Protein AF-A0A3P8TM21-F1 (afdb_monomer_lite)

Sequence (411 aa):
MSSENQRLQRLLQEQQEVLQDLQQEKLKEAEVKQRQTDQMKLLKEKLEESRRENELSEQKIKTLEANMEEERSTHLETKFTSEIVQLRLRDLEAMVAVERSGQQEALCSLKLLRDQLMEERERRDATERALQRLQTEFDQCRSDVSVAMETQRKMASDLSEQLEDEKRRHADTQSLLQQAAQSRSEADEAFVDSTNQIRDLLKQHGSSGEPAEDAGSRSLSAEVLQLLRTTLSSNQHRLQEADQQVQDLLFASQKLQDDNQTLRQLASDHKSQIEESRLVSVRLEEEATRLRQEASDWSKQSRVLRVELDEERKARTEEVQEINDRHQEESTARLTFLHCLYQRLLAGCVLLQQPQSILGNFTWLELCDVISEQVDQLTSDLQKANDKVSLEREVMRCTVKLSKLFLLSHL

Structure (mmCIF, N/CA/C/O backbone):
data_AF-A0A3P8TM21-F1
#
_entry.id   AF-A0A3P8TM21-F1
#
loop_
_atom_site.group_PDB
_atom_site.id
_atom_site.type_symbol
_atom_site.label_atom_id
_atom_site.label_alt_id
_atom_site.label_comp_id
_atom_site.label_asym_id
_atom_site.label_entity_id
_atom_site.label_seq_id
_atom_site.pdbx_PDB_ins_code
_atom_site.Cartn_x
_atom_site.Cartn_y
_atom_site.Cartn_z
_atom_site.occupancy
_atom_site.B_iso_or_equiv
_atom_site.auth_seq_id
_atom_site.auth_comp_id
_atom_site.auth_asym_id
_atom_site.auth_atom_id
_atom_site.pdbx_PDB_model_num
ATOM 1 N N . MET A 1 1 ? 86.165 44.520 -127.001 1.00 53.03 1 MET A N 1
ATOM 2 C CA . MET A 1 1 ? 86.768 43.340 -126.341 1.00 53.03 1 MET A CA 1
ATOM 3 C C . MET A 1 1 ? 87.251 43.581 -124.900 1.00 53.03 1 MET A C 1
ATOM 5 O O . MET A 1 1 ? 87.163 42.646 -124.122 1.00 53.03 1 MET A O 1
ATOM 9 N N . SER A 1 2 ? 87.734 44.773 -124.495 1.00 60.28 2 SER A N 1
ATOM 10 C CA . SER A 1 2 ? 88.243 45.017 -123.116 1.00 60.28 2 SER A CA 1
ATOM 11 C C . SER A 1 2 ? 87.156 45.385 -122.077 1.00 60.28 2 SER A C 1
ATOM 13 O O . SER A 1 2 ? 87.175 44.896 -120.950 1.00 60.28 2 SER A O 1
ATOM 15 N N . SER A 1 3 ? 86.147 46.173 -122.463 1.00 68.62 3 SER A N 1
ATOM 16 C CA . SER A 1 3 ? 85.075 46.629 -121.557 1.00 68.62 3 SER A CA 1
ATOM 17 C C . SER A 1 3 ? 84.092 45.526 -121.141 1.00 68.62 3 SER A C 1
ATOM 19 O O . SER A 1 3 ? 83.601 45.526 -120.014 1.00 68.62 3 SER A O 1
ATOM 21 N N . GLU A 1 4 ? 83.821 44.565 -122.026 1.00 70.75 4 GLU A N 1
ATOM 22 C CA . GLU A 1 4 ? 82.967 43.406 -121.733 1.00 70.75 4 GLU A CA 1
ATOM 23 C C . GLU A 1 4 ? 83.597 42.465 -120.707 1.00 70.75 4 GLU A C 1
ATOM 25 O O . GLU A 1 4 ? 82.904 41.978 -119.820 1.00 70.75 4 GLU A O 1
ATOM 30 N N . ASN A 1 5 ? 84.915 42.265 -120.764 1.00 72.88 5 ASN A N 1
ATOM 31 C CA . ASN A 1 5 ? 85.606 41.329 -119.878 1.00 72.88 5 ASN A CA 1
ATOM 32 C C . ASN A 1 5 ? 85.662 41.844 -118.424 1.00 72.88 5 ASN A C 1
ATOM 34 O O . ASN A 1 5 ? 85.401 41.101 -117.483 1.00 72.88 5 ASN A O 1
ATOM 38 N N . GLN A 1 6 ? 85.876 43.151 -118.228 1.00 77.19 6 GLN A N 1
ATOM 39 C CA . GLN A 1 6 ? 85.794 43.795 -116.905 1.00 77.19 6 GLN A CA 1
ATOM 40 C C . GLN A 1 6 ? 84.365 43.857 -116.342 1.00 77.19 6 GLN A C 1
ATOM 42 O O . GLN A 1 6 ? 84.173 43.903 -115.126 1.00 77.19 6 GLN A O 1
ATOM 47 N N . ARG A 1 7 ? 83.346 43.898 -117.209 1.00 80.44 7 ARG A N 1
ATOM 48 C CA . ARG A 1 7 ? 81.940 43.818 -116.791 1.00 80.44 7 ARG A CA 1
ATOM 49 C C . ARG A 1 7 ? 81.589 42.403 -116.336 1.00 80.44 7 ARG A C 1
ATOM 51 O O . ARG A 1 7 ? 80.942 42.258 -115.308 1.00 80.44 7 ARG A O 1
ATOM 58 N N . LEU A 1 8 ? 82.054 41.384 -117.062 1.00 80.31 8 LEU A N 1
ATOM 59 C CA . LEU A 1 8 ? 81.869 39.981 -116.692 1.00 80.31 8 LEU A CA 1
ATOM 60 C C . LEU A 1 8 ? 82.573 39.639 -115.376 1.00 80.31 8 LEU A C 1
ATOM 62 O O . LEU A 1 8 ? 81.959 39.001 -114.534 1.00 80.31 8 LEU A O 1
ATOM 66 N N . GLN A 1 9 ? 83.804 40.110 -115.152 1.00 80.88 9 GLN A N 1
ATOM 67 C CA . GLN A 1 9 ? 84.516 39.890 -113.885 1.00 80.88 9 GLN A CA 1
ATOM 68 C C . GLN A 1 9 ? 83.80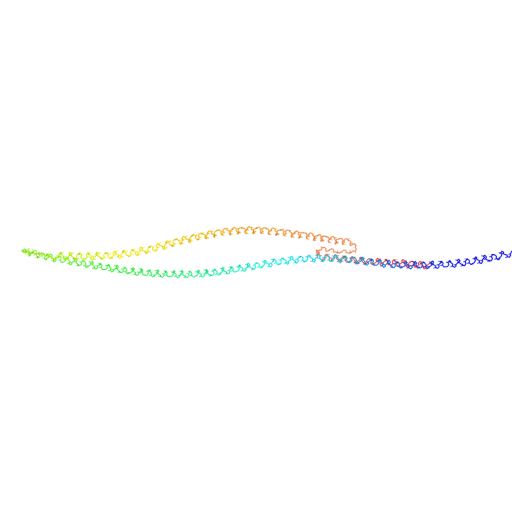8 40.526 -112.682 1.00 80.88 9 GLN A C 1
ATOM 70 O O . GLN A 1 9 ? 83.667 39.865 -111.657 1.00 80.88 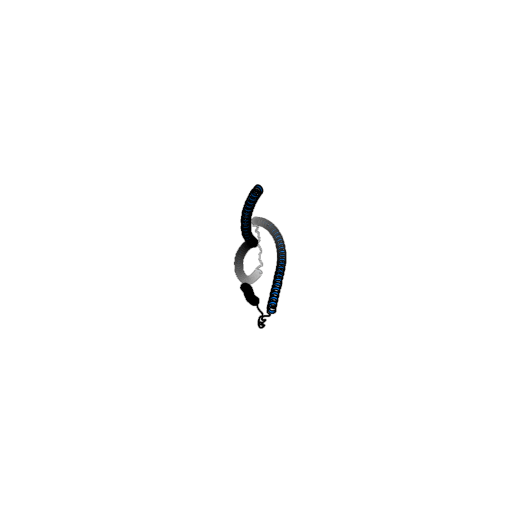9 GLN A O 1
ATOM 75 N N . ARG A 1 10 ? 83.304 41.763 -112.813 1.00 84.12 10 ARG A N 1
ATOM 76 C CA . ARG A 1 10 ? 82.489 42.395 -111.761 1.00 84.12 10 ARG A CA 1
ATOM 77 C C . ARG A 1 10 ? 81.210 41.615 -111.482 1.00 84.12 10 ARG A C 1
ATOM 79 O O . ARG A 1 10 ? 80.928 41.335 -110.329 1.00 84.12 10 ARG A O 1
ATOM 86 N N . LEU A 1 11 ? 80.502 41.189 -112.527 1.00 84.81 11 LEU A N 1
ATOM 87 C CA . LEU A 1 11 ? 79.279 40.400 -112.379 1.00 84.81 11 LEU A CA 1
ATOM 88 C C . LEU A 1 11 ? 79.542 39.047 -111.693 1.00 84.81 11 LEU A C 1
ATOM 90 O O . LEU A 1 11 ? 78.717 38.572 -110.925 1.00 84.81 11 LEU A O 1
ATOM 94 N N . LEU A 1 12 ? 80.686 38.418 -111.973 1.00 85.00 12 LEU A N 1
ATOM 95 C CA . LEU A 1 12 ? 81.078 37.130 -111.392 1.00 85.00 12 LEU A CA 1
ATOM 96 C C . LEU A 1 12 ? 81.473 37.279 -109.916 1.00 85.00 12 LEU A C 1
ATOM 98 O O . LEU A 1 12 ? 81.128 36.424 -109.104 1.00 85.00 12 LEU A O 1
ATOM 102 N N . GLN A 1 13 ? 82.132 38.386 -109.565 1.00 87.00 13 GLN A N 1
ATOM 103 C CA . GLN A 1 13 ? 82.454 38.732 -108.182 1.00 87.00 13 GLN A CA 1
ATOM 104 C C . GLN A 1 13 ? 81.198 39.104 -107.381 1.00 87.00 13 GLN A C 1
ATOM 106 O O . GLN A 1 13 ? 80.999 38.570 -106.296 1.00 87.00 13 GLN A O 1
ATOM 111 N N . GLU A 1 14 ? 80.295 39.903 -107.956 1.00 86.75 14 GLU A N 1
ATOM 112 C CA . GLU A 1 14 ? 78.969 40.192 -107.390 1.00 86.75 14 GLU A CA 1
ATOM 113 C C . GLU A 1 14 ? 78.157 38.897 -107.192 1.00 86.75 14 GLU A C 1
ATOM 115 O O . GLU A 1 14 ? 77.542 38.696 -106.149 1.00 86.75 14 GLU A O 1
ATOM 120 N N . GLN A 1 15 ? 78.193 37.962 -108.152 1.00 86.25 15 GLN A N 1
ATOM 121 C CA . GLN A 1 15 ? 77.552 36.650 -108.002 1.00 86.25 15 GLN A CA 1
ATOM 122 C C . GLN A 1 15 ? 78.196 35.792 -106.904 1.00 86.25 15 GLN A C 1
ATOM 124 O O . GLN A 1 15 ? 77.480 35.074 -106.209 1.00 86.25 15 GLN A O 1
ATOM 129 N N . GLN A 1 16 ? 79.519 35.845 -106.730 1.00 87.19 16 GLN A N 1
ATOM 130 C CA . GLN A 1 16 ? 80.213 35.132 -105.653 1.00 87.19 16 GLN A CA 1
ATOM 131 C C . GLN A 1 16 ? 79.879 35.702 -104.274 1.00 87.19 16 GLN A C 1
ATOM 133 O O . GLN A 1 16 ? 79.613 34.920 -103.364 1.00 87.19 16 GLN A O 1
ATOM 138 N N . GLU A 1 17 ? 79.831 37.026 -104.132 1.00 87.38 17 GLU A N 1
ATOM 139 C CA . GLU A 1 17 ? 79.420 37.694 -102.892 1.00 87.38 17 GLU A CA 1
ATOM 140 C C . GLU A 1 17 ? 77.970 37.344 -102.539 1.00 87.38 17 GLU A C 1
ATOM 142 O O . GLU A 1 17 ? 77.707 36.869 -101.438 1.00 87.38 17 GLU A O 1
ATOM 147 N N . VAL A 1 18 ? 77.044 37.420 -103.503 1.00 90.12 18 VAL A N 1
ATOM 148 C CA . VAL A 1 18 ? 75.639 37.027 -103.292 1.00 90.12 18 VAL A CA 1
ATOM 149 C C . VAL A 1 18 ? 75.509 35.549 -102.914 1.00 90.12 18 VAL A C 1
ATOM 151 O O . VAL A 1 18 ? 74.708 35.200 -102.048 1.00 90.12 18 VAL A O 1
ATOM 154 N N . LEU A 1 19 ? 76.282 34.653 -103.537 1.00 88.19 19 LEU A N 1
ATOM 155 C CA . LEU A 1 19 ? 76.279 33.233 -103.171 1.00 88.19 19 LEU A CA 1
ATOM 156 C C . LEU A 1 19 ? 76.838 32.998 -101.765 1.00 88.19 19 LEU A C 1
ATOM 158 O O . LEU A 1 19 ? 76.314 32.146 -101.046 1.00 88.19 19 LEU A O 1
ATOM 162 N N . GLN A 1 20 ? 77.876 33.733 -101.370 1.00 88.62 20 GLN A N 1
ATOM 163 C CA . GLN A 1 20 ? 78.473 33.641 -100.041 1.00 88.62 20 GLN A CA 1
ATOM 164 C C . GLN A 1 20 ? 77.525 34.182 -98.962 1.00 88.62 20 GLN A C 1
ATOM 166 O O . GLN A 1 20 ? 77.343 33.529 -97.932 1.00 88.62 20 GLN A O 1
ATOM 171 N N . ASP A 1 21 ? 76.860 35.307 -99.218 1.00 89.06 21 ASP A N 1
ATOM 172 C CA . ASP A 1 21 ? 75.845 35.876 -98.330 1.00 89.06 21 ASP A CA 1
ATOM 173 C C . ASP A 1 21 ? 74.647 34.934 -98.191 1.00 89.06 21 ASP A C 1
ATOM 175 O O . ASP A 1 21 ? 74.230 34.618 -97.076 1.00 89.06 21 ASP A O 1
ATOM 179 N N . LEU A 1 22 ? 74.164 34.371 -99.303 1.00 91.31 22 LEU A N 1
ATOM 180 C CA . LEU A 1 22 ? 73.089 33.379 -99.290 1.00 91.31 22 LEU A CA 1
ATOM 181 C C . LEU A 1 22 ? 73.484 32.114 -98.506 1.00 91.31 22 LEU A C 1
ATOM 183 O O . LEU A 1 22 ? 72.652 31.519 -97.820 1.00 91.31 22 LEU A O 1
ATOM 187 N N . GLN A 1 23 ? 74.746 31.679 -98.584 1.00 88.81 23 GLN A N 1
ATOM 188 C CA . GLN A 1 23 ? 75.255 30.563 -97.781 1.00 88.81 23 GLN A CA 1
ATOM 189 C C . GLN A 1 23 ? 75.303 30.909 -96.288 1.00 88.81 23 GLN A C 1
ATOM 191 O O . GLN A 1 23 ? 74.889 30.090 -95.465 1.00 88.81 23 GLN A O 1
ATOM 196 N N . GLN A 1 24 ? 75.756 32.112 -95.925 1.00 90.31 24 GLN A N 1
ATOM 197 C CA . GLN A 1 24 ? 75.760 32.564 -94.532 1.00 90.31 24 GLN A CA 1
ATOM 198 C C . GLN A 1 24 ? 74.345 32.719 -93.965 1.00 90.31 24 GLN A C 1
ATOM 200 O O . GLN A 1 24 ? 74.105 32.324 -92.824 1.00 90.31 24 GLN A O 1
ATOM 205 N N . GLU A 1 25 ? 73.398 33.252 -94.738 1.00 89.12 25 GLU A N 1
ATOM 206 C CA . GLU A 1 25 ? 71.993 33.338 -94.331 1.00 89.12 25 GLU A CA 1
ATOM 207 C C . GLU A 1 25 ? 71.380 31.956 -94.130 1.00 89.12 25 GLU A C 1
ATOM 209 O O . GLU A 1 25 ? 70.741 31.723 -93.107 1.00 89.12 25 GLU A O 1
ATOM 214 N N . LYS A 1 26 ? 71.646 31.001 -95.031 1.00 91.06 26 LYS A N 1
ATOM 215 C CA . LYS A 1 26 ? 71.194 29.613 -94.862 1.00 91.06 26 LYS A CA 1
ATOM 216 C C . LYS A 1 26 ? 71.758 28.955 -93.606 1.00 91.06 26 LYS A C 1
ATOM 218 O O . LYS A 1 26 ? 71.033 28.217 -92.942 1.00 91.06 26 LYS A O 1
ATOM 223 N N . LEU A 1 27 ? 73.021 29.213 -93.262 1.00 91.88 27 LEU A N 1
ATOM 224 C CA . LEU A 1 27 ? 73.616 28.711 -92.019 1.00 91.88 27 LEU A CA 1
ATOM 225 C C . LEU A 1 27 ? 72.960 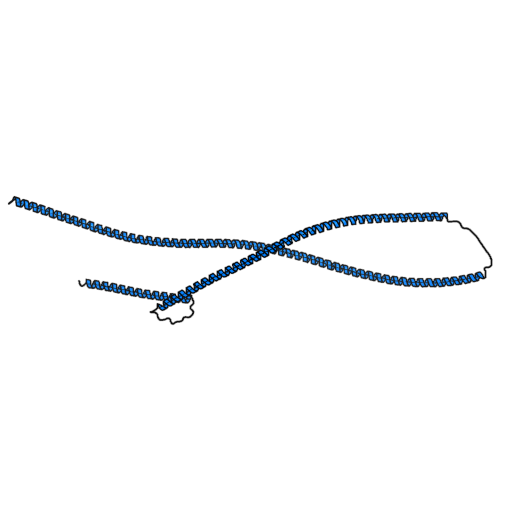29.346 -90.788 1.00 91.88 27 LEU A C 1
ATOM 227 O O . LEU A 1 27 ? 72.570 28.624 -89.873 1.00 91.88 27 LEU A O 1
ATOM 231 N N . LYS A 1 28 ? 72.750 30.668 -90.786 1.00 92.62 28 LYS A N 1
ATOM 232 C CA . LYS A 1 28 ? 72.033 31.364 -89.702 1.00 92.62 28 LYS A CA 1
ATOM 233 C C . LYS A 1 28 ? 70.595 30.859 -89.560 1.00 92.62 28 LYS A C 1
ATOM 235 O O . LYS A 1 28 ? 70.129 30.636 -88.446 1.00 92.62 28 LYS A O 1
ATOM 240 N N . GLU A 1 29 ? 69.897 30.638 -90.671 1.00 92.12 29 GLU A N 1
ATOM 241 C CA . GLU A 1 29 ? 68.543 30.085 -90.678 1.00 92.12 29 GLU A CA 1
ATOM 242 C C . GLU A 1 29 ? 68.525 28.646 -90.139 1.00 92.12 29 GLU A C 1
ATOM 244 O O . GLU A 1 29 ? 67.647 28.293 -89.351 1.00 92.12 29 GLU A O 1
ATOM 249 N N . ALA A 1 30 ? 69.513 27.823 -90.506 1.00 91.94 30 ALA A N 1
ATOM 250 C CA . ALA A 1 30 ? 69.670 26.472 -89.977 1.00 91.94 30 ALA A CA 1
ATOM 251 C C . ALA A 1 30 ? 69.945 26.474 -88.463 1.00 91.94 30 ALA A C 1
ATOM 253 O O . ALA A 1 30 ? 69.302 25.720 -87.734 1.00 91.94 30 ALA A O 1
ATOM 254 N N . GLU A 1 31 ? 70.818 27.358 -87.970 1.00 93.44 31 GLU A N 1
ATOM 255 C CA . GLU A 1 31 ? 71.078 27.521 -86.533 1.00 93.44 31 GLU A CA 1
ATOM 256 C C . GLU A 1 31 ? 69.828 27.969 -85.766 1.00 93.44 31 GLU A C 1
ATOM 258 O O . GLU A 1 31 ? 69.533 27.440 -84.693 1.00 93.44 31 GLU A O 1
ATOM 263 N N . VAL A 1 32 ? 69.061 28.925 -86.303 1.00 94.75 32 VAL A N 1
ATOM 264 C CA . VAL A 1 32 ? 67.804 29.378 -85.687 1.00 94.75 32 VAL A CA 1
ATOM 265 C C . VAL A 1 32 ? 66.781 28.244 -85.652 1.00 94.75 32 VAL A C 1
ATOM 267 O O . VAL A 1 32 ? 66.187 28.004 -84.601 1.00 94.75 32 VAL A O 1
ATOM 270 N N . LYS A 1 33 ? 66.613 27.500 -86.752 1.00 94.38 33 LYS A N 1
ATOM 271 C CA . LYS A 1 33 ? 65.732 26.321 -86.800 1.00 94.38 33 LYS A CA 1
ATOM 272 C C . LYS A 1 33 ? 66.164 25.251 -85.802 1.00 94.38 33 LYS A C 1
ATOM 274 O O . LYS A 1 33 ? 65.311 24.656 -85.143 1.00 94.38 33 LYS A O 1
ATOM 279 N N . GLN A 1 34 ? 67.468 25.026 -85.646 1.00 94.75 34 GLN A N 1
ATOM 280 C CA . GLN A 1 34 ? 67.995 24.082 -84.665 1.00 94.75 34 GLN A CA 1
ATOM 281 C C . GLN A 1 34 ? 67.684 24.538 -83.232 1.00 94.75 34 GLN A C 1
ATOM 283 O O . GLN A 1 34 ? 67.086 23.777 -82.476 1.00 94.75 34 GLN A O 1
ATOM 288 N N . ARG A 1 35 ? 67.959 25.806 -82.887 1.00 94.69 35 ARG A N 1
ATOM 289 C CA . ARG A 1 35 ? 67.615 26.377 -81.569 1.00 94.69 35 ARG A CA 1
ATOM 290 C C . ARG A 1 35 ? 66.116 26.302 -81.277 1.00 94.69 35 ARG A C 1
ATOM 292 O O . ARG A 1 35 ? 65.736 25.931 -80.171 1.00 94.69 35 ARG A O 1
ATOM 299 N N . GLN A 1 36 ? 65.266 26.614 -82.256 1.00 94.38 36 GLN A N 1
ATOM 300 C CA . GLN A 1 36 ? 63.811 26.482 -82.126 1.00 94.38 36 GLN A CA 1
ATOM 301 C C . GLN A 1 36 ? 63.396 25.023 -81.903 1.00 94.38 36 GLN A C 1
ATOM 303 O O . GLN A 1 36 ? 62.550 24.744 -81.057 1.00 94.38 36 GLN A O 1
ATOM 308 N N . THR A 1 37 ? 64.011 24.078 -82.619 1.00 95.19 37 THR A N 1
ATOM 309 C CA . THR A 1 37 ? 63.733 22.643 -82.463 1.00 95.19 37 THR A CA 1
ATOM 310 C C . THR A 1 37 ? 64.095 22.156 -81.062 1.00 95.19 37 THR A C 1
ATOM 312 O O . THR A 1 37 ? 63.310 21.441 -80.440 1.00 95.19 37 THR A O 1
ATOM 315 N N . ASP A 1 38 ? 65.246 22.571 -80.537 1.00 95.25 38 ASP A N 1
ATOM 316 C CA . ASP A 1 38 ? 65.695 22.172 -79.203 1.00 95.25 38 ASP A CA 1
ATOM 317 C C . ASP A 1 38 ? 64.869 22.844 -78.091 1.00 95.25 38 ASP A C 1
ATOM 319 O O . ASP A 1 38 ? 64.496 22.182 -77.122 1.00 95.25 38 ASP A O 1
ATOM 323 N N . GLN A 1 39 ? 64.460 24.107 -78.265 1.00 96.50 39 GLN A N 1
ATOM 324 C CA . GLN A 1 39 ? 63.493 24.764 -77.373 1.00 96.50 39 GLN A CA 1
ATOM 325 C C . GLN A 1 39 ? 62.143 24.035 -77.354 1.00 96.50 39 GLN A C 1
ATOM 327 O O . GLN A 1 39 ? 61.578 23.807 -76.284 1.00 96.50 39 GLN A O 1
ATOM 332 N N . MET A 1 40 ? 61.637 23.619 -78.519 1.00 95.12 40 MET A N 1
ATOM 333 C CA . MET A 1 40 ? 60.390 22.857 -78.612 1.00 95.12 40 MET A CA 1
ATOM 334 C C . MET A 1 40 ? 60.488 21.483 -77.941 1.00 95.12 40 MET A C 1
ATOM 336 O O . MET A 1 40 ? 59.499 21.028 -77.371 1.00 95.12 40 MET A O 1
ATOM 340 N N . LYS A 1 41 ? 61.651 20.817 -77.980 1.00 96.12 41 LYS A N 1
ATOM 341 C CA . LYS A 1 41 ? 61.875 19.558 -77.246 1.00 96.12 41 LYS A CA 1
ATOM 342 C C . LYS A 1 41 ? 61.841 19.778 -75.735 1.00 96.12 41 LYS A C 1
ATOM 344 O O . LYS A 1 41 ? 61.069 19.109 -75.058 1.00 96.12 41 LYS A O 1
ATOM 349 N N . LEU A 1 42 ? 62.580 20.770 -75.231 1.00 96.81 42 LEU A N 1
ATOM 350 C CA . LEU A 1 42 ? 62.615 21.085 -73.799 1.00 96.81 42 LEU A CA 1
ATOM 351 C C . LEU A 1 42 ? 61.223 21.435 -73.251 1.00 96.81 42 LEU A C 1
ATOM 353 O O . LEU A 1 42 ? 60.852 21.009 -72.160 1.00 96.81 42 LEU A O 1
ATOM 357 N N . LEU A 1 43 ? 60.434 22.214 -73.999 1.00 96.19 43 LEU A N 1
ATOM 358 C CA . LEU A 1 43 ? 59.068 22.554 -73.593 1.00 96.19 43 LEU A CA 1
ATOM 359 C C . LEU A 1 43 ? 58.145 21.330 -73.568 1.00 96.19 43 LEU A C 1
ATOM 361 O O . LEU A 1 43 ? 57.297 21.241 -72.684 1.00 96.19 43 LEU A O 1
ATOM 365 N N . LYS A 1 44 ? 58.314 20.382 -74.499 1.00 96.12 44 LYS A N 1
ATOM 366 C CA . LYS A 1 44 ? 57.559 19.120 -74.491 1.00 96.12 44 LYS A CA 1
ATOM 367 C C . LYS A 1 44 ? 57.901 18.268 -73.273 1.00 96.12 44 LYS A C 1
ATOM 369 O O . LYS A 1 44 ? 56.982 17.804 -72.612 1.00 96.12 44 LYS A O 1
ATOM 374 N N . GLU A 1 45 ? 59.182 18.112 -72.948 1.00 96.69 45 GLU A N 1
ATOM 375 C CA . GLU A 1 45 ? 59.623 17.355 -71.766 1.00 96.69 45 GLU A CA 1
ATOM 376 C C . GLU A 1 45 ? 59.048 17.952 -70.476 1.00 96.69 45 GLU A C 1
ATOM 378 O O . GLU A 1 45 ? 58.401 17.242 -69.709 1.00 96.69 45 GLU A O 1
ATOM 383 N N . LYS A 1 46 ? 59.155 19.277 -70.298 1.00 97.19 46 LYS A N 1
ATOM 384 C CA . LYS A 1 46 ? 58.562 19.980 -69.147 1.00 97.19 46 LYS A CA 1
ATOM 385 C C . LYS A 1 46 ? 57.043 19.831 -69.068 1.00 97.19 46 LYS A C 1
ATOM 387 O O . LYS A 1 46 ? 56.491 19.698 -67.979 1.00 97.19 46 LYS A O 1
ATOM 392 N N . LEU A 1 47 ? 56.353 19.870 -70.211 1.00 96.75 47 LEU A N 1
ATOM 393 C CA . LEU A 1 47 ? 54.906 19.660 -70.260 1.00 96.75 47 LEU A CA 1
ATOM 394 C C . LEU A 1 47 ? 54.541 18.229 -69.847 1.00 96.75 47 LEU A C 1
ATOM 396 O O . LEU A 1 47 ? 53.574 18.035 -69.116 1.00 96.75 47 LEU A O 1
ATOM 400 N N . GLU A 1 48 ? 55.300 17.230 -70.295 1.00 96.44 48 GLU A N 1
ATOM 401 C CA . GLU A 1 48 ? 55.075 15.840 -69.901 1.00 96.44 48 GLU A CA 1
ATOM 402 C C . GLU A 1 48 ? 55.378 15.592 -68.419 1.00 96.44 48 GLU A C 1
ATOM 404 O O . GLU A 1 48 ? 54.630 14.868 -67.767 1.00 96.44 48 GLU A O 1
ATOM 409 N N . GLU A 1 49 ? 56.443 16.181 -67.871 1.00 96.50 49 GLU A N 1
ATOM 410 C CA . GLU A 1 49 ? 56.738 16.142 -66.431 1.00 96.50 49 GLU A CA 1
ATOM 411 C C . GLU A 1 49 ? 55.591 16.750 -65.621 1.00 96.50 49 GLU A C 1
ATOM 413 O O . GLU A 1 49 ? 55.025 16.075 -64.762 1.00 96.50 49 GLU A O 1
ATOM 418 N N . SER A 1 50 ? 55.162 17.965 -65.975 1.00 95.75 50 SER A N 1
ATOM 419 C CA . SER A 1 50 ? 54.026 18.629 -65.329 1.00 95.75 50 SER A CA 1
ATOM 420 C C . SER A 1 50 ? 52.734 17.815 -65.447 1.00 95.75 50 SER A C 1
ATOM 422 O O . SER A 1 50 ? 51.962 17.738 -64.493 1.00 95.75 50 SER A O 1
ATOM 424 N N . ARG A 1 51 ? 52.503 17.150 -66.586 1.00 97.50 51 ARG A N 1
ATOM 425 C CA . ARG A 1 51 ? 51.350 16.264 -66.771 1.00 97.50 51 ARG A CA 1
ATOM 426 C C . ARG A 1 51 ? 51.401 15.060 -65.830 1.00 97.50 51 ARG A C 1
ATOM 428 O O . ARG A 1 51 ? 50.389 14.762 -65.207 1.00 97.50 51 ARG A O 1
ATOM 435 N N . ARG A 1 52 ? 52.554 14.395 -65.699 1.00 97.38 52 ARG A N 1
ATOM 436 C CA . ARG A 1 52 ? 52.723 13.262 -64.769 1.00 97.38 52 ARG A CA 1
ATOM 437 C C . ARG A 1 52 ? 52.542 13.705 -63.318 1.00 97.38 52 ARG A C 1
ATOM 439 O O . ARG A 1 52 ? 51.880 13.014 -62.551 1.00 97.38 52 ARG A O 1
ATOM 446 N N . GLU A 1 53 ? 53.083 14.863 -62.944 1.00 96.75 53 GLU A N 1
ATOM 447 C CA . GLU A 1 53 ? 52.881 15.441 -61.611 1.00 96.75 53 GLU A CA 1
ATOM 448 C C . GLU A 1 53 ? 51.406 15.758 -61.339 1.00 96.75 53 GLU A C 1
ATOM 450 O O . GLU A 1 53 ? 50.915 15.464 -60.249 1.00 96.75 53 GLU A O 1
ATOM 455 N N . ASN A 1 54 ? 50.686 16.294 -62.330 1.00 96.31 54 ASN A N 1
ATOM 456 C CA . ASN A 1 54 ? 49.258 16.577 -62.216 1.00 96.31 54 ASN A CA 1
ATOM 457 C C . ASN A 1 54 ? 48.410 15.296 -62.131 1.00 96.31 54 ASN A C 1
ATOM 459 O O . ASN A 1 54 ? 47.476 15.223 -61.345 1.00 96.31 54 ASN A O 1
ATOM 463 N N . GLU A 1 55 ? 48.754 14.253 -62.888 1.00 97.31 55 GLU A N 1
ATOM 464 C CA . GLU A 1 55 ? 48.088 12.946 -62.793 1.00 97.31 55 GLU A CA 1
ATOM 465 C C . GLU A 1 55 ? 48.316 12.306 -61.408 1.00 97.31 55 GLU A C 1
ATOM 467 O O . GLU A 1 55 ? 47.387 11.760 -60.809 1.00 97.31 55 GLU A O 1
ATOM 472 N N . LEU A 1 56 ? 49.528 12.421 -60.850 1.00 97.62 56 LEU A N 1
ATOM 473 C CA . LEU A 1 56 ? 49.841 11.949 -59.497 1.00 97.62 56 LEU A CA 1
ATOM 474 C C . LEU A 1 56 ? 49.124 12.761 -58.410 1.00 97.62 56 LEU A C 1
ATOM 476 O O . LEU A 1 56 ? 48.667 12.186 -57.420 1.00 97.62 56 LEU A O 1
ATOM 480 N N . SER A 1 57 ? 49.031 14.086 -58.554 1.00 96.69 57 SER A N 1
ATOM 481 C CA . SER A 1 57 ? 48.296 14.926 -57.602 1.00 96.69 57 SER A CA 1
ATOM 482 C C . SER A 1 57 ? 46.793 14.648 -57.666 1.00 96.69 57 SER A C 1
ATOM 484 O O . SER A 1 57 ? 46.165 14.521 -56.618 1.00 96.69 57 SER A O 1
ATOM 486 N N . GLU A 1 58 ? 46.232 14.434 -58.858 1.00 97.56 58 GLU A N 1
ATOM 487 C CA . GLU A 1 58 ? 44.828 14.067 -59.047 1.00 97.56 58 GLU A CA 1
ATOM 488 C C . GLU A 1 58 ? 44.500 12.713 -58.396 1.00 97.56 58 GLU A C 1
ATOM 490 O O . GLU A 1 58 ? 43.485 12.580 -57.714 1.00 97.56 58 GLU A O 1
ATOM 495 N N . GLN A 1 59 ? 45.374 11.709 -58.529 1.00 97.81 59 GLN A N 1
ATOM 496 C CA . GLN A 1 59 ? 45.210 10.422 -57.838 1.00 97.81 59 GLN A CA 1
ATOM 497 C C . GLN A 1 59 ? 45.257 10.564 -56.312 1.00 97.81 59 GLN A C 1
ATOM 499 O O . GLN A 1 59 ? 44.462 9.935 -55.606 1.00 97.81 59 GLN A O 1
ATOM 504 N N . LYS A 1 60 ? 46.154 11.411 -55.790 1.00 98.25 60 LYS A N 1
ATOM 505 C CA . LYS A 1 60 ? 46.219 11.708 -54.351 1.00 98.25 60 LYS A CA 1
ATOM 506 C C . LYS A 1 60 ? 44.944 12.391 -53.866 1.00 98.25 60 LYS A C 1
ATOM 508 O O . LYS A 1 60 ? 44.426 11.990 -52.829 1.00 98.25 60 LYS A O 1
ATOM 513 N N . ILE A 1 61 ? 44.424 13.364 -54.619 1.00 97.69 61 ILE A N 1
ATOM 514 C CA . ILE A 1 61 ? 43.159 14.041 -54.303 1.00 97.69 61 ILE A CA 1
ATOM 515 C C . ILE A 1 61 ? 42.022 13.018 -54.238 1.00 97.69 61 ILE A C 1
ATOM 517 O O . ILE A 1 61 ? 41.366 12.929 -53.208 1.00 97.69 61 ILE A O 1
ATOM 521 N N . LYS A 1 62 ? 41.870 12.162 -55.258 1.00 98.25 62 LYS A N 1
ATOM 522 C CA . LYS A 1 62 ? 40.832 11.114 -55.281 1.00 98.25 62 LYS A CA 1
ATOM 523 C C . LYS A 1 62 ? 40.919 10.157 -54.091 1.00 98.25 62 LYS A C 1
ATOM 525 O O . LYS A 1 62 ? 39.901 9.769 -53.531 1.00 98.25 62 LYS A O 1
ATOM 530 N N . THR A 1 63 ? 42.135 9.775 -53.699 1.00 97.88 63 THR A N 1
ATOM 531 C CA . THR A 1 63 ? 42.346 8.880 -52.550 1.00 97.88 63 THR A CA 1
ATOM 532 C C . THR A 1 63 ? 41.965 9.566 -51.237 1.00 97.88 63 THR A C 1
ATOM 534 O O . THR A 1 63 ? 41.304 8.968 -50.395 1.00 97.88 63 THR A O 1
ATOM 537 N N . LEU A 1 64 ? 42.346 10.835 -51.065 1.00 97.88 64 LEU A N 1
ATOM 538 C CA . LEU A 1 64 ? 41.981 11.610 -49.880 1.00 97.88 64 LEU A CA 1
ATOM 539 C C . LEU A 1 64 ? 40.471 11.856 -49.801 1.00 97.88 64 LEU A C 1
ATOM 541 O O . LEU A 1 64 ? 39.904 11.745 -48.720 1.00 97.88 64 LEU A O 1
ATOM 545 N N . GLU A 1 65 ? 39.816 12.142 -50.927 1.00 97.56 65 GLU A N 1
ATOM 546 C CA . GLU A 1 65 ? 38.359 12.300 -50.999 1.00 97.56 65 GLU A CA 1
ATOM 547 C C . GLU A 1 65 ? 37.627 11.016 -50.590 1.00 97.56 65 GLU A C 1
ATOM 549 O O . GLU A 1 65 ? 36.691 11.082 -49.795 1.00 97.56 65 GLU A O 1
ATOM 554 N N . ALA A 1 66 ? 38.082 9.852 -51.069 1.00 97.62 66 ALA A N 1
ATOM 555 C CA . ALA A 1 66 ? 37.513 8.561 -50.683 1.00 97.62 66 ALA A CA 1
ATOM 556 C C . ALA A 1 66 ? 37.669 8.288 -49.177 1.00 97.62 66 ALA A C 1
ATOM 558 O O . ALA A 1 66 ? 36.688 7.958 -48.514 1.00 97.62 66 ALA A O 1
ATOM 559 N N . ASN A 1 67 ? 38.868 8.506 -48.623 1.00 98.00 67 ASN A N 1
ATOM 560 C CA . ASN A 1 67 ? 39.122 8.324 -47.191 1.00 98.00 67 ASN A CA 1
ATOM 561 C C . ASN A 1 67 ? 38.281 9.283 -46.333 1.00 98.00 67 ASN A C 1
ATOM 563 O O . ASN A 1 67 ? 37.726 8.881 -45.315 1.00 98.00 67 ASN A O 1
ATOM 567 N N . MET A 1 68 ? 38.151 10.548 -46.747 1.00 97.31 68 MET A N 1
ATOM 568 C CA . MET A 1 68 ? 37.311 11.520 -46.042 1.00 97.31 68 MET A CA 1
ATOM 569 C C . MET A 1 68 ? 35.837 11.110 -46.028 1.00 97.31 68 MET A C 1
ATOM 571 O O . MET A 1 68 ? 35.143 11.359 -45.044 1.00 97.31 68 MET A O 1
ATOM 575 N N . GLU A 1 69 ? 35.338 10.517 -47.112 1.00 97.81 69 GLU A N 1
ATOM 576 C CA . GLU A 1 69 ? 33.950 10.063 -47.175 1.00 97.81 69 GLU A CA 1
ATOM 577 C C . GLU A 1 69 ? 33.720 8.801 -46.327 1.00 97.81 69 GLU A C 1
ATOM 579 O O . GLU A 1 69 ? 32.703 8.697 -45.641 1.00 97.81 69 GLU A O 1
ATOM 584 N N . GLU A 1 70 ? 34.698 7.896 -46.267 1.00 97.94 70 GLU A N 1
ATOM 585 C CA . GLU A 1 70 ? 34.686 6.750 -45.350 1.00 97.94 70 GLU A CA 1
ATOM 586 C C . GLU A 1 70 ? 34.690 7.196 -43.874 1.00 97.94 70 GLU A C 1
ATOM 588 O O . GLU A 1 70 ? 33.868 6.738 -43.072 1.00 97.94 70 GLU A O 1
ATOM 593 N N . GLU A 1 71 ? 35.542 8.159 -43.509 1.00 96.69 71 GLU A N 1
ATOM 594 C CA . GLU A 1 71 ? 35.559 8.750 -42.163 1.00 96.69 71 GLU A CA 1
ATOM 595 C C . GLU A 1 71 ? 34.227 9.430 -41.816 1.00 96.69 71 GLU A C 1
ATOM 597 O O . GLU A 1 71 ? 33.733 9.315 -40.693 1.00 96.69 71 GLU A O 1
ATOM 602 N N . ARG A 1 72 ? 33.592 10.113 -42.776 1.00 98.12 72 ARG A N 1
ATOM 603 C CA . ARG A 1 72 ? 32.262 10.706 -42.567 1.00 98.12 72 ARG A CA 1
ATOM 604 C C . ARG A 1 72 ? 31.193 9.646 -42.331 1.00 98.12 72 ARG A C 1
ATOM 606 O O . ARG A 1 72 ? 30.386 9.821 -41.418 1.00 98.12 72 ARG A O 1
ATOM 613 N N . SER A 1 73 ? 31.193 8.560 -43.107 1.00 97.50 73 SER A N 1
ATOM 614 C CA . SER A 1 73 ? 30.237 7.457 -42.940 1.00 97.50 73 SER A CA 1
ATOM 615 C C . SER A 1 73 ? 30.372 6.814 -41.559 1.00 97.50 73 SER A C 1
ATOM 617 O O . SER A 1 73 ? 29.399 6.731 -40.809 1.00 97.50 73 SER A O 1
ATOM 619 N N . THR A 1 74 ? 31.596 6.453 -41.171 1.00 97.38 74 THR A N 1
ATOM 620 C CA . THR A 1 74 ? 31.878 5.833 -39.864 1.00 97.38 74 THR A CA 1
ATOM 621 C C . THR A 1 74 ? 31.579 6.773 -38.692 1.00 97.38 74 THR A C 1
ATOM 623 O O . THR A 1 74 ? 31.053 6.341 -37.659 1.00 97.38 74 THR A O 1
ATOM 626 N N . HIS A 1 75 ? 31.840 8.078 -38.838 1.00 97.94 75 HIS A N 1
ATOM 627 C CA . HIS A 1 75 ? 31.475 9.077 -37.835 1.00 97.94 75 HIS A CA 1
ATOM 628 C C . HIS A 1 75 ? 29.957 9.185 -37.657 1.00 97.94 75 HIS A C 1
ATOM 630 O O . HIS A 1 75 ? 29.478 9.231 -36.521 1.00 97.94 75 HIS A O 1
ATOM 636 N N . LEU A 1 76 ? 29.195 9.205 -38.754 1.00 98.31 76 LEU A N 1
ATOM 637 C CA . LEU A 1 76 ? 27.734 9.249 -38.701 1.00 98.31 76 LEU A CA 1
ATOM 638 C C . LEU A 1 76 ? 27.163 7.995 -38.036 1.00 98.31 76 LEU A C 1
ATOM 640 O O . LEU A 1 76 ? 26.343 8.117 -37.127 1.00 98.31 76 LEU A O 1
ATOM 644 N N . GLU A 1 77 ? 27.636 6.808 -38.413 1.00 97.75 77 GLU A N 1
ATOM 645 C CA . GLU A 1 77 ? 27.228 5.544 -37.787 1.00 97.75 77 GLU A CA 1
ATOM 646 C C . GLU A 1 77 ? 27.520 5.529 -36.283 1.00 97.75 77 GLU A C 1
ATOM 648 O O . GLU A 1 77 ? 26.649 5.199 -35.471 1.00 97.75 77 GLU A O 1
ATOM 653 N N . THR A 1 78 ? 28.721 5.960 -35.887 1.00 97.94 78 THR A N 1
ATOM 654 C CA . THR A 1 78 ? 29.114 6.052 -34.474 1.00 97.94 78 THR A CA 1
ATOM 655 C C . THR A 1 78 ? 28.243 7.056 -33.720 1.00 97.94 78 THR A C 1
ATOM 657 O O . THR A 1 78 ? 27.810 6.784 -32.597 1.00 97.94 78 THR A O 1
ATOM 660 N N . LYS A 1 79 ? 27.939 8.208 -34.332 1.00 98.44 79 LYS A N 1
ATOM 661 C CA . LYS A 1 79 ? 27.076 9.237 -33.746 1.00 98.44 79 LYS A CA 1
ATOM 662 C C . LYS A 1 79 ? 25.661 8.708 -33.511 1.00 98.44 79 LYS A C 1
ATOM 664 O O . LYS A 1 79 ? 25.173 8.808 -32.388 1.00 98.44 79 LYS A O 1
ATOM 669 N N . PHE A 1 80 ? 25.035 8.100 -34.520 1.00 98.38 80 PHE A N 1
ATOM 670 C CA . PHE A 1 80 ? 23.700 7.511 -34.375 1.00 98.38 80 PHE A CA 1
ATOM 671 C C . PHE A 1 80 ? 23.683 6.405 -33.320 1.00 98.38 80 PHE A C 1
ATOM 673 O O . PHE A 1 80 ? 22.786 6.358 -32.480 1.00 98.38 80 PHE A O 1
ATOM 680 N N . THR A 1 81 ? 24.709 5.553 -33.302 1.00 98.31 81 THR A N 1
ATOM 681 C CA . THR A 1 81 ? 24.831 4.489 -32.299 1.00 98.31 81 THR A CA 1
ATOM 682 C C . THR A 1 81 ? 24.929 5.066 -30.884 1.00 98.31 81 THR A C 1
ATOM 684 O O . THR A 1 81 ? 24.234 4.606 -29.977 1.00 98.31 81 THR A O 1
ATOM 687 N N . SER A 1 82 ? 25.734 6.115 -30.691 1.00 97.88 82 SER A N 1
ATOM 688 C CA . SER A 1 82 ? 25.867 6.816 -29.408 1.00 97.88 82 SER A CA 1
ATOM 689 C C . SER A 1 82 ? 24.550 7.458 -28.958 1.00 97.88 82 SER A C 1
ATOM 691 O O . SER A 1 82 ? 24.156 7.307 -27.802 1.00 97.88 82 SER A O 1
ATOM 693 N N . GLU A 1 83 ? 23.818 8.109 -29.867 1.00 98.44 83 GLU A N 1
ATOM 694 C CA . GLU A 1 83 ? 22.507 8.705 -29.572 1.00 98.44 83 GLU A CA 1
ATOM 695 C C . GLU A 1 83 ? 21.481 7.648 -29.135 1.00 98.44 83 GLU A C 1
ATOM 697 O O . GLU A 1 83 ? 20.774 7.847 -28.144 1.00 98.44 83 GLU A O 1
ATOM 702 N N . ILE A 1 84 ? 21.451 6.487 -29.799 1.00 98.31 84 ILE A N 1
ATOM 703 C CA . ILE A 1 84 ? 20.583 5.362 -29.418 1.00 98.31 84 ILE A CA 1
ATOM 704 C C . ILE A 1 84 ? 20.932 4.852 -28.014 1.00 98.31 84 ILE A C 1
ATOM 706 O O . ILE A 1 84 ? 20.035 4.627 -27.199 1.00 98.31 84 ILE A O 1
ATOM 710 N N . VAL A 1 85 ? 22.222 4.683 -27.703 1.00 98.31 85 VAL A N 1
ATOM 711 C CA . VAL A 1 85 ? 22.657 4.250 -26.365 1.00 98.31 85 VAL A CA 1
ATOM 712 C C . VAL A 1 85 ? 22.271 5.279 -25.302 1.00 98.31 85 VAL A C 1
ATOM 714 O O . VAL A 1 85 ? 21.767 4.900 -24.248 1.00 98.31 85 VAL A O 1
ATOM 717 N N . GLN A 1 86 ? 22.437 6.575 -25.574 1.00 98.38 86 GLN A N 1
ATOM 718 C CA . GLN A 1 86 ? 22.056 7.638 -24.640 1.00 98.38 86 GLN A CA 1
ATOM 719 C C . GLN A 1 86 ? 20.549 7.699 -24.376 1.00 98.38 86 GLN A C 1
ATOM 721 O O . GLN A 1 86 ? 20.148 8.013 -23.256 1.00 98.38 86 GLN A O 1
ATOM 726 N N . LEU A 1 87 ? 19.714 7.431 -25.382 1.00 98.19 87 LEU A N 1
ATOM 727 C CA . LEU A 1 87 ? 18.264 7.347 -25.193 1.00 98.19 87 LEU A CA 1
ATOM 728 C C . LEU A 1 87 ? 17.902 6.153 -24.307 1.00 98.19 87 LEU A C 1
ATOM 730 O O . LEU A 1 87 ? 17.219 6.326 -23.304 1.00 98.19 87 LEU A O 1
ATOM 734 N N . ARG A 1 88 ? 18.465 4.973 -24.594 1.00 98.25 88 ARG A N 1
ATOM 735 C CA . ARG A 1 88 ? 18.245 3.774 -23.770 1.00 98.25 88 ARG A CA 1
ATOM 736 C C . ARG A 1 88 ? 18.706 3.957 -22.326 1.00 98.25 88 ARG A C 1
ATOM 738 O O . ARG A 1 88 ? 18.034 3.491 -21.415 1.00 98.25 88 ARG A O 1
ATOM 745 N N . LEU A 1 89 ? 19.835 4.634 -22.106 1.00 98.19 89 LEU A N 1
ATOM 746 C CA . LEU A 1 89 ? 20.303 4.962 -20.757 1.00 98.19 89 LEU A CA 1
ATOM 747 C C . LEU A 1 89 ? 19.288 5.831 -20.009 1.00 98.19 89 LEU A C 1
ATOM 749 O O . LEU A 1 89 ? 18.961 5.517 -18.870 1.00 98.19 89 LEU A O 1
ATOM 753 N N . ARG A 1 90 ? 18.735 6.862 -20.660 1.00 98.06 90 ARG A N 1
ATOM 754 C CA . ARG A 1 90 ? 17.701 7.719 -20.059 1.00 98.06 90 ARG A CA 1
ATOM 755 C C . ARG A 1 90 ? 16.422 6.950 -19.731 1.00 98.06 90 ARG A C 1
ATOM 757 O O . ARG A 1 90 ? 15.867 7.143 -18.652 1.00 98.06 90 ARG A O 1
ATOM 764 N N . ASP A 1 91 ? 15.979 6.064 -20.621 1.00 98.25 91 ASP A N 1
ATOM 765 C CA . ASP A 1 91 ? 14.795 5.230 -20.382 1.00 98.25 91 ASP A CA 1
ATOM 766 C C . ASP A 1 91 ? 15.008 4.293 -19.183 1.00 98.25 91 ASP A C 1
ATOM 768 O O . ASP A 1 91 ? 14.146 4.185 -18.308 1.00 98.25 91 ASP A O 1
ATOM 772 N N . LEU A 1 92 ? 16.187 3.667 -19.089 1.00 98.00 92 LEU A N 1
ATOM 773 C CA . LEU A 1 92 ? 16.554 2.818 -17.954 1.00 98.00 92 LEU A CA 1
ATOM 774 C C . LEU A 1 92 ? 16.650 3.612 -16.645 1.00 98.00 92 LEU A C 1
ATOM 776 O O . LEU A 1 92 ? 16.167 3.147 -15.615 1.00 98.00 92 LEU A O 1
ATOM 780 N N . GLU A 1 93 ? 17.233 4.810 -16.664 1.00 98.12 93 GLU A N 1
ATOM 781 C CA . GLU A 1 93 ? 17.282 5.697 -15.496 1.00 98.12 93 GLU A CA 1
ATOM 782 C C . GLU A 1 93 ? 15.876 6.082 -15.016 1.00 98.12 93 GLU A C 1
ATOM 784 O O . GLU A 1 93 ? 15.607 6.050 -13.811 1.00 98.12 93 GLU A O 1
ATOM 789 N N . ALA A 1 94 ? 14.962 6.387 -15.943 1.00 97.75 94 ALA A N 1
ATOM 790 C CA . ALA A 1 94 ? 13.569 6.686 -15.627 1.00 97.75 94 ALA A CA 1
ATOM 791 C C . ALA A 1 94 ? 12.845 5.469 -15.028 1.00 97.75 94 ALA A C 1
ATOM 793 O O . ALA A 1 94 ? 12.185 5.598 -13.996 1.00 97.75 94 ALA A O 1
ATOM 794 N N . MET A 1 95 ? 13.017 4.279 -15.614 1.00 97.81 95 MET A N 1
ATOM 795 C CA . MET A 1 95 ? 12.464 3.034 -15.068 1.00 97.81 95 MET A CA 1
ATOM 796 C C . MET A 1 95 ? 12.977 2.751 -13.651 1.00 97.81 95 MET A C 1
ATOM 798 O O . MET A 1 95 ? 12.186 2.463 -12.755 1.00 97.81 95 MET A O 1
ATOM 802 N N . VAL A 1 96 ? 14.286 2.895 -13.422 1.00 97.69 96 VAL A N 1
ATOM 803 C CA . VAL A 1 96 ? 14.896 2.701 -12.098 1.00 97.69 96 VAL A CA 1
ATOM 804 C C . VAL A 1 96 ? 14.365 3.718 -11.087 1.00 97.69 96 VAL A C 1
ATOM 806 O O . VAL A 1 96 ? 14.153 3.373 -9.924 1.00 97.69 96 VAL A O 1
ATOM 809 N N . ALA A 1 97 ? 14.140 4.970 -11.492 1.00 97.44 97 ALA A N 1
ATOM 810 C CA . ALA A 1 97 ? 13.561 5.982 -10.614 1.00 97.44 97 ALA A CA 1
ATOM 811 C C . ALA A 1 97 ? 12.133 5.610 -10.178 1.00 97.44 97 ALA A C 1
ATOM 813 O O . ALA A 1 97 ? 11.831 5.683 -8.985 1.00 97.44 97 ALA A O 1
ATOM 814 N N . VAL A 1 98 ? 11.296 5.153 -11.117 1.00 97.88 98 VAL A N 1
ATOM 815 C CA . VAL A 1 98 ? 9.926 4.687 -10.840 1.00 97.88 98 VAL A CA 1
ATOM 816 C C . VAL A 1 98 ? 9.930 3.458 -9.927 1.00 97.88 98 VAL A C 1
ATOM 818 O O . VAL A 1 98 ? 9.158 3.387 -8.970 1.00 97.88 98 VAL A O 1
ATOM 821 N N . GLU A 1 99 ? 10.827 2.503 -10.168 1.00 96.19 99 GLU A N 1
ATOM 822 C CA . GLU A 1 99 ? 10.937 1.310 -9.328 1.00 96.19 99 GLU A CA 1
ATOM 823 C C . GLU A 1 99 ? 11.389 1.657 -7.902 1.00 96.19 99 GLU A C 1
ATOM 825 O O . GLU A 1 99 ? 10.826 1.152 -6.930 1.00 96.19 99 GLU A O 1
ATOM 830 N N . ARG A 1 100 ? 12.331 2.596 -7.747 1.00 97.31 100 ARG A N 1
ATOM 831 C CA . ARG A 1 100 ? 12.757 3.097 -6.430 1.00 97.31 100 ARG A CA 1
ATOM 832 C C . ARG A 1 100 ? 11.629 3.794 -5.674 1.00 97.31 100 ARG A C 1
ATOM 834 O O . ARG A 1 100 ? 11.499 3.571 -4.469 1.00 97.31 100 ARG A O 1
ATOM 841 N N . SER A 1 101 ? 10.819 4.621 -6.338 1.00 95.88 101 SER A N 1
ATOM 842 C CA . SER A 1 101 ? 9.666 5.251 -5.681 1.00 95.88 101 SER A CA 1
ATOM 843 C C . SER A 1 101 ? 8.617 4.217 -5.277 1.00 95.88 101 SER A C 1
ATOM 845 O O . SER A 1 101 ? 8.175 4.233 -4.130 1.00 95.88 101 SER A O 1
ATOM 847 N N . GLY A 1 102 ? 8.305 3.253 -6.151 1.00 96.19 102 GLY A N 1
ATOM 848 C CA . GLY A 1 102 ? 7.378 2.163 -5.829 1.00 96.19 102 GLY A CA 1
ATOM 849 C C . GLY A 1 102 ? 7.873 1.291 -4.669 1.00 96.19 102 GLY A C 1
ATOM 850 O O . GLY A 1 102 ? 7.110 0.950 -3.764 1.00 96.19 102 GLY A O 1
ATOM 851 N N . GLN A 1 103 ? 9.175 0.994 -4.623 1.00 96.62 103 GLN A N 1
ATOM 852 C CA . GLN A 1 103 ? 9.784 0.282 -3.500 1.00 96.62 103 GLN A CA 1
ATOM 853 C C . GLN A 1 103 ? 9.666 1.078 -2.193 1.00 96.62 103 GLN A C 1
ATOM 855 O O . GLN A 1 103 ? 9.358 0.506 -1.144 1.00 96.62 103 GLN A O 1
ATOM 860 N N . GLN A 1 104 ? 9.889 2.392 -2.235 1.00 97.50 104 GLN A N 1
ATOM 861 C CA . GLN A 1 104 ? 9.764 3.250 -1.060 1.00 97.50 104 GLN A CA 1
ATOM 862 C C . GLN A 1 104 ? 8.318 3.296 -0.541 1.00 97.50 104 GLN A C 1
ATOM 864 O O . GLN A 1 104 ? 8.099 3.199 0.668 1.00 97.50 104 GLN A O 1
ATOM 869 N N . GLU A 1 105 ? 7.330 3.382 -1.431 1.00 97.06 105 GLU A N 1
ATOM 870 C CA . GLU A 1 105 ? 5.905 3.319 -1.084 1.00 97.06 105 GLU A CA 1
ATOM 871 C C . GLU A 1 105 ? 5.521 1.970 -0.462 1.00 97.06 105 GLU A C 1
ATOM 873 O O . GLU A 1 105 ? 4.840 1.927 0.570 1.00 97.06 105 GLU A O 1
ATOM 878 N N . ALA A 1 106 ? 6.020 0.863 -1.021 1.00 95.94 106 ALA A N 1
ATOM 879 C CA . ALA A 1 106 ? 5.822 -0.470 -0.462 1.00 95.94 106 ALA A CA 1
ATOM 880 C C . ALA A 1 106 ? 6.427 -0.591 0.948 1.00 95.94 106 ALA A C 1
ATOM 882 O O . ALA A 1 106 ? 5.792 -1.132 1.855 1.00 95.94 106 ALA A O 1
ATOM 883 N N . LEU A 1 107 ? 7.623 -0.036 1.177 1.00 97.31 107 LEU A N 1
ATOM 884 C CA . LEU A 1 107 ? 8.256 -0.014 2.500 1.00 97.31 107 LEU A CA 1
ATOM 885 C C . LEU A 1 107 ? 7.466 0.820 3.515 1.00 97.31 107 LEU A C 1
ATOM 887 O O . LEU A 1 107 ? 7.337 0.407 4.669 1.00 97.31 107 LEU A O 1
ATOM 891 N N . CYS A 1 108 ? 6.932 1.973 3.111 1.00 96.88 108 CYS A N 1
ATOM 892 C CA . CYS A 1 108 ? 6.054 2.783 3.957 1.00 96.88 108 CYS A CA 1
ATOM 893 C C . CYS A 1 108 ? 4.772 2.020 4.320 1.00 96.88 108 CYS A C 1
ATOM 895 O O . CYS A 1 108 ? 4.400 1.966 5.492 1.00 96.88 108 CYS A O 1
ATOM 897 N N . SER A 1 109 ? 4.155 1.355 3.342 1.00 97.69 109 SER A N 1
ATOM 898 C CA . SER A 1 109 ? 2.952 0.540 3.544 1.00 97.69 109 SER A CA 1
ATOM 899 C C . SER A 1 109 ? 3.208 -0.634 4.497 1.00 97.69 109 SER A C 1
ATOM 901 O O . SER A 1 109 ? 2.421 -0.888 5.407 1.00 97.69 109 SER A O 1
ATOM 903 N N . LEU A 1 110 ? 4.350 -1.317 4.357 1.00 97.94 110 LEU A N 1
ATOM 904 C CA . LEU A 1 110 ? 4.748 -2.408 5.252 1.00 97.94 110 LEU A CA 1
ATOM 905 C C . LEU A 1 110 ? 5.018 -1.941 6.686 1.00 97.94 110 LEU A C 1
ATOM 907 O O . LEU A 1 110 ? 4.721 -2.678 7.626 1.00 97.94 110 LEU A O 1
ATOM 911 N N . LYS A 1 111 ? 5.589 -0.745 6.873 1.00 97.88 111 LYS A N 1
ATOM 912 C CA . LYS A 1 111 ? 5.762 -0.156 8.210 1.00 97.88 111 LYS A CA 1
ATOM 913 C C . LYS A 1 111 ? 4.409 0.115 8.861 1.00 97.88 111 LYS A C 1
ATOM 915 O O . LYS A 1 111 ? 4.197 -0.333 9.979 1.00 97.88 111 LYS A O 1
ATOM 920 N N . LEU A 1 112 ? 3.477 0.727 8.130 1.00 97.69 112 LEU A N 1
ATOM 921 C CA . LEU A 1 112 ? 2.127 0.989 8.631 1.00 97.69 112 LEU A CA 1
ATOM 922 C C . LEU A 1 112 ? 1.406 -0.305 9.045 1.00 97.69 112 LEU A C 1
ATOM 924 O O . LEU A 1 112 ? 0.849 -0.378 10.136 1.00 97.69 112 LEU A O 1
ATOM 928 N N . LEU A 1 113 ? 1.457 -1.344 8.204 1.00 96.81 113 LEU A N 1
ATOM 929 C CA . LEU A 1 113 ? 0.865 -2.649 8.525 1.00 96.81 113 LEU A CA 1
ATOM 930 C C . LEU A 1 113 ? 1.512 -3.290 9.755 1.00 96.81 113 LEU A C 1
ATOM 932 O O . LEU A 1 113 ? 0.826 -3.908 10.566 1.00 96.81 113 LEU A O 1
ATOM 936 N N . ARG A 1 114 ? 2.832 -3.150 9.913 1.00 97.88 114 ARG A N 1
ATOM 937 C CA . ARG A 1 114 ? 3.537 -3.637 11.102 1.00 97.88 114 ARG A CA 1
ATOM 938 C C . ARG A 1 114 ? 3.052 -2.922 12.357 1.00 97.88 114 ARG A C 1
ATOM 940 O O . ARG A 1 114 ? 2.776 -3.599 13.341 1.00 97.88 114 ARG A O 1
ATOM 947 N N . ASP A 1 115 ? 2.935 -1.601 12.314 1.00 97.00 115 ASP A N 1
ATOM 948 C CA . ASP A 1 115 ? 2.494 -0.805 13.459 1.00 97.00 115 ASP A CA 1
ATOM 949 C C . ASP A 1 115 ? 1.046 -1.157 13.840 1.00 97.00 115 ASP A C 1
ATOM 951 O O . ASP A 1 115 ? 0.764 -1.415 15.008 1.00 97.00 115 ASP A O 1
ATOM 955 N N . GLN A 1 116 ? 0.159 -1.326 12.852 1.00 96.94 116 GLN A N 1
ATOM 956 C CA . GLN A 1 116 ? -1.211 -1.810 13.073 1.00 96.94 116 GLN A CA 1
ATOM 957 C C . GLN A 1 116 ? -1.248 -3.204 13.713 1.00 96.94 116 GLN A C 1
ATOM 959 O O . GLN A 1 116 ? -2.004 -3.439 14.652 1.00 96.94 116 GLN A O 1
ATOM 964 N N . LEU A 1 117 ? -0.419 -4.141 13.242 1.00 95.81 117 LEU A N 1
ATOM 965 C CA . LEU A 1 117 ? -0.341 -5.482 13.830 1.00 95.81 117 LEU A CA 1
ATOM 966 C C . LEU A 1 117 ? 0.172 -5.455 15.274 1.00 95.81 117 LEU A C 1
ATOM 968 O O . LEU A 1 117 ? -0.266 -6.270 16.091 1.00 95.81 117 LEU A O 1
ATOM 972 N N . MET A 1 118 ? 1.094 -4.545 15.589 1.00 97.00 118 MET A N 1
ATOM 973 C CA . MET A 1 118 ? 1.580 -4.353 16.954 1.00 97.00 118 MET A CA 1
ATOM 974 C C . MET A 1 118 ? 0.483 -3.780 17.854 1.00 97.00 118 MET A C 1
ATOM 976 O O . MET A 1 118 ? 0.256 -4.333 18.928 1.00 97.00 118 MET A O 1
ATOM 980 N N . GLU A 1 119 ? -0.258 -2.769 17.398 1.00 96.69 119 GLU A N 1
ATOM 981 C CA . GLU A 1 119 ? -1.409 -2.236 18.138 1.00 96.69 119 GLU A CA 1
ATOM 982 C C . GLU A 1 119 ? -2.490 -3.296 18.386 1.00 96.69 119 GLU A C 1
ATOM 984 O O . GLU A 1 119 ? -2.998 -3.423 19.500 1.00 96.69 119 GLU A O 1
ATOM 989 N N . GLU A 1 120 ? -2.837 -4.094 17.375 1.00 94.94 120 GLU A N 1
ATOM 990 C CA . GLU A 1 120 ? -3.825 -5.170 17.520 1.00 94.94 120 GLU A CA 1
ATOM 991 C C . GLU A 1 120 ? -3.353 -6.260 18.486 1.00 94.94 120 GLU A C 1
ATOM 993 O O . GLU A 1 120 ? -4.150 -6.866 19.209 1.00 94.94 120 GLU A O 1
ATOM 998 N N . ARG A 1 121 ? -2.043 -6.514 18.542 1.00 96.44 121 ARG A N 1
ATOM 999 C CA . ARG A 1 121 ? -1.465 -7.414 19.539 1.00 96.44 121 ARG A CA 1
ATOM 1000 C C . ARG A 1 121 ? -1.585 -6.830 20.944 1.00 96.44 121 ARG A C 1
ATOM 1002 O O . ARG A 1 121 ? -2.054 -7.529 21.833 1.00 96.44 121 ARG A O 1
ATOM 1009 N N . GLU A 1 122 ? -1.243 -5.562 21.139 1.00 96.25 122 GLU A N 1
ATOM 1010 C CA . GLU A 1 122 ? -1.376 -4.902 22.443 1.00 96.25 122 GLU A CA 1
ATOM 1011 C C . GLU A 1 122 ? -2.836 -4.825 22.910 1.00 96.25 122 GLU A C 1
ATOM 1013 O O . GLU A 1 122 ? -3.125 -5.082 24.084 1.00 96.25 122 GLU A O 1
ATOM 1018 N N . ARG A 1 123 ? -3.773 -4.539 21.994 1.00 96.88 123 ARG A N 1
ATOM 1019 C CA . ARG A 1 123 ? -5.217 -4.591 22.266 1.00 96.88 123 ARG A CA 1
ATOM 1020 C C . ARG A 1 123 ? -5.640 -5.984 22.709 1.00 96.88 123 ARG A C 1
ATOM 1022 O O . ARG A 1 123 ? -6.299 -6.112 23.739 1.00 96.88 123 ARG A O 1
ATOM 1029 N N . ARG A 1 124 ? -5.221 -7.026 21.988 1.00 96.25 124 ARG A N 1
ATOM 1030 C CA . ARG A 1 124 ? -5.499 -8.421 22.354 1.00 96.25 124 ARG A CA 1
ATOM 1031 C C . ARG A 1 124 ? -4.958 -8.756 23.741 1.00 96.25 124 ARG A C 1
ATOM 1033 O O . ARG A 1 124 ? -5.720 -9.231 24.578 1.00 96.25 124 ARG A O 1
ATOM 1040 N N . ASP A 1 125 ? -3.706 -8.418 24.026 1.00 96.94 125 ASP A N 1
ATOM 1041 C CA . ASP A 1 125 ? -3.070 -8.675 25.322 1.00 96.94 125 ASP A CA 1
ATOM 1042 C C . ASP A 1 125 ? -3.762 -7.896 26.462 1.00 96.94 125 ASP A C 1
ATOM 1044 O O . ASP A 1 125 ? -3.823 -8.344 27.611 1.00 96.94 125 ASP A O 1
ATOM 1048 N N . ALA A 1 126 ? -4.303 -6.705 26.184 1.00 97.75 126 ALA A N 1
ATOM 1049 C CA . ALA A 1 126 ? -5.130 -5.960 27.132 1.00 97.75 126 ALA A CA 1
ATOM 1050 C C . ALA A 1 126 ? -6.489 -6.639 27.371 1.00 97.75 126 ALA A C 1
ATOM 1052 O O . ALA A 1 126 ? -6.897 -6.784 28.526 1.00 97.75 126 ALA A O 1
ATOM 1053 N N . THR A 1 127 ? -7.162 -7.097 26.309 1.00 96.19 127 THR A N 1
ATOM 1054 C CA . THR A 1 127 ? -8.432 -7.830 26.427 1.00 96.19 127 THR A CA 1
ATOM 1055 C C . THR A 1 127 ? -8.261 -9.156 27.160 1.00 96.19 127 THR A C 1
ATOM 1057 O O . THR A 1 127 ? -9.067 -9.474 28.028 1.00 96.19 127 THR A O 1
ATOM 1060 N N . GLU A 1 128 ? -7.179 -9.890 26.904 1.00 97.25 128 GLU A N 1
ATOM 1061 C CA . GLU A 1 128 ? -6.885 -11.156 27.572 1.00 97.25 128 GLU A CA 1
ATOM 1062 C C . GLU A 1 128 ? -6.658 -10.951 29.074 1.00 97.25 128 GLU A C 1
ATOM 1064 O O . GLU A 1 128 ? -7.241 -11.660 29.894 1.00 97.25 128 GLU A O 1
ATOM 1069 N N . ARG A 1 129 ? -5.909 -9.910 29.463 1.00 98.12 129 ARG A N 1
ATOM 1070 C CA . ARG A 1 129 ? -5.752 -9.537 30.879 1.00 98.12 129 ARG A CA 1
ATOM 1071 C C . ARG A 1 129 ? -7.073 -9.133 31.533 1.00 98.12 129 ARG A C 1
ATOM 1073 O O . ARG A 1 129 ? -7.293 -9.465 32.696 1.00 98.12 129 ARG A O 1
ATOM 1080 N N . ALA A 1 130 ? -7.944 -8.413 30.826 1.00 97.75 130 ALA A N 1
ATOM 1081 C CA . ALA A 1 130 ? -9.262 -8.046 31.344 1.00 97.75 130 ALA A CA 1
ATOM 1082 C C . ALA A 1 130 ? -10.153 -9.283 31.552 1.00 97.75 130 ALA A C 1
ATOM 1084 O O . ALA A 1 130 ? -10.782 -9.411 32.600 1.00 97.75 130 ALA A O 1
ATOM 1085 N N . LEU A 1 131 ? -10.140 -10.222 30.601 1.00 97.62 131 LEU A N 1
ATOM 1086 C CA . LEU A 1 131 ? -10.858 -11.492 30.712 1.00 97.62 131 LEU A CA 1
ATOM 1087 C C . LEU A 1 131 ? -10.347 -12.333 31.884 1.00 97.62 131 LEU A C 1
ATOM 1089 O O . LEU A 1 131 ? -11.153 -12.842 32.654 1.00 97.62 131 LEU A O 1
ATOM 1093 N N . GLN A 1 132 ? -9.028 -12.428 32.074 1.00 97.88 132 GLN A N 1
ATOM 1094 C CA . GLN A 1 132 ? -8.445 -13.135 33.219 1.00 97.88 132 GLN A CA 1
ATOM 1095 C C . GLN A 1 132 ? -8.886 -12.526 34.557 1.00 97.88 132 GLN A C 1
ATOM 1097 O O . GLN A 1 132 ? -9.233 -13.265 35.474 1.00 97.88 132 GLN A O 1
ATOM 1102 N N . ARG A 1 133 ? -8.929 -11.191 34.671 1.00 98.25 133 ARG A N 1
ATOM 1103 C CA . ARG A 1 133 ? -9.434 -10.517 35.881 1.00 98.25 133 ARG A CA 1
ATOM 1104 C C . ARG A 1 133 ? -10.899 -10.851 36.140 1.00 98.25 133 ARG A C 1
ATOM 1106 O O . ARG A 1 133 ? -11.236 -11.283 37.239 1.00 98.25 133 ARG A O 1
ATOM 1113 N N . LEU A 1 134 ? -11.747 -10.732 35.120 1.00 97.69 134 LEU A N 1
ATOM 1114 C CA . LEU A 1 134 ? -13.171 -11.037 35.250 1.00 97.69 134 LEU A CA 1
ATOM 1115 C C . LEU A 1 134 ? -13.407 -12.510 35.622 1.00 97.69 134 LEU A C 1
ATOM 1117 O O . LEU A 1 134 ? -14.259 -12.807 36.453 1.00 97.69 134 LEU A O 1
ATOM 1121 N N . GLN A 1 135 ? -12.618 -13.429 35.058 1.00 98.12 135 GLN A N 1
ATOM 1122 C CA . GLN A 1 135 ? -12.639 -14.848 35.414 1.00 98.12 135 GLN A CA 1
ATOM 1123 C C . GLN A 1 135 ? -12.328 -15.044 36.906 1.00 98.12 135 GLN A C 1
ATOM 1125 O O . GLN A 1 135 ? -13.070 -15.735 37.601 1.00 98.12 135 GLN A O 1
ATOM 1130 N N . THR A 1 136 ? -11.272 -14.399 37.415 1.00 98.12 136 THR A N 1
ATOM 1131 C CA . THR A 1 136 ? -10.908 -14.500 38.837 1.00 98.12 136 THR A CA 1
ATOM 1132 C C . THR A 1 136 ? -11.973 -13.912 39.762 1.00 98.12 136 THR A C 1
ATOM 1134 O O . THR A 1 136 ? -12.269 -14.503 40.797 1.00 98.12 136 THR A O 1
ATOM 1137 N N . GLU A 1 137 ? -12.594 -12.792 39.383 1.00 98.06 137 GLU A N 1
ATOM 1138 C CA . GLU A 1 137 ? -13.696 -12.183 40.139 1.00 98.06 137 GLU A CA 1
ATOM 1139 C C . GLU A 1 137 ? -14.937 -13.083 40.153 1.00 98.06 137 GLU A C 1
ATOM 1141 O O . GLU A 1 137 ? -15.577 -13.249 41.193 1.00 98.06 137 GLU A O 1
ATOM 1146 N N . PHE A 1 138 ? -15.256 -13.710 39.018 1.00 97.88 138 PHE A N 1
ATOM 1147 C CA . PHE A 1 138 ? -16.359 -14.660 38.918 1.00 97.88 138 PHE A CA 1
ATOM 1148 C C . PHE A 1 138 ? -16.132 -15.888 39.803 1.00 97.88 138 PHE A C 1
ATOM 1150 O O . PHE A 1 138 ? -17.028 -16.282 40.551 1.00 97.88 138 PHE A O 1
ATOM 1157 N N . ASP A 1 139 ? -14.935 -16.477 39.756 1.00 98.12 139 ASP A N 1
ATOM 1158 C CA . ASP A 1 139 ? -14.595 -17.636 40.582 1.00 98.12 139 ASP A CA 1
ATOM 1159 C C . ASP A 1 139 ? -14.616 -17.290 42.079 1.00 98.12 139 ASP A C 1
ATOM 1161 O O . ASP A 1 139 ? -15.124 -18.079 42.883 1.00 98.12 139 ASP A O 1
ATOM 1165 N N . GLN A 1 140 ? -14.162 -16.087 42.450 1.00 98.25 140 GLN A N 1
ATOM 1166 C CA . GLN A 1 140 ? -14.264 -15.585 43.821 1.00 98.25 140 GLN A CA 1
ATOM 1167 C C . GLN A 1 140 ? -15.728 -15.441 44.258 1.00 98.25 140 GLN A C 1
ATOM 1169 O O . GLN A 1 140 ? -16.120 -16.001 45.280 1.00 98.25 140 GLN A O 1
ATOM 1174 N N . CYS A 1 141 ? -16.561 -14.769 43.458 1.00 97.88 141 CYS A N 1
ATOM 1175 C CA . CYS A 1 141 ? -17.984 -14.595 43.754 1.00 97.88 141 CYS A CA 1
ATOM 1176 C C . CYS A 1 141 ? -18.704 -15.946 43.888 1.00 97.88 141 CYS A C 1
ATOM 1178 O O . CYS A 1 141 ? -19.499 -16.152 44.807 1.00 97.88 141 CYS A O 1
ATOM 1180 N N . ARG A 1 142 ? -18.380 -16.910 43.017 1.00 98.31 142 ARG A N 1
ATOM 1181 C CA . ARG A 1 142 ? -18.922 -18.271 43.084 1.00 98.31 142 ARG A CA 1
ATOM 1182 C C . ARG A 1 142 ? -18.544 -18.967 44.392 1.00 98.31 142 ARG A C 1
ATOM 1184 O O . ARG A 1 142 ? -19.390 -19.634 44.988 1.00 98.31 142 ARG A O 1
ATOM 1191 N N . SER A 1 143 ? -17.293 -18.820 44.830 1.00 98.06 143 SER A N 1
ATOM 1192 C CA . SER A 1 143 ? -16.821 -19.350 46.112 1.00 98.06 143 SER A CA 1
ATOM 1193 C C . SER A 1 143 ? -17.562 -18.708 47.286 1.00 98.06 143 SER A C 1
ATOM 1195 O O . SER A 1 143 ? -18.088 -19.425 48.137 1.00 98.06 143 SER A O 1
ATOM 1197 N N . ASP A 1 144 ? -17.680 -17.380 47.303 1.00 98.00 144 ASP A N 1
ATOM 1198 C CA . ASP A 1 144 ? -18.344 -16.635 48.380 1.00 98.00 144 ASP A CA 1
ATOM 1199 C C . ASP A 1 144 ? -19.823 -17.017 48.509 1.00 98.00 144 ASP A C 1
ATOM 1201 O O . ASP A 1 144 ? -20.308 -17.290 49.609 1.00 98.00 144 ASP A O 1
ATOM 1205 N N . VAL A 1 145 ? -20.531 -17.125 47.379 1.00 97.50 145 VAL A N 1
ATOM 1206 C CA . VAL A 1 145 ? -21.922 -17.596 47.350 1.00 97.50 145 VAL A CA 1
ATOM 1207 C C . VAL A 1 145 ? -22.020 -19.041 47.836 1.00 97.50 145 VAL A C 1
ATOM 1209 O O . VAL A 1 145 ? -22.930 -19.361 48.597 1.00 97.50 145 VAL A O 1
ATOM 1212 N N . SER A 1 146 ? -21.087 -19.921 47.457 1.00 97.88 146 SER A N 1
ATOM 1213 C CA . SER A 1 146 ? -21.074 -21.303 47.953 1.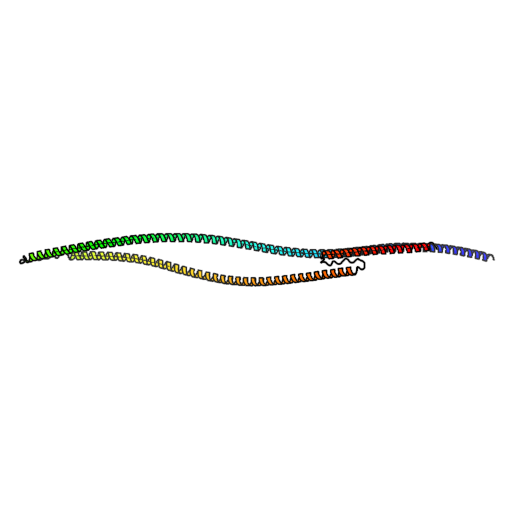00 97.88 146 SER A CA 1
ATOM 1214 C C . SER A 1 146 ? -20.927 -21.352 49.473 1.00 97.88 146 SER A C 1
ATOM 1216 O O . SER A 1 146 ? -21.682 -22.064 50.132 1.00 97.88 146 SER A O 1
ATOM 1218 N N . VAL A 1 147 ? -20.004 -20.566 50.038 1.00 98.25 147 VAL A N 1
ATOM 1219 C CA . VAL A 1 147 ? -19.802 -20.472 51.491 1.00 98.25 147 VAL A CA 1
ATOM 1220 C C . VAL A 1 147 ? -21.051 -19.917 52.178 1.00 98.25 147 VAL A C 1
ATOM 1222 O O . VAL A 1 147 ? -21.498 -20.492 53.167 1.00 98.25 147 VAL A O 1
ATOM 1225 N N . ALA A 1 148 ? -21.657 -18.853 51.645 1.00 97.69 148 ALA A N 1
ATOM 1226 C CA . ALA A 1 148 ? -22.888 -18.274 52.187 1.00 97.69 148 ALA A CA 1
ATOM 1227 C C . ALA A 1 148 ? -24.072 -19.259 52.152 1.00 97.69 148 ALA A C 1
ATOM 1229 O O . ALA A 1 148 ? -24.860 -19.339 53.093 1.00 97.69 148 ALA A O 1
ATOM 1230 N N . MET A 1 149 ? -24.183 -20.059 51.090 1.00 96.75 149 MET A N 1
ATOM 1231 C CA . MET A 1 149 ? -25.192 -21.116 51.003 1.00 96.75 149 MET A CA 1
ATOM 1232 C C . MET A 1 149 ? -24.940 -22.223 52.033 1.00 96.75 149 MET A C 1
ATOM 1234 O O . MET A 1 149 ? -25.887 -22.708 52.651 1.00 96.75 149 MET A O 1
ATOM 1238 N N . GLU A 1 150 ? -23.683 -22.620 52.245 1.00 97.62 150 GLU A N 1
ATOM 1239 C CA . GLU A 1 150 ? -23.298 -23.605 53.263 1.00 97.62 150 GLU A CA 1
ATOM 1240 C C . GLU A 1 150 ? -23.654 -23.114 54.676 1.00 97.62 150 GLU A C 1
ATOM 1242 O O . GLU A 1 150 ? -24.250 -23.853 55.462 1.00 97.62 150 GLU A O 1
ATOM 1247 N N . THR A 1 151 ? -23.349 -21.850 54.992 1.00 97.31 151 THR A N 1
ATOM 1248 C CA . THR A 1 151 ? -23.665 -21.256 56.299 1.00 97.31 151 THR A CA 1
ATOM 1249 C C . THR A 1 151 ? -25.169 -21.126 56.505 1.00 97.31 151 THR A C 1
ATOM 1251 O O . THR A 1 151 ? -25.660 -21.482 57.575 1.00 97.31 151 THR A O 1
ATOM 1254 N N . GLN A 1 152 ? -25.925 -20.708 55.486 1.00 96.88 152 GLN A N 1
ATOM 1255 C CA . GLN A 1 152 ? -27.383 -20.627 55.568 1.00 96.88 152 GLN A CA 1
ATOM 1256 C C . GLN A 1 152 ? -28.032 -22.002 55.752 1.00 96.88 152 GLN A C 1
ATOM 1258 O O . GLN A 1 152 ? -28.938 -22.133 56.574 1.00 96.88 152 GLN A O 1
ATOM 1263 N N . ARG A 1 153 ? -27.556 -23.043 55.051 1.00 97.88 153 ARG A N 1
ATOM 1264 C CA . ARG A 1 153 ? -28.020 -24.425 55.276 1.00 97.88 153 ARG A CA 1
ATOM 1265 C C . ARG A 1 153 ? -27.765 -24.875 56.708 1.00 97.88 153 ARG A C 1
ATOM 1267 O O . ARG A 1 153 ? -28.640 -25.493 57.306 1.00 97.88 153 ARG A O 1
ATOM 1274 N N . LYS A 1 154 ? -26.591 -24.551 57.255 1.00 98.00 154 LYS A N 1
ATOM 1275 C CA . LYS A 1 154 ? -26.229 -24.901 58.631 1.00 98.00 154 LYS A CA 1
ATOM 1276 C C . LYS A 1 154 ? -27.142 -24.204 59.640 1.00 98.00 154 LYS A C 1
ATOM 1278 O O . LYS A 1 154 ? -27.776 -24.882 60.435 1.00 98.00 154 LYS A O 1
ATOM 1283 N N . MET A 1 155 ? -27.332 -22.889 59.508 1.00 97.38 155 MET A N 1
ATOM 1284 C CA . MET A 1 155 ? -28.270 -22.132 60.350 1.00 97.38 155 MET A CA 1
ATOM 1285 C C . MET A 1 155 ? -29.710 -22.654 60.244 1.00 97.38 155 MET A C 1
ATOM 1287 O O . MET A 1 155 ? -30.409 -22.735 61.248 1.00 97.38 155 MET A O 1
ATOM 1291 N N . ALA A 1 156 ? -30.166 -23.020 59.042 1.00 96.44 156 ALA A N 1
ATOM 1292 C CA . ALA A 1 156 ? -31.495 -23.596 58.849 1.00 96.44 156 ALA A CA 1
ATOM 1293 C C . ALA A 1 156 ? -31.634 -24.972 59.523 1.00 96.44 156 ALA A C 1
ATOM 1295 O O . ALA A 1 156 ? -32.674 -25.254 60.115 1.00 96.44 156 ALA A O 1
ATOM 1296 N N . SER A 1 157 ? -30.589 -25.805 59.463 1.00 97.69 157 SER A N 1
ATOM 1297 C CA . SER A 1 157 ? -30.528 -27.082 60.182 1.00 97.69 157 SER A CA 1
ATOM 1298 C C . SER A 1 157 ? -30.603 -26.869 61.695 1.00 97.69 157 SER A C 1
ATOM 1300 O O . SER A 1 157 ? -31.435 -27.495 62.346 1.00 97.69 157 SER A O 1
ATOM 1302 N N . ASP A 1 158 ? -29.802 -25.947 62.234 1.00 98.00 158 ASP A N 1
ATOM 1303 C CA . ASP A 1 158 ? -29.762 -25.639 63.669 1.00 98.00 158 ASP A CA 1
ATOM 1304 C C . ASP A 1 158 ? -31.124 -25.113 64.168 1.00 98.00 158 ASP A C 1
ATOM 1306 O O . ASP A 1 158 ? -31.630 -25.546 65.203 1.00 98.00 158 ASP A O 1
ATOM 1310 N N . LEU A 1 159 ? -31.771 -24.218 63.408 1.00 97.62 159 LEU A N 1
ATOM 1311 C CA . LEU A 1 159 ? -33.119 -23.721 63.720 1.00 97.62 159 LEU A CA 1
ATOM 1312 C C . LEU A 1 159 ? -34.179 -24.827 63.651 1.00 97.62 159 LEU A C 1
ATOM 1314 O O . LEU A 1 159 ? -35.104 -24.844 64.462 1.00 97.62 159 LEU A O 1
ATOM 1318 N N . SER A 1 160 ? -34.060 -25.753 62.696 1.00 96.81 160 SER A N 1
ATOM 1319 C CA . SER A 1 160 ? -34.964 -26.900 62.601 1.00 96.81 160 SER A CA 1
ATOM 1320 C C . SER A 1 160 ? -34.806 -27.839 63.797 1.00 96.81 160 SER A C 1
ATOM 1322 O O . SER A 1 160 ? -35.808 -28.343 64.300 1.00 96.81 160 SER A O 1
ATOM 1324 N N . GLU A 1 161 ? -33.579 -28.064 64.270 1.00 97.69 161 GLU A N 1
ATOM 1325 C CA . GLU A 1 161 ? -33.312 -28.857 65.473 1.00 97.69 161 GLU A CA 1
ATOM 1326 C C . GLU A 1 161 ? -33.911 -28.191 66.720 1.00 97.69 161 GLU A C 1
ATOM 1328 O O . GLU A 1 161 ? -34.658 -28.832 67.460 1.00 97.69 161 GLU A O 1
ATOM 1333 N N . GLN A 1 162 ? -33.686 -26.883 66.900 1.00 97.44 162 GLN A N 1
ATOM 1334 C CA . GLN A 1 162 ? -34.286 -26.109 67.995 1.00 97.44 162 GLN A CA 1
ATOM 1335 C C . GLN A 1 162 ? -35.817 -26.153 67.973 1.00 97.44 162 GLN A C 1
ATOM 1337 O O . GLN A 1 162 ? -36.448 -26.276 69.023 1.00 97.44 162 GLN A O 1
ATOM 1342 N N . LEU A 1 163 ? -36.422 -26.076 66.784 1.00 97.12 163 LEU A N 1
ATOM 1343 C CA . LEU A 1 163 ? -37.869 -26.168 66.622 1.00 97.12 163 LEU A CA 1
ATOM 1344 C C . LEU A 1 163 ? -38.400 -27.547 67.038 1.00 97.12 163 LEU A C 1
ATOM 1346 O O . LEU A 1 163 ? -39.436 -27.627 67.696 1.00 97.12 163 LEU A O 1
ATOM 1350 N N . GLU A 1 164 ? -37.715 -28.630 66.668 1.00 96.62 164 GLU A N 1
ATOM 1351 C CA . GLU A 1 164 ? -38.098 -29.985 67.080 1.00 96.62 164 GLU A CA 1
ATOM 1352 C C . GLU A 1 164 ? -37.928 -30.209 68.588 1.00 96.62 164 GLU A C 1
ATOM 1354 O O . GLU A 1 164 ? -38.754 -30.880 69.211 1.00 96.62 164 GLU A O 1
ATOM 1359 N N . ASP A 1 165 ? -36.902 -29.622 69.201 1.00 96.75 165 ASP A N 1
ATOM 1360 C CA . ASP A 1 165 ? -36.728 -29.641 70.654 1.00 96.75 165 ASP A CA 1
ATOM 1361 C C . ASP A 1 165 ? -37.833 -28.856 71.380 1.00 96.75 165 ASP A C 1
ATOM 1363 O O . ASP A 1 165 ? -38.384 -29.347 72.366 1.00 96.75 165 ASP A O 1
ATOM 1367 N N . GLU A 1 166 ? -38.214 -27.672 70.889 1.00 95.88 166 GLU A N 1
ATOM 1368 C CA . GLU A 1 166 ? -39.338 -26.903 71.443 1.00 95.88 166 GLU A CA 1
ATOM 1369 C C . GLU A 1 166 ? -40.673 -27.636 71.291 1.00 95.88 166 GLU A C 1
ATOM 1371 O O . GLU A 1 166 ? -41.458 -27.685 72.237 1.00 95.88 166 GLU A O 1
ATOM 1376 N N . LYS A 1 167 ? -40.920 -28.287 70.146 1.00 96.06 167 LYS A N 1
ATOM 1377 C CA . LYS A 1 167 ? -42.098 -29.155 69.978 1.00 96.06 167 LYS A CA 1
ATOM 1378 C C . LYS A 1 167 ? -42.125 -30.276 71.017 1.00 96.06 167 LYS A C 1
ATOM 1380 O O . LYS A 1 167 ? -43.187 -30.545 71.577 1.00 96.06 167 LYS A O 1
ATOM 1385 N N . ARG A 1 168 ? -40.977 -30.907 71.303 1.00 97.00 168 ARG A N 1
ATOM 1386 C CA . ARG A 1 168 ? -40.862 -31.941 72.348 1.00 97.00 168 ARG A CA 1
ATOM 1387 C C . ARG A 1 168 ? -41.165 -31.375 73.737 1.00 97.00 168 ARG A C 1
ATOM 1389 O O . ARG A 1 168 ? -42.038 -31.906 74.417 1.00 97.00 168 ARG A O 1
ATOM 1396 N N . ARG A 1 169 ? -40.545 -30.252 74.121 1.00 96.00 169 ARG A N 1
ATOM 1397 C CA . ARG A 1 169 ? -40.820 -29.573 75.407 1.00 96.00 169 ARG A CA 1
ATOM 1398 C C . ARG A 1 169 ? -42.285 -29.170 75.545 1.00 96.00 169 ARG A C 1
ATOM 1400 O O . ARG A 1 169 ? -42.874 -29.330 76.616 1.00 96.00 169 ARG A O 1
ATOM 1407 N N . HIS A 1 170 ? -42.891 -28.658 74.476 1.00 95.62 170 HIS A N 1
ATOM 1408 C CA . HIS A 1 170 ? -44.304 -28.303 74.479 1.00 95.62 170 HIS A CA 1
ATOM 1409 C C . HIS A 1 170 ? -45.188 -29.541 74.688 1.00 95.62 170 HIS A C 1
ATOM 1411 O O . HIS A 1 170 ? -46.102 -29.478 75.514 1.00 95.62 170 HIS A O 1
ATOM 1417 N N . ALA A 1 171 ? -44.911 -30.656 74.006 1.00 96.31 171 ALA A N 1
ATOM 1418 C CA . ALA A 1 171 ? -45.645 -31.907 74.193 1.00 96.31 171 ALA A CA 1
ATOM 1419 C C . ALA A 1 171 ? -45.536 -32.430 75.639 1.00 96.31 171 ALA A C 1
ATOM 1421 O O . ALA A 1 171 ? -46.551 -32.784 76.241 1.00 96.31 171 ALA A O 1
ATOM 1422 N N . ASP A 1 172 ? -44.337 -32.392 76.229 1.00 96.19 172 ASP A N 1
ATOM 1423 C CA . ASP A 1 172 ? -44.107 -32.777 77.629 1.00 96.19 172 ASP A CA 1
ATOM 1424 C C . ASP A 1 172 ? -44.893 -31.880 78.598 1.00 96.19 172 ASP A C 1
ATOM 1426 O O . ASP A 1 172 ? -45.570 -32.359 79.510 1.00 96.19 172 ASP A O 1
ATOM 1430 N N . THR A 1 173 ? -44.860 -30.565 78.370 1.00 95.38 173 THR A N 1
ATOM 1431 C CA . THR A 1 173 ? -45.575 -29.582 79.199 1.00 95.38 173 THR A CA 1
ATOM 1432 C C . THR A 1 173 ? -47.090 -29.757 79.082 1.00 95.38 173 THR A C 1
ATOM 1434 O O . THR A 1 173 ? -47.806 -29.672 80.077 1.00 95.38 173 THR A O 1
ATOM 1437 N N . GLN A 1 174 ? -47.591 -30.046 77.878 1.00 95.56 174 GLN A N 1
ATOM 1438 C CA . GLN A 1 174 ? -49.001 -30.343 77.634 1.00 95.56 174 GLN A CA 1
ATOM 1439 C C . GLN A 1 174 ? -49.437 -31.628 78.351 1.00 95.56 174 GLN A C 1
ATOM 1441 O O . GLN A 1 174 ? -50.500 -31.639 78.969 1.00 95.56 174 GLN A O 1
ATOM 1446 N N . SER A 1 175 ? -48.608 -32.676 78.326 1.00 94.62 175 SER A N 1
ATOM 1447 C CA . SER A 1 175 ? -48.840 -33.920 79.072 1.00 94.62 175 SER A CA 1
ATOM 1448 C C . SER A 1 175 ? -48.915 -33.671 80.585 1.00 94.62 175 SER A C 1
ATOM 1450 O O . SER A 1 175 ? -49.867 -34.101 81.237 1.00 94.62 175 SER A O 1
ATOM 1452 N N . LEU A 1 176 ? -47.975 -32.898 81.146 1.00 95.25 176 LEU A N 1
ATOM 1453 C CA . LEU A 1 176 ? -47.982 -32.519 82.566 1.00 95.25 176 LEU A CA 1
ATOM 1454 C C . LEU A 1 176 ? -49.213 -31.688 82.948 1.00 95.25 176 LEU A C 1
ATOM 1456 O O . LEU A 1 176 ? -49.823 -31.930 83.988 1.00 95.25 176 LEU A O 1
ATOM 1460 N N . LEU A 1 177 ? -49.607 -30.725 82.110 1.00 92.81 177 LEU A N 1
ATOM 1461 C CA . LEU A 1 177 ? -50.825 -29.939 82.323 1.00 92.81 177 LEU A CA 1
ATOM 1462 C C . LEU A 1 177 ? -52.077 -30.814 82.274 1.00 92.81 177 LEU A C 1
ATOM 1464 O O . LEU A 1 177 ? -52.987 -30.611 83.074 1.00 92.81 177 LEU A O 1
ATOM 1468 N N . GLN A 1 178 ? -52.119 -31.794 81.371 1.00 92.94 178 GLN A N 1
ATOM 1469 C CA . GLN A 1 178 ? -53.221 -32.744 81.290 1.00 92.94 178 GLN A CA 1
ATOM 1470 C C . GLN A 1 178 ? -53.299 -33.607 82.554 1.00 92.94 178 GLN A C 1
ATOM 1472 O O . GLN A 1 178 ? -54.382 -33.730 83.121 1.00 92.94 178 GLN A O 1
ATOM 1477 N N . GLN A 1 179 ? -52.167 -34.114 83.052 1.00 92.88 179 GLN A N 1
ATOM 1478 C CA . GLN A 1 179 ? -52.108 -34.833 84.330 1.00 92.88 179 GLN A CA 1
ATOM 1479 C C . GLN A 1 179 ? -52.571 -33.957 85.502 1.00 92.88 179 GLN A C 1
ATOM 1481 O O . GLN A 1 179 ? -53.416 -34.381 86.285 1.00 92.88 179 GLN A O 1
ATOM 1486 N N . ALA A 1 180 ? -52.087 -32.715 85.602 1.00 89.50 180 ALA A N 1
ATOM 1487 C CA . ALA A 1 180 ? -52.491 -31.786 86.657 1.00 89.50 180 ALA A CA 1
ATOM 1488 C C . ALA A 1 180 ? -53.985 -31.426 86.588 1.00 89.50 180 ALA A C 1
ATOM 1490 O O . ALA A 1 180 ? -54.643 -31.324 87.623 1.00 89.50 180 ALA A O 1
ATOM 1491 N N . ALA A 1 181 ? -54.538 -31.257 85.382 1.00 89.75 181 ALA A N 1
ATOM 1492 C CA . ALA A 1 181 ? -55.970 -31.048 85.181 1.00 89.75 181 ALA A CA 1
ATOM 1493 C C . ALA A 1 181 ? -56.787 -32.270 85.626 1.00 89.75 181 ALA A C 1
ATOM 1495 O O . ALA A 1 181 ? -57.845 -32.108 86.229 1.00 89.75 181 ALA A O 1
ATOM 1496 N N . GLN A 1 182 ? -56.277 -33.479 85.381 1.00 89.88 182 GLN A N 1
ATOM 1497 C CA . GLN A 1 182 ? -56.907 -34.732 85.787 1.00 89.88 182 GLN A CA 1
ATOM 1498 C C . GLN A 1 182 ? -56.903 -34.890 87.314 1.00 89.88 182 GLN A C 1
ATOM 1500 O O . GLN A 1 182 ? -57.965 -35.062 87.901 1.00 89.88 182 GLN A O 1
ATOM 1505 N N . SER A 1 183 ? -55.761 -34.674 87.976 1.00 84.94 183 SER A N 1
ATOM 1506 C CA . SER A 1 183 ? -55.675 -34.659 89.445 1.00 84.94 183 SER A CA 1
ATOM 1507 C C . SER A 1 183 ? -56.531 -33.560 90.080 1.00 84.94 183 SER A C 1
ATOM 1509 O O . SER A 1 183 ? -57.088 -33.750 91.157 1.00 84.94 183 SER A O 1
ATOM 1511 N N . ARG A 1 184 ? -56.660 -32.398 89.424 1.00 85.88 184 ARG A N 1
ATOM 1512 C CA . ARG A 1 184 ? -57.564 -31.333 89.869 1.00 85.88 184 ARG A CA 1
ATOM 1513 C C . ARG A 1 184 ? -59.028 -31.740 89.727 1.00 85.88 184 ARG A C 1
ATOM 1515 O O . ARG A 1 184 ? -59.785 -31.471 90.644 1.00 85.88 184 ARG A O 1
ATOM 1522 N N . SER A 1 185 ? -59.414 -32.406 88.638 1.00 82.19 185 SER A N 1
ATOM 1523 C CA . SER A 1 185 ? -60.763 -32.963 88.475 1.00 82.19 185 SER A CA 1
ATOM 1524 C C . SER A 1 185 ? -61.070 -34.003 89.550 1.00 82.19 185 SER A C 1
ATOM 1526 O O . SER A 1 185 ? -62.137 -33.954 90.144 1.00 82.19 185 SER A O 1
ATOM 1528 N N . GLU A 1 186 ? -60.129 -34.903 89.843 1.00 84.81 186 GLU A N 1
ATOM 1529 C CA . GLU A 1 186 ? -60.259 -35.904 90.913 1.00 84.81 186 GLU A CA 1
ATOM 1530 C C . GLU A 1 186 ? -60.382 -35.246 92.297 1.00 84.81 186 GLU A C 1
ATOM 1532 O O . GLU A 1 186 ? -61.200 -35.657 93.118 1.00 84.81 186 GLU A O 1
ATOM 1537 N N . ALA A 1 187 ? -59.600 -34.193 92.560 1.00 79.81 187 ALA A N 1
ATOM 1538 C CA . ALA A 1 187 ? -59.708 -33.415 93.789 1.00 79.81 187 ALA A CA 1
ATOM 1539 C C . ALA A 1 187 ? -61.039 -32.655 93.863 1.00 79.81 187 ALA A C 1
ATOM 1541 O O . ALA A 1 187 ? -61.678 -32.677 94.910 1.00 79.81 187 ALA A O 1
ATOM 1542 N N . ASP A 1 188 ? -61.472 -32.010 92.775 1.00 82.69 188 ASP A N 1
ATOM 1543 C CA . ASP A 1 188 ? -62.749 -31.300 92.677 1.00 82.69 188 ASP A CA 1
ATOM 1544 C C . ASP A 1 188 ? -63.929 -32.275 92.865 1.00 82.69 188 ASP A C 1
ATOM 1546 O O . ASP A 1 188 ? -64.863 -31.950 93.595 1.00 82.69 188 ASP A O 1
ATOM 1550 N N . GLU A 1 189 ? -63.873 -33.492 92.311 1.00 81.88 189 GLU A N 1
ATOM 1551 C CA . GLU A 1 189 ? -64.842 -34.568 92.574 1.00 81.88 189 GLU A CA 1
ATOM 1552 C C . GLU A 1 189 ? -64.833 -34.987 94.050 1.00 81.88 189 GLU A C 1
ATOM 1554 O O . GLU A 1 189 ? -65.886 -35.001 94.684 1.00 81.88 189 GLU A O 1
ATOM 1559 N N . ALA A 1 190 ? -63.659 -35.214 94.649 1.00 79.75 190 ALA A N 1
ATOM 1560 C CA . ALA A 1 190 ? -63.543 -35.524 96.075 1.00 79.75 190 ALA A CA 1
ATOM 1561 C C . ALA A 1 190 ? -64.046 -34.376 96.978 1.00 79.75 190 ALA A C 1
ATOM 1563 O O . ALA A 1 190 ? -64.649 -34.619 98.031 1.00 79.75 190 ALA A O 1
ATOM 1564 N N . PHE A 1 191 ? -63.838 -33.116 96.577 1.00 81.69 191 PHE A N 1
ATOM 1565 C CA . PHE A 1 191 ? -64.395 -31.935 97.238 1.00 81.69 191 PHE A CA 1
ATOM 1566 C C . PHE A 1 191 ? -65.913 -31.877 97.085 1.00 81.69 191 PHE A C 1
ATOM 1568 O O . PHE A 1 191 ? -66.599 -31.572 98.060 1.00 81.69 191 PHE A O 1
ATOM 1575 N N . VAL A 1 192 ? -66.457 -32.174 95.903 1.00 84.94 192 VAL A N 1
ATOM 1576 C CA . VAL A 1 192 ? -67.904 -32.250 95.664 1.00 84.94 192 VAL A CA 1
ATOM 1577 C C . VAL A 1 192 ? -68.524 -33.363 96.505 1.00 84.94 192 VAL A C 1
ATOM 1579 O O . VAL A 1 192 ? -69.528 -33.114 97.168 1.00 84.94 192 VAL A O 1
ATOM 1582 N N . ASP A 1 193 ? -67.904 -34.538 96.575 1.00 77.81 193 ASP A N 1
ATOM 1583 C CA . ASP A 1 193 ? -68.343 -35.655 97.414 1.00 77.81 193 ASP A CA 1
ATOM 1584 C C . ASP A 1 193 ? -68.310 -35.293 98.900 1.00 77.81 193 ASP A C 1
ATOM 1586 O O . ASP A 1 193 ? -69.285 -35.518 99.618 1.00 77.81 193 ASP A O 1
ATOM 1590 N N . SER A 1 194 ? -67.240 -34.638 99.356 1.00 75.12 194 SER A N 1
ATOM 1591 C CA . SER A 1 194 ? -67.132 -34.115 100.725 1.00 75.12 194 SER A CA 1
ATOM 1592 C C . SER A 1 194 ? -68.193 -33.045 101.008 1.00 75.12 194 SER A C 1
ATOM 1594 O O . SER A 1 194 ? -68.818 -33.040 102.066 1.00 75.12 194 SER A O 1
ATOM 1596 N N . THR A 1 195 ? -68.454 -32.156 100.048 1.00 79.69 195 THR A N 1
ATOM 1597 C CA . THR A 1 195 ? -69.477 -31.104 100.151 1.00 79.69 195 THR A CA 1
ATOM 1598 C C . THR A 1 195 ? -70.884 -31.696 100.149 1.00 79.69 195 THR A C 1
ATOM 1600 O O . THR A 1 195 ? -71.757 -31.192 100.851 1.00 79.69 195 THR A O 1
ATOM 1603 N N . ASN A 1 196 ? -71.120 -32.777 99.407 1.00 75.56 196 ASN A N 1
ATOM 1604 C CA . ASN A 1 196 ? -72.379 -33.515 99.405 1.00 75.56 196 ASN A CA 1
ATOM 1605 C C . ASN A 1 196 ? -72.581 -34.269 100.723 1.00 75.56 196 ASN A C 1
ATOM 1607 O O . ASN A 1 196 ? -73.670 -34.200 101.277 1.00 75.56 196 ASN A O 1
ATOM 1611 N N . GLN A 1 197 ? -71.533 -34.866 101.297 1.00 73.31 197 GLN A N 1
ATOM 1612 C CA . GLN A 1 197 ? -71.580 -35.438 102.648 1.00 73.31 197 GLN A CA 1
ATOM 1613 C C . GLN A 1 197 ? -71.876 -34.367 103.706 1.00 73.31 197 GLN A C 1
ATOM 1615 O O . GLN A 1 197 ? -72.731 -34.571 104.563 1.00 73.31 197 GLN A O 1
ATOM 1620 N N . ILE A 1 198 ? -71.241 -33.192 103.623 1.00 69.81 198 ILE A N 1
ATOM 1621 C CA . ILE A 1 198 ? -71.549 -32.040 104.488 1.00 69.81 198 ILE A CA 1
ATOM 1622 C C . ILE A 1 198 ? -72.988 -31.559 104.262 1.00 69.81 198 ILE A C 1
ATOM 1624 O O . ILE A 1 198 ? -73.683 -31.237 105.221 1.00 69.81 198 ILE A O 1
ATOM 1628 N N . ARG A 1 199 ? -73.472 -31.531 103.017 1.00 71.81 199 ARG A N 1
ATOM 1629 C CA . ARG A 1 199 ? -74.857 -31.181 102.674 1.00 71.81 199 ARG A CA 1
ATOM 1630 C C . ARG A 1 199 ? -75.853 -32.198 103.223 1.00 71.81 199 ARG A C 1
ATOM 1632 O O . ARG A 1 199 ? -76.917 -31.792 103.677 1.00 71.81 199 ARG A O 1
ATOM 1639 N N . ASP A 1 200 ? -75.528 -33.482 103.207 1.00 65.75 200 ASP A N 1
ATOM 1640 C CA . ASP A 1 200 ? -76.366 -34.544 103.758 1.00 65.75 200 ASP A CA 1
ATOM 1641 C C . ASP A 1 200 ? -76.355 -34.519 105.297 1.00 65.75 200 ASP A C 1
ATOM 1643 O O . ASP A 1 200 ? -77.406 -34.693 105.914 1.00 65.75 200 ASP A O 1
ATOM 1647 N N . LEU A 1 201 ? -75.223 -34.163 105.920 1.00 58.22 201 LEU A N 1
ATOM 1648 C CA . LEU A 1 201 ? -75.118 -33.858 107.355 1.00 58.22 201 LEU A CA 1
ATOM 1649 C C . LEU A 1 201 ? -75.881 -32.577 107.744 1.00 58.22 201 LEU A C 1
ATOM 1651 O O . LEU A 1 201 ? -76.529 -32.534 108.786 1.00 58.22 201 LEU A O 1
ATOM 1655 N N . LEU A 1 202 ? -75.878 -31.543 106.898 1.00 57.19 202 LEU A N 1
ATOM 1656 C CA . LEU A 1 202 ? -76.665 -30.318 107.092 1.00 57.19 202 LEU A CA 1
ATOM 1657 C C . LEU A 1 202 ? -78.163 -30.542 106.835 1.00 57.19 202 LEU A C 1
ATOM 1659 O O . LEU A 1 202 ? -78.986 -29.960 107.536 1.00 57.19 202 LEU A O 1
ATOM 1663 N N . LYS A 1 203 ? -78.552 -31.428 105.907 1.00 51.06 203 LYS A N 1
ATOM 1664 C CA . LYS A 1 203 ? -79.948 -31.880 105.737 1.00 51.06 203 LYS A CA 1
ATOM 1665 C C . LYS A 1 203 ? -80.463 -32.650 106.955 1.00 51.06 203 LYS A C 1
ATOM 1667 O O . LYS A 1 203 ? -81.666 -32.637 107.198 1.00 51.06 203 LYS A O 1
ATOM 1672 N N . GLN A 1 204 ? -79.578 -33.261 107.743 1.00 46.81 204 GLN A N 1
ATOM 1673 C CA . GLN A 1 204 ? -79.918 -33.835 109.050 1.00 46.81 204 GLN A CA 1
ATOM 1674 C C . GLN A 1 204 ? -80.044 -32.774 110.165 1.00 46.81 204 GLN A C 1
ATOM 1676 O O . GLN A 1 204 ? -80.599 -33.077 111.217 1.00 46.81 204 GLN A O 1
ATOM 1681 N N . HIS A 1 205 ? -79.597 -31.531 109.942 1.00 42.16 205 HIS A N 1
ATOM 1682 C CA . HIS A 1 205 ? -79.493 -30.482 110.970 1.00 42.16 205 HIS A CA 1
ATOM 1683 C C . HIS A 1 205 ? -80.082 -29.106 110.577 1.00 42.16 205 HIS A C 1
ATOM 1685 O O . HIS A 1 205 ? -79.780 -28.101 111.215 1.00 42.16 205 HIS A O 1
ATOM 1691 N N . GLY A 1 206 ? -80.955 -29.039 109.567 1.00 33.34 206 GLY A N 1
ATOM 1692 C CA . GLY A 1 206 ? -81.419 -27.781 108.968 1.00 33.34 206 GLY A CA 1
ATOM 1693 C C . GLY A 1 206 ? -82.931 -27.552 108.994 1.00 33.34 206 GLY A C 1
ATOM 1694 O O . GLY A 1 206 ? -83.510 -27.242 107.959 1.00 33.34 206 GLY A O 1
ATOM 1695 N N . SER A 1 207 ? -83.586 -27.679 110.150 1.00 26.47 207 SER A N 1
ATOM 1696 C CA . SER A 1 207 ? -84.895 -27.053 110.389 1.00 26.47 207 SER A CA 1
ATOM 1697 C C . SER A 1 207 ? -84.818 -26.139 111.607 1.00 26.47 207 SER A C 1
ATOM 1699 O O . SER A 1 207 ? -85.287 -26.506 112.679 1.00 26.47 207 SER A O 1
ATOM 1701 N N . SER A 1 208 ? -84.188 -24.971 111.453 1.00 27.61 208 SER A N 1
ATOM 1702 C CA . SER A 1 208 ? -84.483 -23.771 112.250 1.00 27.61 208 SER A CA 1
ATOM 1703 C C . SER A 1 208 ? -83.643 -22.578 111.782 1.00 27.61 208 SER A C 1
ATOM 1705 O O . SER A 1 208 ? -82.420 -22.632 111.858 1.00 27.61 208 SER A O 1
ATOM 1707 N N . GLY A 1 209 ? -84.317 -21.478 111.431 1.00 25.59 209 GLY A N 1
ATOM 1708 C CA . GLY A 1 209 ? -83.832 -20.124 111.724 1.00 25.59 209 GLY A CA 1
ATOM 1709 C C . GLY A 1 209 ? -83.236 -19.310 110.574 1.00 25.59 209 GLY A C 1
ATOM 1710 O O . GLY A 1 209 ? -82.036 -19.351 110.337 1.00 25.59 209 GLY A O 1
ATOM 1711 N N . GLU A 1 210 ? -84.099 -18.511 109.944 1.00 27.42 210 GLU A N 1
ATOM 1712 C CA . GLU A 1 210 ? -83.844 -17.208 109.298 1.00 27.42 210 GLU A CA 1
ATOM 1713 C C . GLU A 1 210 ? -83.068 -16.198 110.200 1.00 27.42 210 GLU A C 1
ATOM 1715 O O . GLU A 1 210 ? -82.815 -16.502 111.368 1.00 27.42 210 GLU A O 1
ATOM 1720 N N . PRO A 1 211 ? -82.936 -14.903 109.831 1.00 46.72 211 PRO A N 1
ATOM 1721 C CA . PRO A 1 211 ? -82.414 -14.251 108.614 1.00 46.72 211 PRO A CA 1
ATOM 1722 C C . PRO A 1 211 ? -81.418 -13.121 108.998 1.00 46.72 211 PRO A C 1
ATOM 1724 O O . PRO A 1 211 ? -81.271 -12.802 110.174 1.00 46.72 211 PRO A O 1
ATOM 1727 N N . ALA A 1 212 ? -80.801 -12.427 108.033 1.00 25.98 212 ALA A N 1
ATOM 1728 C CA . ALA A 1 212 ? -80.457 -11.008 108.225 1.00 25.98 212 ALA A CA 1
ATOM 1729 C C . ALA A 1 212 ? -80.166 -10.280 106.901 1.00 25.98 212 ALA A C 1
ATOM 1731 O O . ALA A 1 212 ? -79.358 -10.732 106.091 1.00 25.98 212 ALA A O 1
ATOM 1732 N N . GLU A 1 213 ? -80.849 -9.144 106.751 1.00 32.78 213 GLU A N 1
ATOM 1733 C CA . GLU A 1 213 ? -80.610 -8.001 105.858 1.00 32.78 213 GLU A CA 1
ATOM 1734 C C . GLU A 1 213 ? -79.140 -7.500 105.973 1.00 32.78 213 GLU A C 1
ATOM 1736 O O . GLU A 1 213 ? -78.447 -7.830 106.931 1.00 32.78 213 GLU A O 1
ATOM 1741 N N . ASP A 1 214 ? -78.541 -6.727 105.065 1.00 31.61 214 ASP A N 1
ATOM 1742 C CA . ASP A 1 214 ? -78.890 -5.348 104.723 1.00 31.61 214 ASP A CA 1
ATOM 1743 C C . ASP A 1 214 ? -77.743 -4.728 103.881 1.00 31.61 214 ASP A C 1
ATOM 1745 O O . ASP A 1 214 ? -76.596 -5.172 103.941 1.00 31.61 214 ASP A O 1
ATOM 1749 N N . ALA A 1 215 ? -78.110 -3.685 103.134 1.00 37.56 215 ALA A N 1
ATOM 1750 C CA . ALA A 1 215 ? -77.385 -2.500 102.665 1.00 37.56 215 ALA A CA 1
ATOM 1751 C C . ALA A 1 215 ? -75.877 -2.496 102.340 1.00 37.56 215 ALA A C 1
ATOM 1753 O O . ALA A 1 215 ? -75.002 -2.902 103.099 1.00 37.56 215 ALA A O 1
ATOM 1754 N N . GLY A 1 216 ? -75.550 -1.753 101.273 1.00 35.62 216 GLY A N 1
ATOM 1755 C CA . GLY A 1 216 ? -74.188 -1.253 101.081 1.00 35.62 216 GLY A CA 1
ATOM 1756 C C . GLY A 1 216 ? -73.969 -0.336 99.880 1.00 35.62 216 GLY A C 1
ATOM 1757 O O . GLY A 1 216 ? -73.094 -0.604 99.065 1.00 35.62 216 GLY A O 1
ATOM 1758 N N . SER A 1 217 ? -74.724 0.760 99.745 1.00 47.75 217 SER A N 1
ATOM 1759 C CA . SER A 1 217 ? -74.437 1.794 98.739 1.00 47.75 217 SER A CA 1
ATOM 1760 C C . SER A 1 217 ? -73.178 2.594 99.110 1.00 47.75 217 SER A C 1
ATOM 1762 O O . SER A 1 217 ? -73.246 3.486 99.961 1.00 47.75 217 SER A O 1
ATOM 1764 N N . ARG A 1 218 ? -72.027 2.324 98.472 1.00 46.03 218 ARG A N 1
ATOM 1765 C CA . ARG A 1 218 ? -70.858 3.231 98.520 1.00 46.03 218 ARG A CA 1
ATOM 1766 C C . ARG A 1 218 ? -69.795 2.960 97.432 1.00 46.03 218 ARG A C 1
ATOM 1768 O O . ARG A 1 218 ? -68.717 2.496 97.772 1.00 46.03 218 ARG A O 1
ATOM 1775 N N . SER A 1 219 ? -70.029 3.306 96.154 1.00 54.62 219 SER A N 1
ATOM 1776 C CA . SER A 1 219 ? -68.904 3.446 95.182 1.00 54.62 219 SER A CA 1
ATOM 1777 C C . SER A 1 219 ? -69.163 4.203 93.856 1.00 54.62 219 SER A C 1
ATOM 1779 O O . SER A 1 219 ? -68.208 4.685 93.248 1.00 54.62 219 SER A O 1
ATOM 1781 N N . LEU A 1 220 ? -70.416 4.420 93.434 1.00 56.50 220 LEU A N 1
ATOM 1782 C CA . LEU A 1 220 ? -70.749 4.852 92.057 1.00 56.50 220 LEU A CA 1
ATOM 1783 C C . LEU A 1 220 ? -70.117 6.176 91.556 1.00 56.50 220 LEU A C 1
ATOM 1785 O O . LEU A 1 220 ? -69.832 6.304 90.371 1.00 56.50 220 LEU A O 1
ATOM 1789 N N . SER A 1 221 ? -69.877 7.180 92.409 1.00 60.41 221 SER A N 1
ATOM 1790 C CA . SER A 1 221 ? -69.353 8.495 91.963 1.00 60.41 221 SER A CA 1
ATOM 1791 C C . SER A 1 221 ? -67.831 8.504 91.729 1.00 60.41 221 SER A C 1
ATOM 1793 O O . SER A 1 221 ? -67.335 9.142 90.798 1.00 60.41 221 SER A O 1
ATOM 1795 N N . ALA A 1 222 ? -67.075 7.751 92.534 1.00 59.34 222 ALA A N 1
ATOM 1796 C CA . ALA A 1 222 ? -65.623 7.636 92.388 1.00 59.34 222 ALA A CA 1
ATOM 1797 C C . ALA A 1 222 ? -65.245 6.739 91.198 1.00 59.34 222 ALA A C 1
ATOM 1799 O O . ALA A 1 222 ? -64.314 7.052 90.455 1.00 59.34 222 ALA A O 1
ATOM 1800 N N . GLU A 1 223 ? -66.017 5.675 90.969 1.00 71.69 223 GLU A N 1
ATOM 1801 C CA . GLU A 1 223 ? -65.845 4.761 89.836 1.00 71.69 223 GLU A CA 1
ATOM 1802 C C . GLU A 1 223 ? -66.079 5.456 88.490 1.00 71.69 223 GLU A C 1
ATOM 1804 O O . GLU A 1 223 ? -65.289 5.276 87.563 1.00 71.69 223 GLU A O 1
ATOM 1809 N N . VAL A 1 224 ? -67.102 6.314 88.385 1.00 76.56 224 VAL A N 1
ATOM 1810 C CA . VAL A 1 224 ? -67.394 7.062 87.149 1.00 76.56 224 VAL A CA 1
ATOM 1811 C C . VAL A 1 224 ? -66.274 8.046 86.806 1.00 76.56 224 VAL A C 1
ATOM 1813 O O . VAL A 1 224 ? -65.855 8.115 85.651 1.00 76.56 224 VAL A O 1
ATOM 1816 N N . LEU A 1 225 ? -65.738 8.779 87.788 1.00 77.94 225 LEU A N 1
ATOM 1817 C CA . LEU A 1 225 ? -64.616 9.696 87.553 1.00 77.94 225 LEU A CA 1
ATOM 1818 C C . LEU A 1 225 ? -63.328 8.954 87.188 1.00 77.94 225 LEU A C 1
ATOM 1820 O O . LEU A 1 225 ? -62.568 9.426 86.342 1.00 77.94 225 LEU A O 1
ATOM 1824 N N . GLN A 1 226 ? -63.087 7.789 87.789 1.00 80.88 226 GLN A N 1
ATOM 1825 C CA . GLN A 1 226 ? -61.926 6.967 87.470 1.00 80.88 226 GLN A CA 1
ATOM 1826 C C . GLN A 1 226 ? -62.029 6.359 86.065 1.00 80.88 226 GLN A C 1
ATOM 1828 O O . GLN A 1 226 ? -61.046 6.396 85.327 1.00 80.88 226 GLN A O 1
ATOM 1833 N N . LEU A 1 227 ? -63.222 5.917 85.651 1.00 85.44 227 LEU A N 1
ATOM 1834 C CA . LEU A 1 227 ? -63.504 5.445 84.293 1.00 85.44 227 LEU A CA 1
ATOM 1835 C C . LEU A 1 227 ? -63.351 6.557 83.243 1.00 85.44 227 LEU A C 1
ATOM 1837 O O . LEU A 1 227 ? -62.777 6.342 82.177 1.00 85.44 227 LEU A O 1
ATOM 1841 N N . LEU A 1 228 ? -63.818 7.772 83.539 1.00 85.06 228 LEU A N 1
ATOM 1842 C CA . LEU A 1 228 ? -63.628 8.933 82.661 1.00 85.06 228 LEU A CA 1
ATOM 1843 C C . LEU A 1 228 ? -62.147 9.281 82.507 1.00 85.06 228 LEU A C 1
ATOM 1845 O O . LEU A 1 228 ? -61.690 9.576 81.404 1.00 85.06 228 LEU A O 1
ATOM 1849 N N . ARG A 1 229 ? -61.380 9.199 83.598 1.00 85.88 229 ARG A N 1
ATOM 1850 C CA . ARG A 1 229 ? -59.943 9.482 83.595 1.00 85.88 229 ARG A CA 1
ATOM 1851 C C . ARG A 1 229 ? -59.165 8.451 82.779 1.00 85.88 229 ARG A C 1
ATOM 1853 O O . ARG A 1 229 ? -58.352 8.847 81.951 1.00 85.88 229 ARG A O 1
ATOM 1860 N N . THR A 1 230 ? -59.449 7.157 82.941 1.00 86.81 230 THR A N 1
ATOM 1861 C CA . THR A 1 230 ? -58.814 6.098 82.136 1.00 86.81 230 THR A CA 1
ATOM 1862 C C . THR A 1 230 ? -59.206 6.191 80.662 1.00 86.81 230 THR A C 1
ATOM 1864 O O . THR A 1 230 ? -58.346 6.043 79.796 1.00 86.81 230 THR A O 1
ATOM 1867 N N . THR A 1 231 ? -60.466 6.520 80.361 1.00 89.69 231 THR A N 1
ATOM 1868 C CA . THR A 1 231 ? -60.947 6.703 78.982 1.00 89.69 231 THR A CA 1
ATOM 1869 C C . THR A 1 231 ? -60.288 7.910 78.310 1.00 89.69 231 THR A C 1
ATOM 1871 O O . THR A 1 231 ? -59.852 7.815 77.165 1.00 89.69 231 THR A O 1
ATOM 1874 N N . LEU A 1 232 ? -60.152 9.039 79.015 1.00 91.94 232 LEU A N 1
ATOM 1875 C CA . LEU A 1 232 ? -59.461 10.225 78.498 1.00 91.94 232 LEU A CA 1
ATOM 1876 C C . LEU A 1 232 ? -57.965 9.969 78.285 1.00 91.94 232 LEU A C 1
ATOM 1878 O O . LEU A 1 232 ? -57.447 10.328 77.232 1.00 91.94 232 LEU A O 1
ATOM 1882 N N . SER A 1 233 ? -57.286 9.300 79.222 1.00 90.38 233 SER A N 1
ATOM 1883 C CA . SER A 1 233 ? -55.876 8.922 79.056 1.00 90.38 233 SER A CA 1
ATOM 1884 C C . SER A 1 233 ? -55.670 7.939 77.898 1.00 90.38 233 SER A C 1
ATOM 1886 O O . SER A 1 233 ? -54.727 8.097 77.128 1.00 90.38 233 SER A O 1
ATOM 1888 N N . SER A 1 234 ? -56.575 6.972 77.718 1.00 92.44 234 SER A N 1
ATOM 1889 C CA . SER A 1 234 ? -56.543 6.048 76.578 1.00 92.44 234 SER A CA 1
ATOM 1890 C C . SER A 1 234 ? -56.761 6.777 75.248 1.00 92.44 234 SER A C 1
ATOM 1892 O O . SER A 1 234 ? -56.008 6.565 74.301 1.00 92.44 234 SER A O 1
ATOM 1894 N N . ASN A 1 235 ? -57.730 7.696 75.180 1.00 91.44 235 ASN A N 1
ATOM 1895 C CA . ASN A 1 235 ? -57.966 8.502 73.981 1.00 91.44 235 ASN A CA 1
ATOM 1896 C C . ASN A 1 235 ? -56.790 9.434 73.666 1.00 91.44 235 ASN A C 1
ATOM 1898 O O . ASN A 1 235 ? -56.429 9.576 72.502 1.00 91.44 235 ASN A O 1
ATOM 1902 N N . GLN A 1 236 ? -56.166 10.035 74.681 1.00 93.56 236 GLN A N 1
ATOM 1903 C CA . GLN A 1 236 ? -54.984 10.877 74.502 1.00 93.56 236 GLN A CA 1
ATOM 1904 C C . GLN A 1 236 ? -53.798 10.075 73.954 1.00 93.56 236 GLN A C 1
ATOM 1906 O O . GLN A 1 236 ? -53.119 10.547 73.047 1.00 93.56 236 GLN A O 1
ATOM 1911 N N . HIS A 1 237 ? -53.580 8.856 74.453 1.00 93.75 237 HIS A N 1
ATOM 1912 C CA . HIS A 1 237 ? -52.525 7.981 73.948 1.00 93.75 237 HIS A CA 1
ATOM 1913 C C . HIS A 1 237 ? -52.780 7.555 72.496 1.00 93.75 237 HIS A C 1
ATOM 1915 O O . HIS A 1 237 ? -51.909 7.723 71.651 1.00 93.75 237 HIS A O 1
ATOM 1921 N N . ARG A 1 238 ? -54.007 7.124 72.173 1.00 95.19 238 ARG A N 1
ATOM 1922 C CA . ARG A 1 238 ? -54.396 6.770 70.796 1.00 95.19 238 ARG A CA 1
ATOM 1923 C C . ARG A 1 238 ? -54.260 7.939 69.821 1.00 95.19 238 ARG A C 1
ATOM 1925 O O . ARG A 1 238 ? -53.917 7.729 68.664 1.00 95.19 238 ARG A O 1
ATOM 1932 N N . LEU A 1 239 ? -54.539 9.163 70.273 1.00 94.88 239 LEU A N 1
ATOM 1933 C CA . LEU A 1 239 ? -54.343 10.367 69.466 1.00 94.88 239 LEU A CA 1
ATOM 1934 C C . LEU A 1 239 ? -52.853 10.598 69.175 1.00 94.88 239 LEU A C 1
ATOM 1936 O O . LEU A 1 239 ? -52.504 10.896 68.041 1.00 94.88 239 LEU A O 1
ATOM 1940 N N . GLN A 1 240 ? -51.983 10.432 70.176 1.00 95.75 240 GLN A N 1
ATOM 1941 C CA . GLN A 1 240 ? -50.530 10.559 70.009 1.00 95.75 240 GLN A CA 1
ATOM 1942 C C . GLN A 1 240 ? -49.960 9.478 69.083 1.00 95.75 240 GLN A C 1
ATOM 1944 O O . GLN A 1 240 ? -49.132 9.782 68.231 1.00 95.75 240 GLN A O 1
ATOM 1949 N N . GLU A 1 241 ? -50.426 8.234 69.205 1.00 96.38 241 GLU A N 1
ATOM 1950 C CA . GLU A 1 241 ? -50.048 7.145 68.296 1.00 96.38 241 GLU A CA 1
ATOM 1951 C C . GLU A 1 241 ? -50.495 7.425 66.857 1.00 96.38 241 GLU A C 1
ATOM 1953 O O . GLU A 1 241 ? -49.719 7.232 65.923 1.00 96.38 241 GLU A O 1
ATOM 1958 N N . ALA A 1 242 ? -51.725 7.914 66.667 1.00 94.50 242 ALA A N 1
ATOM 1959 C CA . ALA A 1 242 ? -52.225 8.291 65.350 1.00 94.50 242 ALA A CA 1
ATOM 1960 C C . ALA A 1 242 ? -51.436 9.467 64.749 1.00 94.50 242 ALA A C 1
ATOM 1962 O O . ALA A 1 242 ? -51.139 9.448 63.557 1.00 94.50 242 ALA A O 1
ATOM 1963 N N . ASP A 1 243 ? -51.059 10.463 65.558 1.00 95.12 243 ASP A N 1
ATOM 1964 C CA . ASP A 1 243 ? -50.247 11.598 65.105 1.00 95.12 243 ASP A CA 1
ATOM 1965 C C . ASP A 1 243 ? -48.842 11.148 64.673 1.00 95.12 243 ASP A C 1
ATOM 1967 O O . ASP A 1 243 ? -48.371 11.530 63.601 1.00 95.12 243 ASP A O 1
ATOM 1971 N N . GLN A 1 244 ? -48.215 10.246 65.438 1.00 96.75 244 GLN A N 1
ATOM 1972 C CA . GLN A 1 244 ? -46.934 9.646 65.059 1.00 96.75 244 GLN A CA 1
ATOM 1973 C C . GLN A 1 244 ? -47.045 8.864 63.742 1.00 96.75 244 GLN A C 1
ATOM 1975 O O . GLN A 1 244 ? -46.221 9.040 62.848 1.00 96.75 244 GLN A O 1
ATOM 1980 N N . GLN A 1 245 ? -48.098 8.057 63.574 1.00 97.19 245 GLN A N 1
ATOM 1981 C CA . GLN A 1 245 ? -48.339 7.318 62.330 1.00 97.19 245 GLN A CA 1
ATOM 1982 C C . GLN A 1 245 ? -48.540 8.248 61.127 1.00 97.19 245 GLN A C 1
ATOM 1984 O O . GLN A 1 245 ? -48.054 7.954 60.036 1.00 97.19 245 GLN A O 1
ATOM 1989 N N . VAL A 1 246 ? -49.235 9.377 61.303 1.00 96.62 246 VAL A N 1
ATOM 1990 C CA . VAL A 1 246 ? -49.402 10.377 60.238 1.00 96.62 246 VAL A CA 1
ATOM 1991 C C . VAL A 1 246 ? -48.058 11.006 59.868 1.00 96.62 246 VAL A C 1
ATOM 1993 O O . VAL A 1 246 ? -47.779 11.155 58.679 1.00 96.62 246 VAL A O 1
ATOM 1996 N N . GLN A 1 247 ? -47.201 11.326 60.843 1.00 97.31 247 GLN A N 1
ATOM 1997 C CA . GLN A 1 247 ? -45.856 11.841 60.564 1.00 97.31 247 GLN A CA 1
ATOM 1998 C C . GLN A 1 247 ? -44.992 10.824 59.807 1.00 97.31 247 GLN A C 1
ATOM 2000 O O . GLN A 1 247 ? -44.358 11.185 58.812 1.00 97.31 247 GLN A O 1
ATOM 2005 N N . ASP A 1 248 ? -45.022 9.554 60.210 1.00 97.50 248 ASP A N 1
ATOM 2006 C CA . ASP A 1 248 ? -44.281 8.483 59.537 1.00 97.50 248 ASP A CA 1
ATOM 2007 C C . ASP A 1 248 ? -44.771 8.288 58.089 1.00 97.50 248 ASP A C 1
ATOM 2009 O O . ASP A 1 248 ? -43.967 8.145 57.162 1.00 97.50 248 ASP A O 1
ATOM 2013 N N . LEU A 1 249 ? -46.091 8.348 57.863 1.00 97.69 249 LEU A N 1
ATOM 2014 C CA . LEU A 1 249 ? -46.688 8.276 56.526 1.00 97.69 249 LEU A CA 1
ATOM 2015 C C . LEU A 1 249 ? -46.327 9.485 55.656 1.00 97.69 249 LEU A C 1
ATOM 2017 O O . LEU A 1 249 ? -46.072 9.315 54.463 1.00 97.69 249 LEU A O 1
ATOM 2021 N N . LEU A 1 250 ? -46.273 10.693 56.223 1.00 97.88 250 LEU A N 1
ATOM 2022 C CA . LEU A 1 250 ? -45.828 11.888 55.502 1.00 97.88 250 LEU A CA 1
ATOM 2023 C C . LEU A 1 250 ? -44.361 11.765 55.082 1.00 97.88 250 LEU A C 1
ATOM 2025 O O . LEU A 1 250 ? -44.031 12.046 53.929 1.00 97.88 250 LEU A O 1
ATOM 2029 N N . PHE A 1 251 ? -43.496 11.285 55.978 1.00 97.94 251 PHE A N 1
ATOM 2030 C CA . PHE A 1 251 ? -42.094 11.024 55.655 1.00 97.94 251 PHE A CA 1
ATOM 2031 C C . PHE A 1 251 ? -41.954 9.970 54.546 1.00 97.94 251 PHE A C 1
ATOM 2033 O O . PHE A 1 251 ? -41.220 10.176 53.577 1.00 97.94 251 PHE A O 1
ATOM 2040 N N . ALA A 1 252 ? -42.706 8.869 54.635 1.00 97.56 252 ALA A N 1
ATOM 2041 C CA . ALA A 1 252 ? -42.731 7.840 53.600 1.00 97.56 252 ALA A CA 1
ATOM 2042 C C . ALA A 1 252 ? -43.244 8.380 52.252 1.00 97.56 252 ALA A C 1
ATOM 2044 O O . ALA A 1 252 ? -42.669 8.070 51.208 1.00 97.56 252 ALA A O 1
ATOM 2045 N N . SER A 1 253 ? -44.281 9.223 52.260 1.00 96.25 253 SER A N 1
ATOM 2046 C CA . SER A 1 253 ? -44.817 9.860 51.052 1.00 96.25 253 SER A CA 1
ATOM 2047 C C . SER A 1 253 ? -43.805 10.805 50.404 1.00 96.25 253 SER A C 1
ATOM 2049 O O . SER A 1 253 ? -43.678 10.800 49.180 1.00 96.25 253 SER A O 1
ATOM 2051 N N . GLN A 1 254 ? -43.067 11.587 51.198 1.00 98.12 254 GLN A N 1
ATOM 2052 C CA . GLN A 1 254 ? -42.013 12.462 50.683 1.00 98.12 254 GLN A CA 1
ATOM 2053 C C . GLN A 1 254 ? -40.896 11.642 50.030 1.00 98.12 254 GLN A C 1
ATOM 2055 O O . GLN A 1 254 ? -40.506 11.922 48.899 1.00 98.12 254 GLN A O 1
ATOM 2060 N N . LYS A 1 255 ? -40.447 10.569 50.691 1.00 98.00 255 LYS A N 1
ATOM 2061 C CA . LYS A 1 255 ? -39.434 9.668 50.131 1.00 98.00 255 LYS A CA 1
ATOM 2062 C C . LYS A 1 255 ? -39.893 9.034 48.814 1.00 98.00 255 LYS A C 1
ATOM 2064 O O . LYS A 1 255 ? -39.149 9.036 47.840 1.00 98.00 255 LYS A O 1
ATOM 2069 N N . LEU A 1 256 ? -41.138 8.555 48.748 1.00 97.81 256 LEU A N 1
ATOM 2070 C CA . LEU A 1 256 ? -41.719 8.023 47.511 1.00 97.81 256 LEU A CA 1
ATOM 2071 C C . LEU A 1 256 ? -41.820 9.080 46.406 1.00 97.81 256 LEU A C 1
ATOM 2073 O O . LEU A 1 256 ? -41.711 8.747 45.224 1.00 97.81 256 LEU A O 1
ATOM 2077 N N . GLN A 1 257 ? -42.058 10.342 46.757 1.00 98.06 257 GLN A N 1
ATOM 2078 C CA . GLN A 1 257 ? -42.077 11.436 45.794 1.00 98.06 257 GLN A CA 1
ATOM 2079 C C . GLN A 1 257 ? -40.680 11.699 45.221 1.00 98.06 257 GLN A C 1
ATOM 2081 O O . GLN A 1 257 ? -40.563 11.871 44.005 1.00 98.06 257 GLN A O 1
ATOM 2086 N N . ASP A 1 258 ? -39.646 11.685 46.059 1.00 98.00 258 ASP A N 1
ATOM 2087 C CA . ASP A 1 258 ? -38.252 11.845 45.635 1.00 98.00 258 ASP A CA 1
ATOM 2088 C C . ASP A 1 258 ? -37.818 10.669 44.741 1.00 98.00 258 ASP A C 1
ATOM 2090 O O . ASP A 1 258 ? -37.308 10.880 43.638 1.00 98.00 258 ASP A O 1
ATOM 2094 N N . ASP A 1 259 ? -38.139 9.432 45.133 1.00 97.69 259 ASP A N 1
ATOM 2095 C CA . ASP A 1 259 ? -37.891 8.227 44.327 1.00 97.69 259 ASP A CA 1
ATOM 2096 C C . ASP A 1 259 ? -38.623 8.286 42.970 1.00 97.69 259 ASP A C 1
ATOM 2098 O O . ASP A 1 259 ? -38.073 7.940 41.925 1.00 97.69 259 ASP A O 1
ATOM 2102 N N . ASN A 1 260 ? -39.858 8.797 42.930 1.00 97.56 260 ASN A N 1
ATOM 2103 C CA . ASN A 1 260 ? -40.575 8.994 41.666 1.00 97.56 260 ASN A CA 1
ATOM 2104 C C . ASN A 1 260 ? -39.920 10.052 40.766 1.00 97.56 260 ASN A C 1
ATOM 2106 O O . ASN A 1 260 ? -39.990 9.943 39.540 1.00 97.56 260 ASN A O 1
ATOM 2110 N N . GLN A 1 261 ? -39.322 11.099 41.337 1.00 98.38 261 GLN A N 1
ATOM 2111 C CA . GLN A 1 261 ? -38.602 12.107 40.556 1.00 98.38 261 GLN A CA 1
ATOM 2112 C C . GLN A 1 261 ? -37.321 11.524 39.958 1.00 98.38 261 GLN A C 1
ATOM 2114 O O . GLN A 1 261 ? -37.081 11.703 38.763 1.00 98.38 261 GLN A O 1
ATOM 2119 N N . THR A 1 262 ? -36.548 10.770 40.745 1.00 98.06 262 THR A N 1
ATOM 2120 C CA . THR A 1 262 ? -35.321 10.127 40.251 1.00 98.06 262 THR A CA 1
ATOM 2121 C C . THR A 1 262 ? -35.624 9.108 39.154 1.00 98.06 262 THR A C 1
ATOM 2123 O O . THR A 1 262 ? -34.971 9.125 38.111 1.00 98.06 262 THR A O 1
ATOM 2126 N N . LEU A 1 263 ? -36.676 8.296 39.307 1.00 98.06 263 LEU A N 1
ATOM 2127 C CA . LEU A 1 263 ? -37.110 7.349 38.274 1.00 98.06 263 LEU A CA 1
ATOM 2128 C C . LEU A 1 263 ? -37.524 8.039 36.970 1.00 98.06 263 LEU A C 1
ATOM 2130 O O . LEU A 1 263 ? -37.206 7.546 35.887 1.00 98.06 263 LEU A O 1
ATOM 2134 N N . ARG A 1 264 ? -38.204 9.191 37.044 1.00 98.25 264 ARG A N 1
ATOM 2135 C CA . ARG A 1 264 ? -38.552 9.972 35.844 1.00 98.25 264 ARG A CA 1
ATOM 2136 C C . ARG A 1 264 ? -37.316 10.515 35.137 1.00 98.25 264 ARG A C 1
ATOM 2138 O O . ARG A 1 264 ? -37.275 10.473 33.908 1.00 98.25 264 ARG A O 1
ATOM 2145 N N . GLN A 1 265 ? -36.323 10.985 35.890 1.00 98.31 265 GLN A N 1
ATOM 2146 C CA . GLN A 1 265 ? -35.068 11.460 35.314 1.00 98.31 265 GLN A CA 1
ATOM 2147 C C . GLN A 1 265 ? -34.324 10.318 34.615 1.00 98.31 265 GLN A C 1
ATOM 2149 O O . GLN A 1 265 ? -34.015 10.433 33.434 1.00 98.31 265 GLN A O 1
ATOM 2154 N N . LEU A 1 266 ? -34.162 9.174 35.288 1.00 97.94 266 LEU A N 1
ATOM 2155 C CA . LEU A 1 266 ? -33.534 7.985 34.703 1.00 97.94 266 LEU A CA 1
ATOM 2156 C C . LEU A 1 266 ? -34.266 7.500 33.445 1.00 97.94 266 LEU A C 1
ATOM 2158 O O . LEU A 1 266 ? -33.631 7.118 32.466 1.00 97.94 266 LEU A O 1
ATOM 2162 N N . ALA A 1 267 ? -35.601 7.539 33.434 1.00 98.12 267 ALA A N 1
ATOM 2163 C CA . ALA A 1 267 ? -36.383 7.187 32.252 1.00 98.12 267 ALA A CA 1
ATOM 2164 C C . ALA A 1 267 ? -36.144 8.156 31.078 1.00 98.12 267 ALA A C 1
ATOM 2166 O O . ALA A 1 267 ? -36.076 7.720 29.927 1.00 98.12 267 ALA A O 1
ATOM 2167 N N . SER A 1 268 ? -36.000 9.456 31.356 1.00 98.06 268 SER A N 1
ATOM 2168 C CA . SER A 1 268 ? -35.658 10.464 30.347 1.00 98.06 268 SER A CA 1
ATOM 2169 C C . SER A 1 268 ? -34.243 10.261 29.803 1.00 98.06 268 SER A C 1
ATOM 2171 O O . SER A 1 268 ? -34.045 10.273 28.588 1.00 98.06 268 SER A O 1
ATOM 2173 N N . ASP A 1 269 ? -33.278 10.012 30.685 1.00 98.06 269 ASP A N 1
ATOM 2174 C CA . ASP A 1 269 ? -31.878 9.804 30.315 1.00 98.06 269 ASP A CA 1
ATOM 2175 C C . ASP A 1 269 ? -31.723 8.532 29.468 1.00 98.06 269 ASP A C 1
ATOM 2177 O O . ASP A 1 269 ? -31.130 8.571 28.389 1.00 98.06 269 ASP A O 1
ATOM 2181 N N . HIS A 1 270 ? -32.357 7.424 29.875 1.00 97.75 270 HIS A N 1
ATOM 2182 C CA . HIS A 1 270 ? -32.401 6.197 29.076 1.00 97.75 270 HIS A CA 1
ATOM 2183 C C . HIS A 1 270 ? -33.035 6.421 27.701 1.00 97.75 270 HIS A C 1
ATOM 2185 O O . HIS A 1 270 ? -32.568 5.866 26.707 1.00 97.75 270 HIS A O 1
ATOM 2191 N N . LYS A 1 271 ? -34.083 7.248 27.607 1.00 98.00 271 LYS A N 1
ATOM 2192 C CA . LYS A 1 271 ? -34.693 7.582 26.317 1.00 98.00 271 LYS A CA 1
ATOM 2193 C C . LYS A 1 271 ? -33.718 8.343 25.410 1.00 98.00 271 LYS A C 1
ATOM 2195 O O . LYS A 1 271 ? -33.652 8.018 24.227 1.00 98.00 271 LYS A O 1
ATOM 2200 N N . SER A 1 272 ? -32.963 9.305 25.949 1.00 97.69 272 SER A N 1
ATOM 2201 C CA . SER A 1 272 ? -31.927 10.027 25.188 1.00 97.69 272 SER A CA 1
ATOM 2202 C C . SER A 1 272 ? -30.845 9.073 24.688 1.00 97.69 272 SER A C 1
ATOM 2204 O O . SER A 1 272 ? -30.534 9.061 23.501 1.00 97.69 272 SER A O 1
ATOM 2206 N N . GLN A 1 273 ? -30.346 8.197 25.563 1.00 97.38 273 GLN A N 1
ATOM 2207 C CA . GLN A 1 273 ? -29.309 7.221 25.216 1.00 97.38 273 GLN A CA 1
ATOM 2208 C C . GLN A 1 273 ? -29.757 6.241 24.128 1.00 97.38 273 GLN A C 1
ATOM 2210 O O . GLN A 1 273 ? -28.984 5.922 23.224 1.00 97.38 273 GLN A O 1
ATOM 2215 N N . ILE A 1 274 ? -31.006 5.767 24.184 1.00 97.62 274 ILE A N 1
ATOM 2216 C CA . ILE A 1 274 ? -31.564 4.896 23.141 1.00 97.62 274 ILE A CA 1
ATOM 2217 C C . ILE A 1 274 ? -31.606 5.629 21.797 1.00 97.62 274 ILE A C 1
ATOM 2219 O O . ILE A 1 274 ? -31.272 5.036 20.772 1.00 97.62 274 ILE A O 1
ATOM 2223 N N . GLU A 1 275 ? -31.998 6.901 21.780 1.00 98.19 275 GLU A N 1
ATOM 2224 C CA . GLU A 1 275 ? -32.065 7.680 20.543 1.00 98.19 275 GLU A CA 1
ATOM 2225 C C . GLU A 1 275 ? -30.669 7.971 19.971 1.00 98.19 275 GLU A C 1
ATOM 2227 O O . GLU A 1 275 ? -30.438 7.790 18.776 1.00 98.19 275 GLU A O 1
ATOM 2232 N N . GLU A 1 276 ? -29.702 8.315 20.821 1.00 97.75 276 GLU A N 1
ATOM 2233 C CA . GLU A 1 276 ? -28.298 8.473 20.428 1.00 97.75 276 GLU A CA 1
ATOM 2234 C C . GLU A 1 276 ? -27.722 7.170 19.856 1.00 97.75 276 GLU A C 1
ATOM 2236 O O . GLU A 1 276 ? -27.117 7.170 18.782 1.00 97.75 276 GLU A O 1
ATOM 2241 N N . SER A 1 277 ? -27.973 6.037 20.519 1.00 94.25 277 SER A N 1
ATOM 2242 C CA . SER A 1 277 ? -27.552 4.714 20.048 1.00 94.25 277 SER A CA 1
ATOM 2243 C C . SER A 1 277 ? -28.181 4.352 18.698 1.00 94.25 277 SER A C 1
ATOM 2245 O O . SER A 1 277 ? -27.501 3.811 17.820 1.00 94.25 277 SER A O 1
ATOM 2247 N N . ARG A 1 278 ? -29.457 4.697 18.484 1.00 97.94 278 ARG A N 1
ATOM 2248 C CA . ARG A 1 278 ? -30.137 4.514 17.193 1.00 97.94 278 ARG A CA 1
ATOM 2249 C C . ARG A 1 278 ? -29.493 5.342 16.091 1.00 97.94 278 ARG A C 1
ATOM 2251 O O . ARG A 1 278 ? -29.204 4.796 15.030 1.00 97.94 278 ARG A O 1
ATOM 2258 N N . LEU A 1 279 ? -29.218 6.622 16.341 1.00 98.38 279 LEU A N 1
ATOM 2259 C CA . LEU A 1 279 ? -28.561 7.497 15.366 1.00 98.38 279 LEU A CA 1
ATOM 2260 C C . LEU A 1 279 ? -27.166 6.986 14.992 1.00 98.38 279 LEU A C 1
ATOM 2262 O O . LEU A 1 279 ? -26.804 6.984 13.815 1.00 98.38 279 LEU A O 1
ATOM 2266 N N . VAL A 1 280 ? -26.393 6.516 15.974 1.00 98.12 280 VAL A N 1
ATOM 2267 C CA . VAL A 1 280 ? -25.082 5.898 15.725 1.00 98.12 280 VAL A CA 1
ATOM 2268 C C . VAL A 1 280 ? -25.228 4.623 14.895 1.00 98.12 280 VAL A C 1
ATOM 2270 O O . VAL A 1 280 ? -24.475 4.435 13.944 1.00 98.12 280 VAL A O 1
ATOM 2273 N N . SER A 1 281 ? -26.219 3.782 15.195 1.00 96.06 281 SER A N 1
ATOM 2274 C CA . SER A 1 281 ? -26.469 2.544 14.445 1.00 96.06 281 SER A CA 1
ATOM 2275 C C . SER A 1 281 ? -26.801 2.817 12.975 1.00 96.06 281 SER A C 1
ATOM 2277 O O . SER A 1 281 ? -26.244 2.159 12.102 1.00 96.06 281 SER A O 1
ATOM 2279 N N . VAL A 1 282 ? -27.632 3.827 12.694 1.00 98.19 282 VAL A N 1
ATOM 2280 C CA . VAL A 1 282 ? -27.961 4.241 11.317 1.00 98.19 282 VAL A CA 1
ATOM 2281 C C . VAL A 1 282 ? -26.714 4.719 10.575 1.00 98.19 282 VAL A C 1
ATOM 2283 O O . VAL A 1 282 ? -26.462 4.277 9.458 1.00 98.19 282 VAL A O 1
ATOM 2286 N N . ARG A 1 283 ? -25.883 5.562 11.203 1.00 98.31 283 ARG A N 1
ATOM 2287 C CA . ARG A 1 283 ? -24.628 6.022 10.586 1.00 98.31 283 ARG A CA 1
ATOM 2288 C C . ARG A 1 283 ? -23.697 4.857 10.265 1.00 98.31 283 ARG A C 1
ATOM 2290 O O . ARG A 1 283 ? -23.169 4.789 9.164 1.00 98.31 283 ARG A O 1
ATOM 2297 N N . LEU A 1 284 ? -23.521 3.923 11.200 1.00 97.69 284 LEU A N 1
ATOM 2298 C CA . LEU A 1 284 ? -22.693 2.735 10.979 1.00 97.69 284 LEU A CA 1
ATOM 2299 C C . LEU A 1 284 ? -23.239 1.855 9.848 1.00 97.69 284 LEU A C 1
ATOM 2301 O O . LEU A 1 284 ? -22.459 1.283 9.088 1.00 97.69 284 LEU A O 1
ATOM 2305 N N . GLU A 1 285 ? -24.560 1.755 9.707 1.00 97.50 285 GLU A N 1
ATOM 2306 C CA . GLU A 1 285 ? -25.187 1.031 8.603 1.00 97.50 285 GLU A CA 1
ATOM 2307 C C . GLU A 1 285 ? -24.920 1.713 7.252 1.00 97.50 285 GLU A C 1
ATOM 2309 O O . GLU A 1 285 ? -24.512 1.045 6.299 1.00 97.50 285 GLU A O 1
ATOM 2314 N N . GLU A 1 286 ? -25.043 3.041 7.178 1.00 98.12 286 GLU A N 1
ATOM 2315 C CA . GLU A 1 286 ? -24.674 3.824 5.993 1.00 98.12 286 GLU A CA 1
ATOM 2316 C C . GLU A 1 286 ? -23.196 3.612 5.623 1.00 98.12 286 GLU A C 1
ATOM 2318 O O . GLU A 1 286 ? -22.882 3.304 4.471 1.00 98.12 286 GLU A O 1
ATOM 2323 N N . GLU A 1 287 ? -22.279 3.674 6.591 1.00 97.44 287 GLU A N 1
ATOM 2324 C CA . GLU A 1 287 ? -20.856 3.411 6.346 1.00 97.44 287 GLU A CA 1
ATOM 2325 C C . GLU A 1 287 ? -20.596 1.974 5.887 1.00 97.44 287 GLU A C 1
ATOM 2327 O O . GLU A 1 287 ? -19.820 1.750 4.956 1.00 97.44 287 GLU A O 1
ATOM 2332 N N . ALA A 1 288 ? -21.278 0.992 6.480 1.00 97.31 288 ALA A N 1
ATOM 2333 C CA . ALA A 1 288 ? -21.168 -0.401 6.071 1.00 97.31 288 ALA A CA 1
ATOM 2334 C C . ALA A 1 288 ? -21.659 -0.608 4.631 1.00 97.31 288 ALA A C 1
ATOM 2336 O O . ALA A 1 288 ? -21.040 -1.354 3.870 1.00 97.31 288 ALA A O 1
ATOM 2337 N N . THR A 1 289 ? -22.750 0.049 4.227 1.00 97.12 289 THR A N 1
ATOM 2338 C CA . THR A 1 289 ? -23.227 -0.014 2.835 1.00 97.12 289 THR A CA 1
ATOM 2339 C C . THR A 1 289 ? -22.255 0.657 1.865 1.00 97.12 289 THR A C 1
ATOM 2341 O O . THR A 1 289 ? -21.953 0.068 0.825 1.00 97.12 289 THR A O 1
ATOM 2344 N N . ARG A 1 290 ? -21.685 1.814 2.231 1.00 98.38 290 ARG A N 1
ATOM 2345 C CA . ARG A 1 290 ? -20.646 2.505 1.452 1.00 98.38 290 ARG A CA 1
ATOM 2346 C C . ARG A 1 290 ? -19.422 1.612 1.235 1.00 98.38 290 ARG A C 1
ATOM 2348 O O . ARG A 1 290 ? -19.021 1.390 0.096 1.00 98.38 290 ARG A O 1
ATOM 2355 N N . LEU A 1 291 ? -18.887 1.022 2.306 1.00 97.12 291 LEU A N 1
ATOM 2356 C CA . LEU A 1 291 ? -17.723 0.132 2.234 1.00 97.12 291 LEU A CA 1
ATOM 2357 C C . LEU A 1 291 ? -17.999 -1.134 1.410 1.00 97.12 291 LEU A C 1
ATOM 2359 O O . LEU A 1 291 ? -17.134 -1.584 0.660 1.00 97.12 291 LEU A O 1
ATOM 2363 N N . ARG A 1 292 ? -19.207 -1.710 1.496 1.00 97.50 292 ARG A N 1
ATOM 2364 C CA . ARG A 1 292 ? -19.599 -2.848 0.643 1.00 97.50 292 ARG A CA 1
ATOM 2365 C C . ARG A 1 292 ? -19.602 -2.476 -0.838 1.00 97.50 292 ARG A C 1
ATOM 2367 O O . ARG A 1 292 ? -19.176 -3.286 -1.662 1.00 97.50 292 ARG A O 1
ATOM 2374 N N . GLN A 1 293 ? -20.068 -1.275 -1.173 1.00 97.44 293 GLN A N 1
ATOM 2375 C CA . GLN A 1 293 ? -20.071 -0.790 -2.549 1.00 97.44 293 GLN A CA 1
ATOM 2376 C C . GLN A 1 293 ? -18.640 -0.597 -3.067 1.00 97.44 293 GLN A C 1
ATOM 2378 O O . GLN A 1 293 ? -18.302 -1.137 -4.120 1.00 97.44 293 GLN A O 1
ATOM 2383 N N . GLU A 1 294 ? -17.782 0.070 -2.291 1.00 97.56 294 GLU A N 1
ATOM 2384 C CA . GLU A 1 294 ? -16.362 0.245 -2.621 1.00 97.56 294 GLU A CA 1
ATOM 2385 C C . GLU A 1 294 ? -15.653 -1.103 -2.814 1.00 97.56 294 GLU A C 1
ATOM 2387 O O . GLU A 1 294 ? -14.943 -1.295 -3.800 1.00 97.56 294 GLU A O 1
ATOM 2392 N N . ALA A 1 295 ? -15.894 -2.081 -1.934 1.00 94.31 295 ALA A N 1
ATOM 2393 C CA . ALA A 1 295 ? -15.331 -3.424 -2.066 1.00 94.31 295 ALA A CA 1
ATOM 2394 C C . ALA A 1 295 ? -15.799 -4.137 -3.349 1.00 94.31 295 ALA A C 1
ATOM 2396 O O . ALA A 1 295 ? -15.004 -4.794 -4.027 1.00 94.31 295 ALA A O 1
ATOM 2397 N N . SER A 1 296 ? -17.078 -3.989 -3.712 1.00 96.88 296 SER A N 1
ATOM 2398 C CA . SER A 1 296 ? -17.612 -4.485 -4.986 1.00 96.88 296 SER A CA 1
ATOM 2399 C C . SER A 1 296 ? -16.900 -3.838 -6.178 1.00 96.88 296 SER A C 1
ATOM 2401 O O . SER A 1 296 ? -16.555 -4.523 -7.143 1.00 96.88 296 SER A O 1
ATOM 2403 N N . ASP A 1 297 ? -16.654 -2.532 -6.124 1.00 97.88 297 ASP A N 1
ATOM 2404 C CA . ASP A 1 297 ? -16.046 -1.805 -7.235 1.00 97.88 297 ASP A CA 1
ATOM 2405 C C . ASP A 1 297 ? -14.552 -2.125 -7.380 1.00 97.88 297 ASP A C 1
ATOM 2407 O O . ASP A 1 297 ? -14.104 -2.413 -8.493 1.00 97.88 297 ASP A O 1
ATOM 2411 N N . TRP A 1 298 ? -13.815 -2.250 -6.272 1.00 93.56 298 TRP A N 1
ATOM 2412 C CA . TRP A 1 298 ? -12.451 -2.790 -6.272 1.00 93.56 298 TRP A CA 1
ATOM 2413 C C . TRP A 1 298 ? -12.387 -4.220 -6.812 1.00 93.56 298 TRP A C 1
ATOM 2415 O O . TRP A 1 298 ? -11.480 -4.559 -7.574 1.00 93.56 298 TRP A O 1
ATOM 2425 N N . SER A 1 299 ? -13.367 -5.066 -6.479 1.00 96.19 299 SER A N 1
ATOM 2426 C CA . SER A 1 299 ? -13.449 -6.428 -7.015 1.00 96.19 299 SER A CA 1
ATOM 2427 C C . SER A 1 299 ? -13.634 -6.434 -8.537 1.00 96.19 299 SER A C 1
ATOM 2429 O O . SER A 1 299 ? -12.949 -7.182 -9.242 1.00 96.19 299 SER A O 1
ATOM 2431 N N . LYS A 1 300 ? -14.501 -5.561 -9.071 1.00 95.69 300 LYS A N 1
ATOM 2432 C CA . LYS A 1 300 ? -14.684 -5.401 -10.523 1.00 95.69 300 LYS A CA 1
ATOM 2433 C C . LYS A 1 300 ? -13.401 -4.921 -11.198 1.00 95.69 300 LYS A C 1
ATOM 2435 O O . LYS A 1 300 ? -13.008 -5.516 -12.197 1.00 95.69 300 LYS A O 1
ATOM 2440 N N . GLN A 1 301 ? -12.741 -3.901 -10.648 1.00 97.19 301 GLN A N 1
ATOM 2441 C CA . GLN A 1 301 ? -11.482 -3.375 -11.190 1.00 97.19 301 GLN A CA 1
ATOM 2442 C C . GLN A 1 301 ? -10.377 -4.434 -11.182 1.00 97.19 301 GLN A C 1
ATOM 2444 O O . GLN A 1 301 ? -9.722 -4.650 -12.198 1.00 97.19 301 GLN A O 1
ATOM 2449 N N . SER A 1 302 ? -10.226 -5.169 -10.077 1.00 92.81 302 SER A N 1
ATOM 2450 C CA . SER A 1 302 ? -9.265 -6.271 -9.983 1.00 92.81 302 SER A CA 1
ATOM 2451 C C . SER A 1 302 ? -9.536 -7.360 -11.024 1.00 92.81 302 SER A C 1
ATOM 2453 O O . SER A 1 302 ? -8.598 -7.902 -11.610 1.00 92.81 302 SER A O 1
ATOM 2455 N N . ARG A 1 303 ? -10.812 -7.670 -11.299 1.00 96.50 303 ARG A N 1
ATOM 2456 C CA . ARG A 1 303 ? -11.185 -8.621 -12.352 1.00 96.50 303 ARG A CA 1
ATOM 2457 C C . ARG A 1 303 ? -10.808 -8.112 -13.743 1.00 96.50 303 ARG A C 1
ATOM 2459 O O . ARG A 1 303 ? -10.295 -8.901 -14.524 1.00 96.50 303 ARG A O 1
ATOM 2466 N N . VAL A 1 304 ? -11.057 -6.836 -14.042 1.00 97.12 304 VAL A N 1
ATOM 2467 C CA . VAL A 1 304 ? -10.703 -6.222 -15.336 1.00 97.12 304 VAL A CA 1
ATOM 2468 C C . VAL A 1 304 ? -9.192 -6.265 -15.553 1.00 97.12 304 VAL A C 1
ATOM 2470 O O . VAL A 1 304 ? -8.748 -6.856 -16.530 1.00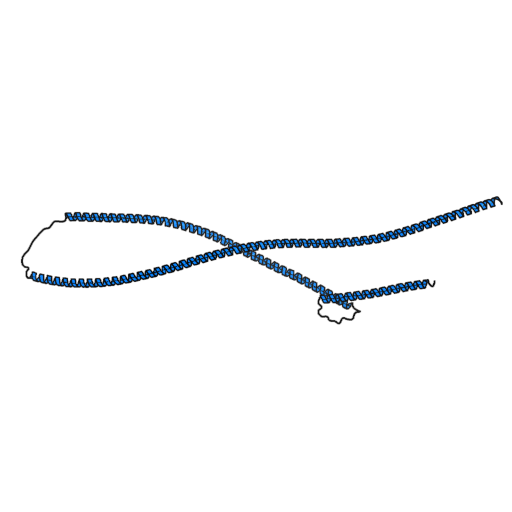 97.12 304 VAL A O 1
ATOM 2473 N N . LEU A 1 305 ? -8.409 -5.777 -14.588 1.00 96.00 305 LEU A N 1
ATOM 2474 C CA . LEU A 1 305 ? -6.944 -5.785 -14.670 1.00 96.00 305 LEU A CA 1
ATOM 2475 C C . LEU A 1 305 ? -6.369 -7.198 -14.827 1.00 96.00 305 LEU A C 1
ATOM 2477 O O . LEU A 1 305 ? -5.358 -7.394 -15.493 1.00 96.00 305 LEU A O 1
ATOM 2481 N N . ARG A 1 306 ? -7.007 -8.208 -14.222 1.00 96.38 306 ARG A N 1
ATOM 2482 C CA . ARG A 1 306 ? -6.595 -9.607 -14.387 1.00 96.38 306 ARG A CA 1
ATOM 2483 C C . ARG A 1 306 ? -6.807 -10.102 -15.816 1.00 96.38 306 ARG A C 1
ATOM 2485 O O . ARG A 1 306 ? -5.941 -10.797 -16.329 1.00 96.38 306 ARG A O 1
ATOM 2492 N N . VAL A 1 307 ? -7.936 -9.751 -16.435 1.00 97.12 307 VAL A N 1
ATOM 2493 C CA . VAL A 1 307 ? -8.217 -10.107 -17.833 1.00 97.12 307 VAL A CA 1
ATOM 2494 C C . VAL A 1 307 ? -7.227 -9.414 -18.766 1.00 97.12 307 VAL A C 1
ATOM 2496 O O . VAL A 1 307 ? -6.613 -10.096 -19.576 1.00 97.12 307 VAL A O 1
ATOM 2499 N N . GLU A 1 308 ? -6.998 -8.110 -18.594 1.00 96.31 308 GLU A N 1
ATOM 2500 C CA . GLU A 1 308 ? -6.027 -7.350 -19.399 1.00 96.31 308 GLU A CA 1
ATOM 2501 C C . GLU A 1 308 ? -4.609 -7.927 -19.278 1.00 96.31 308 GLU A C 1
ATOM 2503 O O . GLU A 1 308 ? -3.910 -8.098 -20.274 1.00 96.31 308 GLU A O 1
ATOM 2508 N N . LEU A 1 309 ? -4.192 -8.303 -18.064 1.00 95.69 309 LEU A N 1
ATOM 2509 C CA . LEU A 1 309 ? -2.891 -8.934 -17.842 1.00 95.69 309 LEU A CA 1
ATOM 2510 C C . LEU A 1 309 ? -2.780 -10.301 -18.532 1.00 95.69 309 LEU A C 1
ATOM 2512 O O . LEU A 1 309 ? -1.720 -10.639 -19.059 1.00 95.69 309 LEU A O 1
ATOM 2516 N N . ASP A 1 310 ? -3.843 -11.105 -18.508 1.00 94.62 310 ASP A N 1
ATOM 2517 C CA . ASP A 1 310 ? -3.861 -12.406 -19.178 1.00 94.62 310 ASP A CA 1
ATOM 2518 C C . ASP A 1 310 ? -3.875 -12.260 -20.710 1.00 94.62 310 ASP A C 1
ATOM 2520 O O . ASP A 1 310 ? -3.259 -13.074 -21.399 1.00 94.62 310 ASP A O 1
ATOM 2524 N N . GLU A 1 311 ? -4.524 -11.226 -21.250 1.00 97.06 311 GLU A N 1
ATOM 2525 C CA . GLU A 1 311 ? -4.492 -10.888 -22.679 1.00 97.06 311 GLU A CA 1
ATOM 2526 C C . GLU A 1 311 ? -3.099 -10.423 -23.122 1.00 97.06 311 GLU A C 1
ATOM 2528 O O . GLU A 1 311 ? -2.555 -10.978 -24.075 1.00 97.06 311 GLU A O 1
ATOM 2533 N N . GLU A 1 312 ? -2.467 -9.505 -22.386 1.00 94.56 312 GLU A N 1
ATOM 2534 C CA . GLU A 1 312 ? -1.094 -9.045 -22.654 1.00 94.56 312 GLU A CA 1
ATOM 2535 C C . GLU A 1 312 ? -0.089 -10.205 -22.584 1.00 94.56 312 GLU A C 1
ATOM 2537 O O . GLU A 1 312 ? 0.814 -10.323 -23.414 1.00 94.56 312 GLU A O 1
ATOM 2542 N N . ARG A 1 313 ? -0.249 -11.115 -21.613 1.00 94.06 313 ARG A N 1
ATOM 2543 C CA . ARG A 1 313 ? 0.588 -12.320 -21.517 1.00 94.06 313 ARG A CA 1
ATOM 2544 C C . ARG A 1 313 ? 0.438 -13.213 -22.739 1.00 94.06 313 ARG A C 1
ATOM 2546 O O . ARG A 1 313 ? 1.452 -13.689 -23.243 1.00 94.06 313 ARG A O 1
ATOM 2553 N N . LYS A 1 314 ? -0.792 -13.438 -23.209 1.00 95.44 314 LYS A N 1
ATOM 2554 C CA . LYS A 1 314 ? -1.047 -14.233 -24.417 1.00 95.44 314 LYS A CA 1
ATOM 2555 C C . LYS A 1 314 ? -0.437 -13.576 -25.651 1.00 95.44 314 LYS A C 1
ATOM 2557 O O . LYS A 1 314 ? 0.311 -14.244 -26.360 1.00 95.44 314 LYS A O 1
ATOM 2562 N N . ALA A 1 315 ? -0.653 -12.275 -25.835 1.00 95.81 315 ALA A N 1
ATOM 2563 C CA . ALA A 1 315 ? -0.065 -11.517 -26.935 1.00 95.81 315 ALA A CA 1
ATOM 2564 C C . ALA A 1 315 ? 1.469 -11.630 -26.936 1.00 95.81 315 ALA A C 1
ATOM 2566 O O . ALA A 1 315 ? 2.063 -12.000 -27.944 1.00 95.81 315 ALA A O 1
ATOM 2567 N N . ARG A 1 316 ? 2.122 -11.454 -25.779 1.00 92.31 316 ARG A N 1
ATOM 2568 C CA . ARG A 1 316 ? 3.580 -11.632 -25.674 1.00 92.31 316 ARG A CA 1
ATOM 2569 C C . ARG A 1 316 ? 4.043 -13.051 -25.965 1.00 92.31 316 ARG A C 1
ATOM 2571 O O . ARG A 1 316 ? 5.107 -13.226 -26.552 1.00 92.31 316 ARG A O 1
ATOM 2578 N N . THR A 1 317 ? 3.293 -14.072 -25.548 1.00 93.44 317 THR A N 1
ATOM 2579 C CA . THR A 1 317 ? 3.649 -15.455 -25.896 1.00 93.44 317 THR A CA 1
ATOM 2580 C C . THR A 1 317 ? 3.525 -15.718 -27.394 1.00 93.44 317 THR A C 1
ATOM 2582 O O . THR A 1 317 ? 4.376 -16.411 -27.944 1.00 93.44 317 THR A O 1
ATOM 2585 N N . GLU A 1 318 ? 2.523 -15.136 -28.055 1.00 95.94 318 GLU A N 1
ATOM 2586 C CA . GLU A 1 318 ? 2.339 -15.230 -29.507 1.00 95.94 318 GLU A CA 1
ATOM 2587 C C . GLU A 1 318 ? 3.468 -14.504 -30.256 1.00 95.94 318 GLU A C 1
ATOM 2589 O O . GLU A 1 318 ? 4.081 -15.093 -31.144 1.00 95.94 318 GLU A O 1
ATOM 2594 N N . GLU A 1 319 ? 3.836 -13.289 -29.836 1.00 95.62 319 GLU A N 1
ATOM 2595 C CA . GLU A 1 319 ? 4.966 -12.538 -30.405 1.00 95.62 319 GLU A CA 1
ATOM 2596 C C . GLU A 1 319 ? 6.296 -13.296 -30.275 1.00 95.62 319 GLU A C 1
ATOM 2598 O O . GLU A 1 319 ? 7.080 -13.377 -31.224 1.00 95.62 319 GLU A O 1
ATOM 2603 N N . VAL A 1 320 ? 6.570 -13.869 -29.097 1.00 95.88 320 VAL A N 1
ATOM 2604 C CA . VAL A 1 320 ? 7.789 -14.659 -28.864 1.00 95.88 320 VAL A CA 1
ATOM 2605 C C . VAL A 1 320 ? 7.806 -15.902 -29.750 1.00 95.88 320 VAL A C 1
ATOM 2607 O O . VAL A 1 320 ? 8.857 -16.232 -30.306 1.00 95.88 320 VAL A O 1
ATOM 2610 N N . GLN A 1 321 ? 6.663 -16.572 -29.910 1.00 96.00 321 GLN A N 1
ATOM 2611 C CA . GLN A 1 321 ? 6.554 -17.730 -30.789 1.00 96.00 321 GLN A CA 1
ATOM 2612 C C . GLN A 1 321 ? 6.831 -17.345 -32.247 1.00 96.00 321 GLN A C 1
ATOM 2614 O O . GLN A 1 321 ? 7.639 -18.001 -32.897 1.00 96.00 321 GLN A O 1
ATOM 2619 N N . GLU A 1 322 ? 6.260 -16.240 -32.735 1.00 97.75 322 GLU A N 1
ATOM 2620 C CA . GLU A 1 322 ? 6.493 -15.754 -34.100 1.00 97.75 322 GLU A CA 1
ATOM 2621 C C . GLU A 1 322 ? 7.970 -15.403 -34.346 1.00 97.75 322 GLU A C 1
ATOM 2623 O O . GLU A 1 322 ? 8.536 -15.728 -35.392 1.00 97.75 322 GLU A O 1
ATOM 2628 N N . ILE A 1 323 ? 8.632 -14.753 -33.382 1.00 95.06 323 ILE A N 1
ATOM 2629 C CA . ILE A 1 323 ? 10.074 -14.467 -33.465 1.00 95.06 323 ILE A CA 1
ATOM 2630 C C . ILE A 1 323 ? 10.876 -15.770 -33.551 1.00 95.06 323 ILE A C 1
ATOM 2632 O O . ILE A 1 323 ? 11.799 -15.871 -34.363 1.00 95.06 323 ILE A O 1
ATOM 2636 N N . ASN A 1 324 ? 10.536 -16.756 -32.722 1.00 95.25 324 ASN A N 1
ATOM 2637 C CA . ASN A 1 324 ? 11.226 -18.038 -32.693 1.00 95.25 324 ASN A CA 1
ATOM 2638 C C . ASN A 1 324 ? 11.044 -18.814 -34.007 1.00 95.25 324 ASN A C 1
ATOM 2640 O O . ASN A 1 324 ? 12.019 -19.347 -34.539 1.00 95.25 324 ASN A O 1
ATOM 2644 N N . ASP A 1 325 ? 9.833 -18.819 -34.562 1.00 96.88 325 ASP A N 1
ATOM 2645 C CA . ASP A 1 325 ? 9.528 -19.475 -35.834 1.00 96.88 325 ASP A CA 1
ATOM 2646 C C . ASP A 1 325 ? 10.309 -18.820 -36.985 1.00 96.88 325 ASP A C 1
ATOM 2648 O O . ASP A 1 325 ? 10.999 -19.516 -37.733 1.00 96.88 325 ASP A O 1
ATOM 2652 N N . ARG A 1 326 ? 10.337 -17.479 -37.058 1.00 96.81 326 ARG A N 1
ATOM 2653 C CA . ARG A 1 326 ? 11.152 -16.747 -38.049 1.00 96.81 326 ARG A CA 1
ATOM 2654 C C . ARG A 1 326 ? 12.645 -17.042 -37.921 1.00 96.81 326 ARG A C 1
ATOM 2656 O O . ARG A 1 326 ? 13.328 -17.236 -38.926 1.00 96.81 326 ARG A O 1
ATOM 2663 N N . HIS A 1 327 ? 13.167 -17.086 -36.696 1.00 93.88 327 HIS A N 1
ATOM 2664 C CA . HIS A 1 327 ? 14.571 -17.427 -36.459 1.00 93.88 327 HIS A CA 1
ATOM 2665 C C . HIS A 1 327 ? 14.887 -18.861 -36.909 1.00 93.88 327 HIS A C 1
ATOM 2667 O O . HIS A 1 327 ? 15.950 -19.123 -37.484 1.00 93.88 327 HIS A O 1
ATOM 2673 N N . GLN A 1 328 ? 13.970 -19.799 -36.665 1.00 94.62 328 GLN A N 1
ATOM 2674 C CA . GLN A 1 328 ? 14.121 -21.182 -37.093 1.00 94.62 328 GLN A CA 1
ATOM 2675 C C . GLN A 1 328 ? 14.108 -21.295 -38.622 1.00 94.62 328 GLN A C 1
ATOM 2677 O O . GLN A 1 328 ? 14.986 -21.948 -39.190 1.00 94.62 328 GLN A O 1
ATOM 2682 N N . GLU A 1 329 ? 13.179 -20.618 -39.298 1.00 96.31 329 GLU A N 1
ATOM 2683 C CA . GLU A 1 329 ? 13.135 -20.540 -40.761 1.00 96.31 329 GLU A CA 1
ATOM 2684 C C . GLU A 1 329 ? 14.451 -19.995 -41.328 1.00 96.31 329 GLU A C 1
ATOM 2686 O O . GLU A 1 329 ? 15.072 -20.635 -42.182 1.00 96.31 329 GLU A O 1
ATOM 2691 N N . GLU A 1 330 ? 14.951 -18.877 -40.798 1.00 96.19 330 GLU A N 1
ATOM 2692 C CA . GLU A 1 330 ? 16.222 -18.293 -41.231 1.00 96.19 330 GLU A CA 1
ATOM 2693 C C . GLU A 1 330 ? 17.402 -19.254 -41.013 1.00 96.19 330 GLU A C 1
ATOM 2695 O O . GLU A 1 330 ? 18.242 -19.440 -41.901 1.00 96.19 330 GLU A O 1
ATOM 2700 N N . SER A 1 331 ? 17.446 -19.917 -39.858 1.00 88.50 331 SER A N 1
ATOM 2701 C CA . SER A 1 331 ? 18.475 -20.909 -39.535 1.00 88.50 331 SER A CA 1
ATOM 2702 C C . SER A 1 331 ? 18.461 -22.076 -40.529 1.00 88.50 331 SER A C 1
ATOM 2704 O O . SER A 1 331 ? 19.515 -22.489 -41.021 1.00 88.50 331 SER A O 1
ATOM 2706 N N . THR A 1 332 ? 17.275 -22.575 -40.896 1.00 93.12 332 THR A N 1
ATOM 2707 C CA . THR A 1 332 ? 17.138 -23.645 -41.900 1.00 93.12 332 THR A CA 1
ATOM 2708 C C . THR A 1 332 ? 17.534 -23.191 -43.306 1.00 93.12 332 THR A C 1
ATOM 2710 O O . THR A 1 332 ? 18.187 -23.946 -44.034 1.00 93.12 332 THR A O 1
ATOM 2713 N N . ALA A 1 333 ? 17.221 -21.949 -43.688 1.00 93.25 333 ALA A N 1
ATOM 2714 C CA . ALA A 1 333 ? 17.622 -21.381 -44.972 1.00 93.25 333 ALA A CA 1
ATOM 2715 C C . ALA A 1 333 ? 19.151 -21.243 -45.075 1.00 93.25 333 ALA A C 1
ATOM 2717 O O . ALA A 1 333 ? 19.739 -21.650 -46.080 1.00 93.25 333 ALA A O 1
ATOM 2718 N N . ARG A 1 334 ? 19.810 -20.750 -44.013 1.00 89.94 334 ARG A N 1
ATOM 2719 C CA . ARG A 1 334 ? 21.280 -20.658 -43.925 1.00 89.94 334 ARG A CA 1
ATOM 2720 C C . ARG A 1 334 ? 21.944 -22.033 -44.029 1.00 89.94 334 ARG A C 1
ATOM 2722 O O . ARG A 1 334 ? 22.904 -22.191 -44.783 1.00 89.94 334 ARG A O 1
ATOM 2729 N N . LEU A 1 335 ? 21.405 -23.035 -43.329 1.00 89.31 335 LEU A N 1
ATOM 2730 C CA . LEU A 1 335 ? 21.897 -24.414 -43.400 1.00 89.31 335 LEU A CA 1
ATOM 2731 C C . LEU A 1 335 ? 21.765 -24.986 -44.820 1.00 89.31 335 LEU A C 1
ATOM 2733 O O . LEU A 1 335 ? 22.711 -25.568 -45.351 1.00 89.31 335 LEU A O 1
ATOM 2737 N N . THR A 1 336 ? 20.610 -24.777 -45.456 1.00 87.69 336 THR A N 1
ATOM 2738 C CA . THR A 1 336 ? 20.348 -25.243 -46.825 1.00 87.69 336 THR A CA 1
ATOM 2739 C C . THR A 1 336 ? 21.302 -24.588 -47.823 1.00 87.69 336 THR A C 1
ATOM 2741 O O . THR A 1 336 ? 21.884 -25.276 -48.663 1.00 87.69 336 THR A O 1
ATOM 2744 N N . PHE A 1 337 ? 21.525 -23.274 -47.706 1.00 86.69 337 PHE A N 1
ATOM 2745 C CA . PHE A 1 337 ? 22.471 -22.538 -48.546 1.00 86.69 337 PHE A CA 1
ATOM 2746 C C . PHE A 1 337 ? 23.889 -23.117 -48.462 1.00 86.69 337 PHE A C 1
ATOM 2748 O O . PHE A 1 337 ? 24.512 -23.382 -49.494 1.00 86.69 337 PHE A O 1
ATOM 2755 N N . LEU A 1 338 ? 24.383 -23.367 -47.248 1.00 83.62 338 LEU A N 1
ATOM 2756 C CA . LEU A 1 338 ? 25.714 -23.941 -47.046 1.00 83.62 338 LEU A CA 1
ATOM 2757 C C . LEU A 1 338 ? 25.823 -25.363 -47.570 1.00 83.62 338 LEU A C 1
ATOM 2759 O O . LEU A 1 338 ? 26.823 -25.702 -48.198 1.00 83.62 338 LEU A O 1
ATOM 2763 N N . HIS A 1 339 ? 24.786 -26.176 -47.385 1.00 79.69 339 HIS A N 1
ATOM 2764 C CA . HIS A 1 339 ? 24.755 -27.512 -47.962 1.00 79.69 339 HIS A CA 1
ATOM 2765 C C . HIS A 1 339 ? 24.850 -27.468 -49.495 1.00 79.69 339 HIS A C 1
ATOM 2767 O O . HIS A 1 339 ? 25.633 -28.209 -50.088 1.00 79.69 339 HIS A O 1
ATOM 2773 N N . CYS A 1 340 ? 24.120 -26.558 -50.150 1.00 76.62 340 CYS A N 1
ATOM 2774 C CA . CYS A 1 340 ? 24.230 -26.357 -51.595 1.00 76.62 340 CYS A CA 1
ATOM 2775 C C . CYS A 1 340 ? 25.630 -25.893 -52.018 1.00 76.62 340 CYS A C 1
ATOM 2777 O O . CYS A 1 340 ? 26.140 -26.345 -53.044 1.00 76.62 340 CYS A O 1
ATOM 2779 N N . LEU A 1 341 ? 26.256 -24.995 -51.252 1.00 78.12 341 LEU A N 1
ATOM 2780 C CA . LEU A 1 341 ? 27.615 -24.524 -51.516 1.00 78.12 341 LEU A CA 1
ATOM 2781 C C . LEU A 1 341 ? 28.632 -25.668 -51.405 1.00 78.12 341 LEU A C 1
ATOM 2783 O O . LEU A 1 341 ? 29.428 -25.869 -52.320 1.00 78.12 341 LEU A O 1
ATOM 2787 N N . TYR A 1 342 ? 28.532 -26.468 -50.344 1.00 79.31 342 TYR A N 1
ATOM 2788 C CA . TYR A 1 342 ? 29.336 -27.670 -50.139 1.00 79.31 342 TYR A CA 1
ATOM 2789 C C . TYR A 1 342 ? 29.183 -28.674 -51.292 1.00 79.31 342 TYR A C 1
ATOM 2791 O O . TYR A 1 342 ? 30.174 -29.132 -51.858 1.00 79.31 342 TYR A O 1
ATOM 2799 N N . GLN A 1 343 ? 27.950 -28.970 -51.716 1.00 79.12 343 GLN A N 1
ATOM 2800 C CA . GLN A 1 343 ? 27.706 -29.863 -52.854 1.00 79.12 343 GLN A CA 1
ATOM 2801 C C . GLN A 1 343 ? 28.311 -29.334 -54.164 1.00 79.12 343 GLN A C 1
ATOM 2803 O O . GLN A 1 343 ? 28.856 -30.110 -54.948 1.00 79.12 343 GLN A O 1
ATOM 2808 N N . ARG A 1 344 ? 28.233 -28.019 -54.417 1.00 75.00 344 ARG A N 1
ATOM 2809 C CA . ARG A 1 344 ? 28.838 -27.399 -55.609 1.00 75.00 344 ARG A CA 1
ATOM 2810 C C . ARG A 1 344 ? 30.359 -27.463 -55.582 1.00 75.00 344 ARG A C 1
ATOM 2812 O O . ARG A 1 344 ? 30.949 -27.718 -56.627 1.00 75.00 344 ARG A O 1
ATOM 2819 N N . LEU A 1 345 ? 30.976 -27.256 -54.418 1.00 72.62 345 LEU A N 1
ATOM 2820 C CA . LEU A 1 345 ? 32.418 -27.429 -54.235 1.00 72.62 345 LEU A CA 1
ATOM 2821 C C . LEU A 1 345 ? 32.828 -28.865 -54.573 1.00 72.62 345 LEU A C 1
ATOM 2823 O O . LEU A 1 345 ? 33.665 -29.059 -55.450 1.00 72.62 345 LEU A O 1
ATOM 2827 N N . LEU A 1 346 ? 32.147 -29.864 -53.999 1.00 71.94 346 LEU A N 1
ATOM 2828 C CA . LEU A 1 346 ? 32.385 -31.276 -54.321 1.00 71.94 346 LEU A CA 1
ATOM 2829 C C . LEU A 1 346 ? 32.241 -31.583 -55.821 1.00 71.94 346 LEU A C 1
ATOM 2831 O O . LEU A 1 346 ? 33.055 -32.318 -56.373 1.00 71.94 346 LEU A O 1
ATOM 2835 N N . ALA A 1 347 ? 31.228 -31.023 -56.491 1.00 73.31 347 ALA A N 1
ATOM 2836 C CA . ALA A 1 347 ? 30.994 -31.244 -57.921 1.00 73.31 347 ALA A CA 1
ATOM 2837 C C . ALA A 1 347 ? 31.997 -30.507 -58.834 1.00 73.31 347 ALA A C 1
ATOM 2839 O O . ALA A 1 347 ? 32.292 -30.982 -59.930 1.00 73.31 347 ALA A O 1
ATOM 2840 N N . GLY A 1 348 ? 32.519 -29.352 -58.404 1.00 62.50 348 GLY A N 1
ATOM 2841 C CA . GLY A 1 348 ? 33.544 -28.577 -59.114 1.00 62.50 348 GLY A CA 1
ATOM 2842 C C . GLY A 1 348 ? 34.961 -29.149 -58.978 1.00 62.50 348 GLY A C 1
ATOM 2843 O O . GLY A 1 348 ? 35.837 -28.836 -59.786 1.00 62.50 348 GLY A O 1
ATOM 2844 N N . CYS A 1 349 ? 35.193 -30.029 -58.003 1.00 56.34 349 CYS A N 1
ATOM 2845 C CA . CYS A 1 349 ? 36.449 -30.748 -57.816 1.00 56.34 349 CYS A CA 1
ATOM 2846 C C . CYS A 1 349 ? 36.589 -31.928 -58.801 1.00 56.34 349 CYS A C 1
ATOM 2848 O O . CYS A 1 349 ? 36.474 -33.088 -58.422 1.00 56.34 349 CYS A O 1
ATOM 2850 N N . VAL A 1 350 ? 36.920 -31.655 -60.069 1.00 52.00 350 VAL A N 1
ATOM 2851 C CA . VAL A 1 350 ? 37.301 -32.699 -61.055 1.00 52.00 350 VAL A CA 1
ATOM 2852 C C . VAL A 1 350 ? 38.752 -33.199 -60.854 1.00 52.00 350 VAL A C 1
ATOM 2854 O O . VAL A 1 350 ? 39.178 -34.146 -61.509 1.00 52.00 350 VAL A O 1
ATOM 2857 N N . LEU A 1 351 ? 39.531 -32.611 -59.933 1.00 46.16 351 LEU A N 1
ATOM 2858 C CA . LEU A 1 351 ? 40.970 -32.899 -59.771 1.00 46.16 351 LEU A CA 1
ATOM 2859 C C . LEU A 1 351 ? 41.424 -33.343 -58.369 1.00 46.16 351 LEU A C 1
ATOM 2861 O O . LEU A 1 351 ? 42.617 -33.570 -58.180 1.00 46.16 351 LEU A O 1
ATOM 2865 N N . LEU A 1 352 ? 40.523 -33.515 -57.400 1.00 49.56 352 LEU A N 1
ATOM 2866 C CA . LEU A 1 352 ? 40.890 -34.012 -56.068 1.00 49.56 352 LEU A CA 1
ATOM 2867 C C . LEU A 1 352 ? 40.319 -35.413 -55.848 1.00 49.56 352 LEU A C 1
ATOM 2869 O O . LEU A 1 352 ? 39.183 -35.699 -56.224 1.00 49.56 352 LEU A O 1
ATOM 2873 N N . GLN A 1 353 ? 41.131 -36.296 -55.258 1.00 45.34 353 GLN A N 1
ATOM 2874 C CA . GLN A 1 353 ? 40.685 -37.610 -54.806 1.00 45.34 353 GLN A CA 1
ATOM 2875 C C . GLN A 1 353 ? 39.431 -37.452 -53.951 1.00 45.34 353 GLN A C 1
ATOM 2877 O O . GLN A 1 353 ? 39.412 -36.677 -52.999 1.00 45.34 353 GLN A O 1
ATOM 2882 N N . GLN A 1 354 ? 38.405 -38.216 -54.317 1.00 39.91 354 GLN A N 1
ATOM 2883 C CA . GLN A 1 354 ? 37.162 -38.379 -53.580 1.00 39.91 354 GLN A CA 1
ATOM 2884 C C . GLN A 1 354 ? 37.474 -38.549 -52.080 1.00 39.91 354 GLN A C 1
ATOM 2886 O O . GLN A 1 354 ? 38.067 -39.571 -51.716 1.00 39.91 354 GLN A O 1
ATOM 2891 N N . PRO A 1 355 ? 37.108 -37.596 -51.198 1.00 47.09 355 PRO A N 1
ATOM 2892 C CA . PRO A 1 355 ? 37.137 -37.880 -49.778 1.00 47.09 355 PRO A CA 1
ATOM 2893 C C . PRO A 1 355 ? 36.105 -38.980 -49.569 1.00 47.09 355 PRO A C 1
ATOM 2895 O O . PRO A 1 355 ? 34.941 -38.842 -49.954 1.00 47.09 355 PRO A O 1
ATOM 2898 N N . GLN A 1 356 ? 36.568 -40.123 -49.067 1.00 45.44 356 GLN A N 1
ATOM 2899 C CA . GLN A 1 356 ? 35.705 -41.255 -48.775 1.00 45.44 356 GLN A CA 1
ATOM 2900 C C . GLN A 1 356 ? 34.530 -40.752 -47.941 1.00 45.44 356 GLN A C 1
ATOM 2902 O O . GLN A 1 356 ? 34.709 -40.106 -46.911 1.00 45.44 356 GLN A O 1
ATOM 2907 N N . SER A 1 357 ? 33.328 -40.992 -48.457 1.00 50.44 357 SER A N 1
ATOM 2908 C CA . SER A 1 357 ? 32.077 -40.535 -47.879 1.00 50.44 357 SER A CA 1
ATOM 2909 C C . SER A 1 357 ? 31.973 -40.977 -46.423 1.00 50.44 357 SER A C 1
ATOM 2911 O O . SER A 1 357 ? 31.754 -42.156 -46.143 1.00 50.44 357 SER A O 1
ATOM 2913 N N . ILE A 1 358 ? 32.057 -40.028 -45.502 1.00 46.88 358 ILE A N 1
ATOM 2914 C CA . ILE A 1 358 ? 31.522 -40.195 -44.157 1.00 46.88 358 ILE A CA 1
ATOM 2915 C C . ILE A 1 358 ? 30.572 -39.021 -43.949 1.00 46.88 358 ILE A C 1
ATOM 2917 O O . ILE A 1 358 ? 30.881 -38.046 -43.276 1.00 46.88 358 ILE A O 1
ATOM 2921 N N . LEU A 1 359 ? 29.410 -39.096 -44.605 1.00 47.12 359 LEU A N 1
ATOM 2922 C CA . LEU A 1 359 ? 28.240 -38.300 -44.236 1.00 47.12 359 LEU A CA 1
ATOM 2923 C C . LEU A 1 359 ? 27.738 -38.817 -42.876 1.00 47.12 359 LEU A C 1
ATOM 2925 O O . LEU A 1 359 ? 26.792 -39.596 -42.793 1.00 47.12 359 LEU A O 1
ATOM 2929 N N . GLY A 1 360 ? 28.445 -38.438 -41.816 1.00 51.91 360 GLY A N 1
ATOM 2930 C CA . GLY A 1 360 ? 27.947 -38.425 -40.445 1.00 51.91 360 GLY A CA 1
ATOM 2931 C C . GLY A 1 360 ? 27.558 -36.997 -40.069 1.00 51.91 360 GLY A C 1
ATOM 2932 O O . GLY A 1 360 ? 28.009 -36.053 -40.708 1.00 51.91 360 GLY A O 1
ATOM 2933 N N . ASN A 1 361 ? 26.688 -36.842 -39.071 1.00 50.34 361 ASN A N 1
ATOM 2934 C CA . ASN A 1 361 ? 26.137 -35.562 -38.615 1.00 50.34 361 ASN A CA 1
ATOM 2935 C C . ASN A 1 361 ? 27.242 -34.555 -38.234 1.00 50.34 361 ASN A C 1
ATOM 2937 O O . ASN A 1 361 ? 27.677 -34.535 -37.086 1.00 50.34 361 ASN A O 1
ATOM 2941 N N . PHE A 1 362 ? 27.681 -33.726 -39.181 1.00 57.34 362 PHE A N 1
ATOM 2942 C CA . PHE A 1 362 ? 28.589 -32.616 -38.905 1.00 57.34 362 PHE A CA 1
ATOM 2943 C C . PHE A 1 362 ? 27.855 -31.535 -38.111 1.00 57.34 362 PHE A C 1
ATOM 2945 O O . PHE A 1 362 ? 26.728 -31.153 -38.439 1.00 57.34 362 PHE A O 1
ATOM 2952 N N . THR A 1 363 ? 28.503 -31.025 -37.073 1.00 66.31 363 THR A N 1
ATOM 2953 C CA . THR A 1 363 ? 28.079 -29.802 -36.393 1.00 66.31 363 THR A CA 1
ATOM 2954 C C . THR A 1 363 ? 28.403 -28.570 -37.246 1.00 66.31 363 THR A C 1
ATOM 2956 O O . THR A 1 363 ? 29.236 -28.614 -38.150 1.00 66.31 363 THR A O 1
ATOM 2959 N N . TRP A 1 364 ? 27.730 -27.444 -36.975 1.00 70.81 364 TRP A N 1
ATOM 2960 C CA . TRP A 1 364 ? 27.924 -26.181 -37.705 1.00 70.81 364 TRP A CA 1
ATOM 2961 C C . TRP A 1 364 ? 29.391 -25.739 -37.771 1.00 70.81 364 TRP A C 1
ATOM 2963 O O . TRP A 1 364 ? 29.849 -25.281 -38.816 1.00 70.81 364 TRP A O 1
ATOM 2973 N N . LEU A 1 365 ? 30.117 -25.895 -36.660 1.00 72.94 365 LEU A N 1
ATOM 2974 C CA . LEU A 1 365 ? 31.532 -25.541 -36.583 1.00 72.94 365 LEU A CA 1
ATOM 2975 C C . LEU A 1 365 ? 32.357 -26.404 -37.543 1.00 72.94 365 LEU A C 1
ATOM 2977 O O . LEU A 1 365 ? 33.072 -25.872 -38.381 1.00 72.94 365 LEU A O 1
ATOM 2981 N N . GLU A 1 366 ? 32.162 -27.723 -37.492 1.00 72.62 366 GLU A N 1
ATOM 2982 C CA . GLU A 1 366 ? 32.908 -28.681 -38.314 1.00 72.62 366 GLU A CA 1
ATOM 2983 C C . GLU A 1 366 ? 32.644 -28.477 -39.812 1.00 72.62 366 GLU A C 1
ATOM 2985 O O . GLU A 1 366 ? 33.548 -28.622 -40.631 1.00 72.62 366 GLU A O 1
ATOM 2990 N N . LEU A 1 367 ? 31.418 -28.101 -40.191 1.00 71.75 367 LEU A N 1
ATOM 2991 C CA . LEU A 1 367 ? 31.079 -27.833 -41.590 1.00 71.75 367 LEU A CA 1
ATOM 2992 C C . LEU A 1 367 ? 31.727 -26.528 -42.088 1.00 71.75 367 LEU A C 1
ATOM 2994 O O . LEU A 1 367 ? 32.244 -26.492 -43.206 1.00 71.75 367 LEU A O 1
ATOM 2998 N N . CYS A 1 368 ? 31.752 -25.479 -41.259 1.00 72.88 368 CYS A N 1
ATOM 2999 C CA . CYS A 1 368 ? 32.472 -24.236 -41.554 1.00 72.88 368 CYS A CA 1
ATOM 3000 C C . CYS A 1 368 ? 33.985 -24.463 -41.674 1.00 72.88 368 CYS A C 1
ATOM 3002 O O . CYS A 1 368 ? 34.602 -23.923 -42.594 1.00 72.88 368 CYS A O 1
ATOM 3004 N N . ASP A 1 369 ? 34.564 -25.286 -40.799 1.00 76.19 369 ASP A N 1
ATOM 3005 C CA . ASP A 1 369 ? 35.992 -25.612 -40.814 1.00 76.19 369 ASP A CA 1
ATOM 3006 C C . ASP A 1 369 ? 36.373 -26.360 -42.100 1.00 76.19 369 ASP A C 1
ATOM 3008 O O . ASP A 1 369 ? 37.300 -25.954 -42.798 1.00 76.19 369 ASP A O 1
ATOM 3012 N N . VAL A 1 370 ? 35.593 -27.378 -42.492 1.00 77.75 370 VAL A N 1
ATOM 3013 C CA . VAL A 1 370 ? 35.833 -28.145 -43.730 1.00 77.75 370 VAL A CA 1
ATOM 3014 C C . VAL A 1 370 ? 35.701 -27.270 -44.979 1.00 77.75 370 VAL A C 1
ATOM 3016 O O . VAL A 1 370 ? 36.501 -27.398 -45.907 1.00 77.75 370 VAL A O 1
ATOM 3019 N N . ILE A 1 371 ? 34.705 -26.377 -45.037 1.00 75.75 371 ILE A N 1
ATOM 3020 C CA . ILE A 1 371 ? 34.563 -25.450 -46.172 1.00 75.75 371 ILE A CA 1
ATOM 3021 C C . ILE A 1 371 ? 35.743 -24.474 -46.216 1.00 75.75 371 ILE A C 1
ATOM 3023 O O . ILE A 1 371 ? 36.276 -24.232 -47.297 1.00 75.75 371 ILE A O 1
ATOM 3027 N N . SER A 1 372 ? 36.163 -23.938 -45.068 1.00 78.62 372 SER A N 1
ATOM 3028 C CA . SER A 1 372 ? 37.280 -22.989 -44.993 1.00 78.62 372 SER A CA 1
ATOM 3029 C C . SER A 1 372 ? 38.586 -23.637 -45.453 1.00 78.62 372 SER A C 1
ATOM 3031 O O . SER A 1 372 ? 39.261 -23.093 -46.322 1.00 78.62 372 SER A O 1
ATOM 3033 N N . GLU A 1 373 ? 38.875 -24.854 -44.987 1.00 84.56 373 GLU A N 1
ATOM 3034 C CA . GLU A 1 373 ? 40.057 -25.617 -45.399 1.00 84.56 373 GLU A CA 1
ATOM 3035 C C . GLU A 1 373 ? 40.054 -25.913 -46.911 1.00 84.56 373 GLU A C 1
ATOM 3037 O O . GLU A 1 373 ? 41.080 -25.780 -47.584 1.00 84.56 373 GLU A O 1
ATOM 3042 N N . GLN A 1 374 ? 38.892 -26.243 -47.488 1.00 76.12 374 GLN A N 1
ATOM 3043 C CA . GLN A 1 374 ? 38.774 -26.439 -48.937 1.00 76.12 374 GLN A CA 1
ATOM 3044 C C . GLN A 1 374 ? 38.969 -25.143 -49.734 1.00 76.12 374 GLN A C 1
ATOM 3046 O O . GLN A 1 374 ? 39.607 -25.166 -50.790 1.00 76.12 374 GLN A O 1
ATOM 3051 N N . VAL A 1 375 ? 38.439 -24.014 -49.255 1.00 79.94 375 VAL A N 1
ATOM 3052 C CA . VAL A 1 375 ? 38.621 -22.701 -49.894 1.00 79.94 375 VAL A CA 1
ATOM 3053 C C . VAL A 1 375 ? 40.089 -22.279 -49.851 1.00 79.94 375 VAL A C 1
ATOM 3055 O O . VAL A 1 375 ? 40.621 -21.829 -50.870 1.00 79.94 375 VAL A O 1
ATOM 3058 N N . ASP A 1 376 ? 40.763 -22.479 -48.722 1.00 83.31 376 ASP A N 1
ATOM 3059 C CA . ASP A 1 376 ? 42.185 -22.172 -48.568 1.00 83.31 376 ASP A CA 1
ATOM 3060 C C . ASP A 1 376 ? 43.046 -23.031 -49.503 1.00 83.31 376 ASP A C 1
ATOM 3062 O O . ASP A 1 376 ? 43.929 -22.513 -50.200 1.00 83.31 376 ASP A O 1
ATOM 3066 N N . GLN A 1 377 ? 42.745 -24.329 -49.604 1.00 84.50 377 GLN A N 1
ATOM 3067 C CA . GLN A 1 377 ? 43.445 -25.240 -50.508 1.00 84.50 377 GLN A CA 1
ATOM 3068 C C . GLN A 1 377 ? 43.254 -24.845 -51.982 1.00 84.50 377 GLN A C 1
ATOM 3070 O O . GLN A 1 377 ? 44.234 -24.747 -52.725 1.00 84.50 377 GLN A O 1
ATOM 3075 N N . LEU A 1 378 ? 42.018 -24.550 -52.405 1.00 77.19 378 LEU A N 1
ATOM 3076 C CA . LEU A 1 378 ? 41.727 -24.083 -53.766 1.00 77.19 378 LEU A CA 1
ATOM 3077 C C . LEU A 1 378 ? 42.430 -22.758 -54.078 1.00 77.19 378 LEU A C 1
ATOM 3079 O O . LEU A 1 378 ? 42.964 -22.586 -55.175 1.00 77.19 378 LEU A O 1
ATOM 3083 N N . THR A 1 379 ? 42.472 -21.839 -53.114 1.00 84.06 379 THR A N 1
ATOM 3084 C CA . THR A 1 379 ? 43.160 -20.550 -53.257 1.00 84.06 379 THR A CA 1
ATOM 3085 C C . THR A 1 379 ? 44.668 -20.751 -53.421 1.00 84.06 379 THR A C 1
ATOM 3087 O O . THR A 1 379 ? 45.279 -20.145 -54.303 1.00 84.06 379 THR A O 1
ATOM 3090 N N . SER A 1 380 ? 45.269 -21.656 -52.640 1.00 89.62 380 SER A N 1
ATOM 3091 C CA . SER A 1 380 ? 46.689 -22.012 -52.756 1.00 89.62 380 SER A CA 1
ATOM 3092 C C . SER A 1 380 ? 47.026 -22.618 -54.120 1.00 89.62 380 SER A C 1
ATOM 3094 O O . SER A 1 380 ? 48.013 -22.230 -54.752 1.00 89.62 380 SER A O 1
ATOM 3096 N N . ASP A 1 381 ? 46.206 -23.552 -54.602 1.00 84.69 381 ASP A N 1
ATOM 3097 C CA . ASP A 1 381 ? 46.455 -24.230 -55.874 1.00 84.69 381 ASP A CA 1
ATOM 3098 C C . ASP A 1 381 ? 46.250 -23.295 -57.072 1.00 84.69 381 ASP A C 1
ATOM 3100 O O . ASP A 1 381 ? 47.050 -23.317 -58.014 1.00 84.69 381 ASP A O 1
ATOM 3104 N N . LEU A 1 382 ? 45.254 -22.404 -57.008 1.00 86.25 382 LEU A N 1
ATOM 3105 C CA . LEU A 1 382 ? 45.062 -21.348 -58.001 1.00 86.25 382 LEU A CA 1
ATOM 3106 C C . LEU A 1 382 ? 46.262 -20.392 -58.036 1.00 86.25 382 LEU A C 1
ATOM 3108 O O . LEU A 1 382 ? 46.750 -20.059 -59.118 1.00 86.25 382 LEU A O 1
ATOM 3112 N N . GLN A 1 383 ? 46.776 -19.996 -56.868 1.00 86.06 383 GLN A N 1
ATOM 3113 C CA . GLN A 1 383 ? 47.943 -19.124 -56.767 1.00 86.06 383 GLN A CA 1
ATOM 3114 C C . GLN A 1 383 ? 49.185 -19.783 -57.384 1.00 86.06 383 GLN A C 1
ATOM 3116 O O . GLN A 1 383 ? 49.836 -19.182 -58.237 1.00 86.06 383 GLN A O 1
ATOM 3121 N N . LYS A 1 384 ? 49.460 -21.053 -57.055 1.00 88.31 384 LYS A N 1
ATOM 3122 C CA . LYS A 1 384 ? 50.573 -21.817 -57.651 1.00 88.31 384 LYS A CA 1
ATOM 3123 C C . LYS A 1 384 ? 50.439 -21.948 -59.168 1.00 88.31 384 LYS A C 1
ATOM 3125 O O . LYS A 1 384 ? 51.429 -21.818 -59.891 1.00 88.31 384 LYS A O 1
ATOM 3130 N N . ALA A 1 385 ? 49.231 -22.215 -59.670 1.00 86.81 385 ALA A N 1
ATOM 3131 C CA . ALA A 1 385 ? 48.979 -22.289 -61.106 1.00 86.81 385 ALA A CA 1
ATOM 3132 C C . ALA A 1 385 ? 49.218 -20.931 -61.787 1.00 86.81 385 ALA A C 1
ATOM 3134 O O . ALA A 1 385 ? 49.848 -20.870 -62.845 1.00 86.81 385 ALA A O 1
ATOM 3135 N N . ASN A 1 386 ? 48.779 -19.838 -61.160 1.00 86.38 386 ASN A N 1
ATOM 3136 C CA . ASN A 1 386 ? 48.989 -18.481 -61.653 1.00 86.38 386 ASN A CA 1
ATOM 3137 C C . ASN A 1 386 ? 50.476 -18.082 -61.667 1.00 86.38 386 ASN A C 1
ATOM 3139 O O . ASN A 1 386 ? 50.947 -17.481 -62.638 1.00 86.38 386 ASN A O 1
ATOM 3143 N N . ASP A 1 387 ? 51.239 -18.472 -60.645 1.00 89.44 387 ASP A N 1
ATOM 3144 C CA . ASP A 1 387 ? 52.687 -18.256 -60.585 1.00 89.44 387 ASP A CA 1
ATOM 3145 C C . ASP A 1 387 ? 53.406 -19.034 -61.698 1.00 89.44 387 ASP A C 1
ATOM 3147 O O . ASP A 1 387 ? 54.281 -18.493 -62.380 1.00 89.44 387 ASP A O 1
ATOM 3151 N N . LYS A 1 388 ? 52.984 -20.278 -61.965 1.00 88.19 388 LYS A N 1
ATOM 3152 C CA . LYS A 1 388 ? 53.526 -21.094 -63.062 1.00 88.19 388 LYS A CA 1
ATOM 3153 C C . LYS A 1 388 ? 53.242 -20.478 -64.435 1.00 88.19 388 LYS A C 1
ATOM 3155 O O . LYS A 1 388 ? 54.154 -20.372 -65.252 1.00 88.19 388 LYS A O 1
ATOM 3160 N N . VAL A 1 389 ? 52.014 -20.010 -64.673 1.00 84.38 389 VAL A N 1
ATOM 3161 C CA . VAL A 1 389 ? 51.649 -19.294 -65.911 1.00 84.38 389 VAL A CA 1
ATOM 3162 C C . VAL A 1 389 ? 52.460 -18.005 -66.053 1.00 84.38 389 VAL A C 1
ATOM 3164 O O . VAL A 1 389 ? 52.887 -17.657 -67.154 1.00 84.38 389 VAL A O 1
ATOM 3167 N N . SER A 1 390 ? 52.706 -17.296 -64.953 1.00 84.12 390 SER A N 1
ATOM 3168 C CA . SER A 1 390 ? 53.527 -16.083 -64.950 1.00 84.12 390 SER A CA 1
ATOM 3169 C C . SER A 1 390 ? 54.987 -16.383 -65.304 1.00 84.12 390 SER A C 1
ATOM 3171 O O . SER A 1 390 ? 55.573 -15.666 -66.117 1.00 84.12 390 SER A O 1
ATOM 3173 N N . LEU A 1 391 ? 55.547 -17.481 -64.785 1.00 84.56 391 LEU A N 1
ATOM 3174 C CA . LEU A 1 391 ? 56.889 -17.949 -65.132 1.00 84.56 391 LEU A CA 1
ATOM 3175 C C . LEU A 1 391 ? 56.984 -18.345 -66.613 1.00 84.56 391 LEU A C 1
ATOM 3177 O O . LEU A 1 391 ? 57.903 -17.913 -67.306 1.00 84.56 391 LEU A O 1
ATOM 3181 N N . GLU A 1 392 ? 56.020 -19.113 -67.125 1.00 81.50 392 GLU A N 1
ATOM 3182 C CA . GLU A 1 392 ? 55.965 -19.501 -68.541 1.00 81.50 392 GLU A CA 1
ATOM 3183 C C . GLU A 1 392 ? 55.834 -18.279 -69.464 1.00 81.50 392 GLU A C 1
ATOM 3185 O O .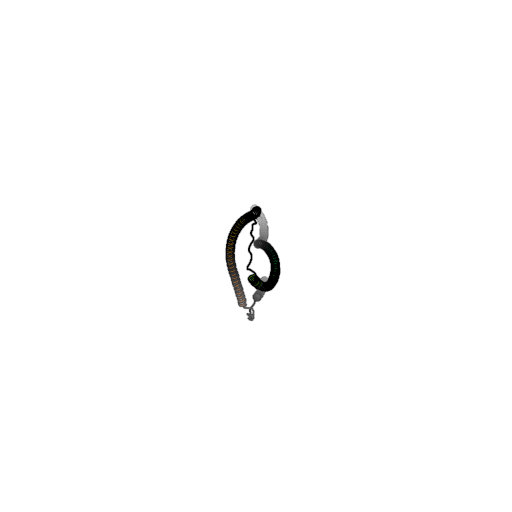 GLU A 1 392 ? 56.510 -18.201 -70.494 1.00 81.50 392 GLU A O 1
ATOM 3190 N N . ARG A 1 393 ? 55.033 -17.276 -69.073 1.00 81.75 393 ARG A N 1
ATOM 3191 C CA . ARG A 1 393 ? 54.936 -15.994 -69.791 1.00 81.75 393 ARG A CA 1
ATOM 3192 C C . ARG A 1 393 ? 56.268 -15.245 -69.810 1.00 81.75 393 ARG A C 1
ATOM 3194 O O . ARG A 1 393 ? 56.613 -14.673 -70.845 1.00 81.75 393 ARG A O 1
ATOM 3201 N N . GLU A 1 394 ? 57.023 -15.245 -68.713 1.00 82.00 394 GLU A N 1
ATOM 3202 C CA . GLU A 1 394 ? 58.335 -14.588 -68.654 1.00 82.00 394 GLU A CA 1
ATOM 3203 C C . GLU A 1 394 ? 59.385 -15.337 -69.488 1.00 82.00 394 GLU A C 1
ATOM 3205 O O . GLU A 1 394 ? 60.145 -14.719 -70.235 1.00 82.00 394 GLU A O 1
ATOM 3210 N N . VAL A 1 395 ? 59.368 -16.674 -69.466 1.00 82.94 395 VAL A N 1
ATOM 3211 C CA . VAL A 1 395 ? 60.224 -17.512 -70.321 1.00 82.94 395 VAL A CA 1
ATOM 3212 C C . VAL A 1 395 ? 59.918 -17.281 -71.805 1.00 82.94 395 VAL A C 1
ATOM 3214 O O . VAL A 1 395 ? 60.852 -17.094 -72.594 1.00 82.94 395 VAL A O 1
ATOM 3217 N N . MET A 1 396 ? 58.639 -17.212 -72.199 1.00 77.06 396 MET A N 1
ATOM 3218 C CA . MET A 1 396 ? 58.248 -16.830 -73.566 1.00 77.06 396 MET A CA 1
ATOM 3219 C C . MET A 1 396 ? 58.742 -15.425 -73.929 1.00 77.06 396 MET A C 1
ATOM 3221 O O . MET A 1 396 ? 59.255 -15.193 -75.024 1.00 77.06 396 MET A O 1
ATOM 3225 N N . ARG A 1 397 ? 58.634 -14.464 -73.008 1.00 81.25 397 ARG A N 1
ATOM 3226 C CA . ARG A 1 397 ? 59.094 -13.087 -73.234 1.00 81.25 397 ARG A CA 1
ATOM 3227 C C . ARG A 1 397 ? 60.612 -13.021 -73.451 1.00 81.25 397 ARG A C 1
ATOM 3229 O O . ARG A 1 397 ? 61.071 -12.309 -74.347 1.00 81.25 397 ARG A O 1
ATOM 3236 N N . CYS A 1 398 ? 61.385 -13.778 -72.674 1.00 78.75 398 CYS A N 1
ATOM 3237 C CA . CYS A 1 398 ? 62.840 -13.879 -72.803 1.00 78.75 398 CYS A CA 1
ATOM 3238 C C . CYS A 1 398 ? 63.268 -14.575 -74.102 1.00 78.75 398 CYS A C 1
ATOM 3240 O O . CYS A 1 398 ? 64.160 -14.079 -74.789 1.00 78.75 398 CYS A O 1
ATOM 3242 N N . THR A 1 399 ? 62.607 -15.667 -74.493 1.00 76.06 399 THR A N 1
ATOM 3243 C CA . THR A 1 399 ? 62.895 -16.370 -75.759 1.00 76.06 399 THR A CA 1
ATOM 3244 C C . THR A 1 399 ? 62.580 -15.514 -76.987 1.00 76.06 399 THR A C 1
ATOM 3246 O O . THR A 1 399 ? 63.373 -15.492 -77.930 1.00 76.06 399 THR A O 1
ATOM 3249 N N . VAL A 1 400 ? 61.501 -14.724 -76.965 1.00 76.88 400 VAL A N 1
ATOM 3250 C CA . VAL A 1 400 ? 61.194 -13.757 -78.038 1.00 76.88 400 VAL A CA 1
ATOM 3251 C C . VAL A 1 400 ? 62.251 -12.645 -78.121 1.00 76.88 400 VAL A C 1
ATOM 3253 O O . VAL A 1 400 ? 62.662 -12.270 -79.221 1.00 76.88 400 VAL A O 1
ATOM 3256 N N . LYS A 1 401 ? 62.737 -12.129 -76.981 1.00 75.56 401 LYS A N 1
ATOM 3257 C CA . LYS A 1 401 ? 63.825 -11.131 -76.949 1.00 75.56 401 LYS A CA 1
ATOM 3258 C C . LYS A 1 401 ? 65.153 -11.698 -77.464 1.00 75.56 401 LYS A C 1
ATOM 3260 O O . LYS A 1 401 ? 65.804 -11.044 -78.274 1.00 75.56 401 LYS A O 1
ATOM 3265 N N . LEU A 1 402 ? 65.526 -12.907 -77.042 1.00 73.75 402 LEU A N 1
ATOM 3266 C CA . LEU A 1 402 ? 66.730 -13.604 -77.513 1.00 73.75 402 LEU A CA 1
ATOM 3267 C C . LEU A 1 402 ? 66.669 -13.883 -79.019 1.00 73.75 402 LEU A C 1
ATOM 3269 O O . LEU A 1 402 ? 67.638 -13.621 -79.724 1.00 73.75 402 LEU A O 1
ATOM 3273 N N . SER A 1 403 ? 65.510 -14.313 -79.528 1.00 74.62 403 SER A N 1
ATOM 3274 C CA . SER A 1 403 ? 65.303 -14.537 -80.966 1.00 74.62 403 SER A CA 1
ATOM 3275 C C . SER A 1 403 ? 65.452 -13.243 -81.778 1.00 74.62 403 SER A C 1
ATOM 3277 O O . SER A 1 403 ? 66.062 -13.251 -82.844 1.00 74.62 403 SER A O 1
ATOM 3279 N N . LYS A 1 404 ? 64.963 -12.104 -81.259 1.00 72.44 404 LYS A N 1
ATOM 3280 C CA . LYS A 1 404 ? 65.165 -10.781 -81.879 1.00 72.44 404 LYS A CA 1
ATOM 3281 C C . LYS A 1 404 ? 66.631 -10.342 -81.889 1.00 72.44 404 LYS A C 1
ATOM 3283 O O . LYS A 1 404 ? 67.080 -9.803 -82.895 1.00 72.44 404 LYS A O 1
ATOM 3288 N N . LEU A 1 405 ? 67.371 -10.566 -80.801 1.00 72.44 405 LEU A N 1
ATOM 3289 C CA . LEU A 1 405 ? 68.799 -10.231 -80.724 1.00 72.44 405 LEU A CA 1
ATOM 3290 C C . LEU A 1 405 ? 69.645 -11.089 -81.674 1.00 72.44 405 LEU A C 1
ATOM 3292 O O . LEU A 1 405 ? 70.537 -10.559 -82.326 1.00 72.44 405 LEU A O 1
ATOM 3296 N N . PHE A 1 406 ? 69.321 -12.378 -81.813 1.00 69.62 406 PHE A N 1
ATOM 3297 C CA . PHE A 1 406 ? 70.016 -13.287 -82.731 1.00 69.62 406 PHE A CA 1
ATOM 3298 C C . PHE A 1 406 ? 69.808 -12.904 -84.210 1.00 69.62 406 PHE A C 1
ATOM 3300 O O . PHE A 1 406 ? 70.741 -12.956 -85.009 1.00 69.62 406 PHE A O 1
ATOM 3307 N N . LEU A 1 407 ? 68.603 -12.446 -84.571 1.00 65.81 407 LEU A N 1
ATOM 3308 C CA . LEU A 1 407 ? 68.303 -11.911 -85.908 1.00 65.81 407 LEU A CA 1
ATOM 3309 C C . LEU A 1 407 ? 69.053 -10.603 -86.211 1.00 65.81 407 LEU A C 1
ATOM 3311 O O . LEU A 1 407 ? 69.444 -10.382 -87.352 1.00 65.81 407 LEU A O 1
ATOM 3315 N N . LEU A 1 408 ? 69.282 -9.758 -85.202 1.00 63.34 408 LEU A N 1
ATOM 3316 C CA . LEU A 1 408 ? 70.034 -8.505 -85.341 1.00 63.34 408 LEU A CA 1
ATOM 3317 C C . LEU A 1 408 ? 71.553 -8.712 -85.457 1.00 63.34 408 LEU A C 1
ATOM 3319 O O . LEU A 1 408 ? 72.225 -7.833 -85.975 1.00 63.34 408 LEU A O 1
ATOM 3323 N N . SER A 1 409 ? 72.098 -9.849 -85.006 1.00 62.25 409 SER A N 1
ATOM 3324 C CA . SER A 1 409 ? 73.528 -10.182 -85.148 1.00 62.25 409 SER A CA 1
ATOM 3325 C C . SER A 1 409 ? 73.906 -10.855 -86.478 1.00 62.25 409 SER A C 1
ATOM 3327 O O . SER A 1 409 ? 75.080 -11.139 -86.707 1.00 62.25 409 SER A O 1
ATOM 3329 N N . HIS A 1 410 ? 72.925 -11.154 -87.335 1.00 55.22 410 HIS A N 1
ATOM 3330 C CA . HIS A 1 410 ? 73.118 -11.766 -88.660 1.00 55.22 410 HIS A CA 1
ATOM 3331 C C . HIS A 1 410 ? 72.751 -10.839 -89.835 1.00 55.22 410 HIS A C 1
ATOM 3333 O O . HIS A 1 410 ? 72.708 -11.285 -90.982 1.00 55.22 410 HIS A O 1
ATOM 3339 N N . LEU A 1 411 ? 72.537 -9.556 -89.541 1.00 51.31 411 LEU A N 1
ATOM 3340 C CA . LEU A 1 411 ? 72.531 -8.427 -90.476 1.00 51.31 411 LEU A CA 1
ATOM 3341 C C . LEU A 1 411 ? 73.801 -7.608 -90.242 1.00 51.31 411 LEU A C 1
ATOM 3343 O O . LEU A 1 411 ? 74.334 -7.082 -91.244 1.00 51.31 411 LEU A O 1
#

Secondary structure (DSSP, 8-state):
-HHHHHHHHHHHHHHHHHHHHHHHHHHHHHHHHHHHHHHHHHHHHHHHHHHHHHHHHHHHHHHHHHHHHHHHHHHHHHHHHHHHHHHHHHHHHHHHHHHHHHHHHHHHHHHHHHHHHHHHHHHHHHHHHHHHHHHHHHHHHHHHHHHHHHHHHHHHHHHHHHHHHHHHHHHHHHHHHHHHHHHHHHHHHHHHHHHHHHHHHHHTS--S-----------HHHHHHHHHHHHHHHHHHHHHHHHHHHHHHHHHHHHHHHHHHHHHHHHHHHHHHHHHHHHHHHHHHHHHHHHHHHHHHHHHHHHHHHHHHHHHHHHHHHHHHHHHHHHHHHHHHHHHHHHHHHHHHHHH-SSS-----------HHHHHHHHHHHHHHHHHHHHHHHHHHHHHHHHHHHHHHHHHHHHHT--

Radius of gyration: 81.34 Å; chains: 1; bounding box: 173×88×239 Å

Foldseek 3Di:
DPVVVVVVVVVVVVVVVVVVVVVVVVVVVVVVVVVVVVVVVVVVVVVVVVVVVVVVVVVVVVVVVVVVVVVVVVVVVVVVVVVVVVVVVVVVVVVVVVVVVVVVVVVVVVVVVVVVVVVVVVVVVVVVVVVVVVVVVVVVVVVVVVVVVVVVVVVVVVVVVVVVVVVVVVVVVVVVVVVVVVVVVVVVVVVVVVVVVVVVVVVVVDDDDDDDDDDDDDDVPVVVVVVVVVVVVVVVVVVVVVVVVVVVVVVVVVVVVVVVVVVVVVVVVVVVVVVVVVVVVVVVVVVVVVVVVVVVVVVVVVVVVVVVVVVVVVVVVVVVVVVVVVVVVVVVVVVVVLVVVVVVLVVPCPDDPPPPDDPDDDDPVRSVVVVVVSVVVVVVVVVVVVVVVVVVVVVVVVVVVVVVVVVVVVD

InterPro domains:
  IPR038820 Coiled-coil domain-containing protein 171 [PF28256] (4-395)

pLDDT: mean 87.15, std 16.14, range [25.59, 98.44]

Organism: Amphiprion percula (NCBI:txid161767)